Protein AF-0000000066501671 (afdb_homodimer)

Structure (mmCIF, N/CA/C/O backbone):
data_AF-0000000066501671-model_v1
#
loop_
_entity.id
_entity.type
_entity.pdbx_description
1 polymer 'Phytanoyl-CoA dioxygenase'
#
loop_
_atom_site.group_PDB
_atom_site.id
_atom_site.type_symbol
_atom_site.label_atom_id
_atom_site.label_alt_id
_atom_site.label_comp_id
_atom_site.label_asym_id
_atom_site.label_entity_id
_atom_site.label_seq_id
_atom_site.pdbx_PDB_ins_code
_atom_site.Cartn_x
_atom_site.Cartn_y
_atom_site.Cartn_z
_atom_site.occupancy
_atom_site.B_iso_or_equiv
_atom_site.auth_seq_id
_atom_site.auth_comp_id
_atom_site.auth_asym_id
_atom_site.auth_atom_id
_atom_site.pdbx_PDB_model_num
ATOM 1 N N . MET A 1 1 ? -23.656 14.758 -19.672 1 27.64 1 MET A N 1
ATOM 2 C CA . MET A 1 1 ? -22.312 14.727 -19.078 1 27.64 1 MET A CA 1
ATOM 3 C C . MET A 1 1 ? -21.844 16.125 -18.719 1 27.64 1 MET A C 1
ATOM 5 O O . MET A 1 1 ? -21.672 16.969 -19.609 1 27.64 1 MET A O 1
ATOM 9 N N . ASN A 1 2 ? -22.188 16.781 -17.562 1 34.03 2 ASN A N 1
ATOM 10 C CA . ASN A 1 2 ? -22.234 18.219 -17.25 1 34.03 2 ASN A CA 1
ATOM 11 C C . ASN A 1 2 ? -20.906 18.891 -17.531 1 34.03 2 ASN A C 1
ATOM 13 O O . ASN A 1 2 ? -19.844 18.281 -17.375 1 34.03 2 ASN A O 1
ATOM 17 N N . GLU A 1 3 ? -20.781 19.922 -18.172 1 40.56 3 GLU A N 1
ATOM 18 C CA . GLU A 1 3 ? -19.812 20.875 -18.688 1 40.56 3 GLU A CA 1
ATOM 19 C C . GLU A 1 3 ? -18.672 21.109 -17.688 1 40.56 3 GLU A C 1
ATOM 21 O O . GLU A 1 3 ? -17.547 21.422 -18.078 1 40.56 3 GLU A O 1
ATOM 26 N N . ASN A 1 4 ? -18.969 21.312 -16.312 1 42.84 4 ASN A N 1
ATOM 27 C CA . ASN A 1 4 ? -18.219 21.859 -15.18 1 42.84 4 ASN A CA 1
ATOM 28 C C . ASN A 1 4 ? -17.234 20.844 -14.617 1 42.84 4 ASN A C 1
ATOM 30 O O . ASN A 1 4 ? -16.641 21.062 -13.555 1 42.84 4 ASN A O 1
ATOM 34 N N . GLU A 1 5 ? -17.219 19.641 -15.07 1 49.75 5 GLU A N 1
ATOM 35 C CA . GLU A 1 5 ? -16.438 18.484 -14.633 1 49.75 5 GLU A CA 1
ATOM 36 C C . GLU A 1 5 ? -14.953 18.688 -14.922 1 49.75 5 GLU A C 1
ATOM 38 O O . GLU A 1 5 ? -14.102 18.062 -14.289 1 49.75 5 GLU A O 1
ATOM 43 N N . ASN A 1 6 ? -14.602 19.547 -15.891 1 58 6 ASN A N 1
ATOM 44 C CA . ASN A 1 6 ? -13.211 19.688 -16.328 1 58 6 ASN A CA 1
ATOM 45 C C . ASN A 1 6 ? -12.5 20.812 -15.586 1 58 6 ASN A C 1
ATOM 47 O O . ASN A 1 6 ? -11.312 21.062 -15.805 1 58 6 ASN A O 1
ATOM 51 N N . GLU A 1 7 ? -13.273 21.562 -14.766 1 77.5 7 GLU A N 1
ATOM 52 C CA . GLU A 1 7 ? -12.586 22.672 -14.109 1 77.5 7 GLU A CA 1
ATOM 53 C C . GLU A 1 7 ? -11.836 22.203 -12.875 1 77.5 7 GLU A C 1
ATOM 55 O O . GLU A 1 7 ? -12.367 21.438 -12.07 1 77.5 7 GLU A O 1
ATOM 60 N N . LEU A 1 8 ? -10.602 22.703 -12.797 1 88.81 8 LEU A N 1
ATOM 61 C CA . LEU A 1 8 ? -9.773 22.406 -11.633 1 88.81 8 LEU A CA 1
ATOM 62 C C . LEU A 1 8 ? -10.336 23.047 -10.375 1 88.81 8 LEU A C 1
ATOM 64 O O . LEU A 1 8 ? -10.984 24.094 -10.453 1 88.81 8 LEU A O 1
ATOM 68 N N . ILE A 1 9 ? -10.195 22.453 -9.273 1 95.75 9 ILE A N 1
ATOM 69 C CA . ILE A 1 9 ? -10.617 23.047 -8.008 1 95.75 9 ILE A CA 1
ATOM 70 C C . ILE A 1 9 ? -9.875 24.359 -7.773 1 95.75 9 ILE A C 1
ATOM 72 O O . ILE A 1 9 ? -8.719 24.516 -8.188 1 95.75 9 ILE A O 1
ATOM 76 N N . LYS A 1 10 ? -10.555 25.312 -7.152 1 96.5 10 LYS A N 1
ATOM 77 C CA . LYS A 1 10 ? -9.961 26.609 -6.855 1 96.5 10 LYS A CA 1
ATOM 78 C C . LYS A 1 10 ? -9.422 26.656 -5.43 1 96.5 10 LYS A C 1
ATOM 80 O O . LYS A 1 10 ? -10.141 26.359 -4.477 1 96.5 10 LYS A O 1
ATOM 85 N N . ILE A 1 11 ? -8.148 26.953 -5.277 1 97.69 11 ILE A N 1
ATOM 86 C CA . ILE A 1 11 ? -7.48 27.141 -3.992 1 97.69 11 ILE A CA 1
ATOM 87 C C . ILE A 1 11 ? -6.934 28.562 -3.887 1 97.69 11 ILE A C 1
ATOM 89 O O . ILE A 1 11 ? -6.254 29.031 -4.797 1 97.69 11 ILE A O 1
ATOM 93 N N . SER A 1 12 ? -7.277 29.188 -2.869 1 96.44 12 SER A N 1
ATOM 94 C CA . SER A 1 12 ? -6.816 30.547 -2.613 1 96.44 12 SER A CA 1
ATOM 95 C C . SER A 1 12 ? -6.238 30.688 -1.208 1 96.44 12 SER A C 1
ATOM 97 O O . SER A 1 12 ? -6.953 30.516 -0.218 1 96.44 12 SER A O 1
ATOM 99 N N . VAL A 1 13 ? -4.988 31 -1.141 1 96 13 VAL A N 1
ATOM 100 C CA . VAL A 1 13 ? -4.305 31.188 0.135 1 96 13 VAL A CA 1
ATOM 101 C C . VAL A 1 13 ? -3.824 32.625 0.248 1 96 13 VAL A C 1
ATOM 103 O O . VAL A 1 13 ? -3.129 33.125 -0.639 1 96 13 VAL A O 1
ATOM 106 N N . ARG A 1 14 ? -4.246 33.219 1.258 1 94.88 14 ARG A N 1
ATOM 107 C CA . ARG A 1 14 ? -3.775 34.594 1.456 1 94.88 14 ARG A CA 1
ATOM 108 C C . ARG A 1 14 ? -2.283 34.625 1.776 1 94.88 14 ARG A C 1
ATOM 110 O O . ARG A 1 14 ? -1.712 33.594 2.164 1 94.88 14 ARG A O 1
ATOM 117 N N . ASP A 1 15 ? -1.703 35.781 1.695 1 93.31 15 ASP A N 1
ATOM 118 C CA . ASP A 1 15 ? -0.293 35.938 2.033 1 93.31 15 ASP A CA 1
ATOM 119 C C . ASP A 1 15 ? -0.055 35.719 3.525 1 93.31 15 ASP A C 1
ATOM 121 O O . ASP A 1 15 ? -0.876 36.125 4.355 1 93.31 15 ASP A O 1
ATOM 125 N N . ILE A 1 16 ? 1.021 35.188 3.785 1 95.31 16 ILE A N 1
ATOM 126 C CA . ILE A 1 16 ? 1.444 35 5.168 1 95.31 16 ILE A CA 1
ATOM 127 C C . ILE A 1 16 ? 2.123 36.281 5.676 1 95.31 16 ILE A C 1
ATOM 129 O O . ILE A 1 16 ? 3.137 36.719 5.121 1 95.31 16 ILE A O 1
ATOM 133 N N . THR A 1 17 ? 1.577 36.812 6.695 1 96.12 17 THR A N 1
ATOM 134 C CA . THR A 1 17 ? 2.086 38.062 7.23 1 96.12 17 THR A CA 1
ATOM 135 C C . THR A 1 17 ? 3.234 37.812 8.203 1 96.12 17 THR A C 1
ATOM 137 O O . THR A 1 17 ? 3.492 36.656 8.586 1 96.12 17 THR A O 1
ATOM 140 N N . LYS A 1 18 ? 3.881 38.938 8.562 1 96.44 18 LYS A N 1
ATOM 141 C CA . LYS A 1 18 ? 4.91 38.844 9.594 1 96.44 18 LYS A CA 1
ATOM 142 C C . LYS A 1 18 ? 4.332 38.312 10.906 1 96.44 18 LYS A C 1
ATOM 144 O O . LYS A 1 18 ? 4.977 37.531 11.609 1 96.44 18 LYS A O 1
ATOM 149 N N . GLN A 1 19 ? 3.135 38.781 11.203 1 97.25 19 GLN A N 1
ATOM 150 C CA . GLN A 1 19 ? 2.459 38.344 12.414 1 97.25 19 GLN A CA 1
ATOM 151 C C . GLN A 1 19 ? 2.176 36.844 12.367 1 97.25 19 GLN A C 1
ATOM 153 O O . GLN A 1 19 ? 2.287 36.156 13.375 1 97.25 19 GLN A O 1
ATOM 158 N N . ASP A 1 20 ? 1.795 36.375 11.234 1 97.19 20 ASP A N 1
ATOM 159 C CA . ASP A 1 20 ? 1.581 34.938 11.055 1 97.19 20 ASP A CA 1
ATOM 160 C C . ASP A 1 20 ? 2.857 34.156 11.344 1 97.19 20 ASP A C 1
ATOM 162 O O . ASP A 1 20 ? 2.822 33.125 12.055 1 97.19 20 ASP A O 1
ATOM 166 N N . LYS A 1 21 ? 3.922 34.625 10.797 1 96.94 21 LYS A N 1
ATOM 167 C CA . LYS A 1 21 ? 5.203 33.938 10.953 1 96.94 21 LYS A CA 1
ATOM 168 C C . LYS A 1 21 ? 5.633 33.906 12.422 1 96.94 21 LYS A C 1
ATOM 170 O O . LYS A 1 21 ? 6.125 32.906 12.914 1 96.94 21 LYS A O 1
ATOM 175 N N . GLU A 1 22 ? 5.457 35.031 13.07 1 97.19 22 GLU A N 1
ATOM 176 C CA . GLU A 1 22 ? 5.793 35.125 14.484 1 97.19 22 GLU A CA 1
ATOM 177 C C . GLU A 1 22 ? 4.941 34.188 15.32 1 97.19 22 GLU A C 1
ATOM 179 O O . GLU A 1 22 ? 5.449 33.5 16.219 1 97.19 22 GLU A O 1
ATOM 184 N N . SER A 1 23 ? 3.65 34.156 15.008 1 97.5 23 SER A N 1
ATOM 185 C CA . SER A 1 23 ? 2.75 33.25 15.703 1 97.5 23 SER A CA 1
ATOM 186 C C . SER A 1 23 ? 3.146 31.797 15.477 1 97.5 23 SER A C 1
ATOM 188 O O . SER A 1 23 ? 3.15 30.984 16.422 1 97.5 23 SER A O 1
ATOM 190 N N . PHE A 1 24 ? 3.469 31.5 14.273 1 98.31 24 PHE A N 1
ATOM 191 C CA . PHE A 1 24 ? 3.883 30.141 13.938 1 98.31 24 PHE A CA 1
ATOM 192 C C . PHE A 1 24 ? 5.156 29.766 14.68 1 98.31 24 PHE A C 1
ATOM 194 O O . PHE A 1 24 ? 5.277 28.641 15.18 1 98.31 24 PHE A O 1
ATOM 201 N N . GLU A 1 25 ? 6.094 30.656 14.664 1 97.38 25 GLU A N 1
ATOM 202 C CA . GLU A 1 25 ? 7.359 30.406 15.352 1 97.38 25 GLU A CA 1
ATOM 203 C C . GLU A 1 25 ? 7.145 30.219 16.859 1 97.38 25 GLU A C 1
ATOM 205 O O . GLU A 1 25 ? 7.812 29.391 17.484 1 97.38 25 GLU A O 1
ATOM 210 N N . LYS A 1 26 ? 6.234 30.938 17.391 1 97.88 26 LYS A N 1
ATOM 211 C CA . LYS A 1 26 ? 5.984 30.906 18.828 1 97.88 26 LYS A CA 1
ATOM 212 C C . LYS A 1 26 ? 5.145 29.703 19.219 1 97.88 26 LYS A C 1
ATOM 214 O O . LYS A 1 26 ? 5.508 28.953 20.141 1 97.88 26 LYS A O 1
ATOM 219 N N . ASN A 1 27 ? 4.062 29.453 18.5 1 98.25 27 ASN A N 1
ATOM 220 C CA . ASN A 1 27 ? 3.055 28.484 18.922 1 98.25 27 ASN A CA 1
ATOM 221 C C . ASN A 1 27 ? 3.229 27.141 18.219 1 98.25 27 ASN A C 1
ATOM 223 O O . ASN A 1 27 ? 2.73 26.125 18.688 1 98.25 27 ASN A O 1
ATOM 227 N N . GLY A 1 28 ? 3.803 27.156 17.016 1 98.62 28 GLY A N 1
ATOM 228 C CA . GLY A 1 28 ? 4.035 25.938 16.25 1 98.62 28 GLY A CA 1
ATOM 229 C C . GLY A 1 28 ? 2.932 25.641 15.25 1 98.62 28 GLY A C 1
ATOM 230 O O . GLY A 1 28 ? 2.955 24.609 14.586 1 98.62 28 GLY A O 1
ATOM 231 N N . PHE A 1 29 ? 1.936 26.594 15.164 1 98.75 29 PHE A N 1
ATOM 232 C CA . PHE A 1 29 ? 0.837 26.344 14.234 1 98.75 29 PHE A CA 1
ATOM 233 C C . PHE A 1 29 ? 0.183 27.672 13.82 1 98.75 29 PHE A C 1
ATOM 235 O O . PHE A 1 29 ? 0.462 28.719 14.406 1 98.75 29 PHE A O 1
ATOM 242 N N . LEU A 1 30 ? -0.578 27.609 12.773 1 98.19 30 LEU A N 1
ATOM 243 C CA . LEU A 1 30 ? -1.469 28.656 12.273 1 98.19 30 LEU A CA 1
ATOM 244 C C . LEU A 1 30 ? -2.814 28.062 11.859 1 98.19 30 LEU A C 1
ATOM 246 O O . LEU A 1 30 ? -2.91 26.875 11.555 1 98.19 30 LEU A O 1
ATOM 250 N N . VAL A 1 31 ? -3.848 28.859 11.914 1 97.94 31 VAL A N 1
ATOM 251 C CA . VAL A 1 31 ? -5.16 28.5 11.383 1 97.94 31 VAL A CA 1
ATOM 252 C C . VAL A 1 31 ? -5.598 29.531 10.344 1 97.94 31 VAL A C 1
ATOM 254 O O . VAL A 1 31 ? -5.516 30.734 10.578 1 97.94 31 VAL A O 1
ATOM 257 N N . LEU A 1 32 ? -5.902 29.109 9.195 1 97.62 32 LEU A N 1
ATOM 258 C CA . LEU A 1 32 ? -6.371 29.969 8.117 1 97.62 32 LEU A CA 1
ATOM 259 C C . LEU A 1 32 ? -7.773 29.562 7.676 1 97.62 32 LEU A C 1
ATOM 261 O O . LEU A 1 32 ? -8.047 28.375 7.473 1 97.62 32 LEU A O 1
ATOM 265 N N . ASP A 1 33 ? -8.594 30.531 7.43 1 96 33 ASP A N 1
ATOM 266 C CA . ASP A 1 33 ? -9.945 30.266 6.949 1 96 33 ASP A CA 1
ATOM 267 C C . ASP A 1 33 ? -9.992 30.281 5.422 1 96 33 ASP A C 1
ATOM 269 O O . ASP A 1 33 ? -9.172 30.938 4.773 1 96 33 ASP A O 1
ATOM 273 N N . ASN A 1 34 ? -10.812 29.531 4.852 1 94.69 34 ASN A N 1
ATOM 274 C CA . ASN A 1 34 ? -11.336 29.672 3.494 1 94.69 34 ASN A CA 1
ATOM 275 C C . ASN A 1 34 ? -10.227 29.547 2.455 1 94.69 34 ASN A C 1
ATOM 277 O O . ASN A 1 34 ? -10.094 30.391 1.574 1 94.69 34 ASN A O 1
ATOM 281 N N . ILE A 1 35 ? -9.438 28.5 2.504 1 97.12 35 ILE A N 1
ATOM 282 C CA . ILE A 1 35 ? -8.445 28.312 1.452 1 97.12 35 ILE A CA 1
ATOM 283 C C . ILE A 1 35 ? -9.094 27.641 0.244 1 97.12 35 ILE A C 1
ATOM 285 O O . ILE A 1 35 ? -8.523 27.656 -0.853 1 97.12 35 ILE A O 1
ATOM 289 N N . ILE A 1 36 ? -10.195 26.969 0.436 1 98.31 36 ILE A N 1
ATOM 290 C CA . ILE A 1 36 ? -11.062 26.516 -0.637 1 98.31 36 ILE A CA 1
ATOM 291 C C . ILE A 1 36 ? -12.344 27.344 -0.659 1 98.31 36 ILE A C 1
ATOM 293 O O . ILE A 1 36 ? -13.32 27.031 0.026 1 98.31 36 ILE A O 1
ATOM 297 N N . PRO A 1 37 ? -12.406 28.312 -1.521 1 96.31 37 PRO A N 1
ATOM 298 C CA . PRO A 1 37 ? -13.477 29.312 -1.406 1 96.31 37 PRO A CA 1
ATOM 299 C C . PRO A 1 37 ? -14.828 28.781 -1.897 1 96.31 37 PRO A C 1
ATOM 301 O O . PRO A 1 37 ? -15.875 29.25 -1.448 1 96.31 37 PRO A O 1
ATOM 304 N N . ASN A 1 38 ? -14.852 27.859 -2.838 1 96.62 38 ASN A N 1
ATOM 305 C CA . ASN A 1 38 ? -16.109 27.375 -3.414 1 96.62 38 ASN A CA 1
ATOM 306 C C . ASN A 1 38 ? -16.641 26.156 -2.658 1 96.62 38 ASN A C 1
ATOM 308 O O . ASN A 1 38 ? -15.969 25.125 -2.578 1 96.62 38 ASN A O 1
ATOM 312 N N . GLN A 1 39 ? -17.828 26.312 -2.223 1 97.06 39 GLN A N 1
ATOM 313 C CA . GLN A 1 39 ? -18.469 25.203 -1.533 1 97.06 39 GLN A CA 1
ATOM 314 C C . GLN A 1 39 ? -18.578 23.984 -2.438 1 97.06 39 GLN A C 1
ATOM 316 O O . GLN A 1 39 ? -18.469 22.844 -1.969 1 97.06 39 GLN A O 1
ATOM 321 N N . SER A 1 40 ? -18.797 24.203 -3.658 1 97.5 40 SER A N 1
ATOM 322 C CA . SER A 1 40 ? -18.922 23.094 -4.605 1 97.5 40 SER A CA 1
ATOM 323 C C . SER A 1 40 ? -17.625 22.312 -4.699 1 97.5 40 SER A C 1
ATOM 325 O O . SER A 1 40 ? -17.641 21.094 -4.887 1 97.5 40 SER A O 1
ATOM 327 N N . ASP A 1 41 ? -16.453 23 -4.625 1 98.12 41 ASP A N 1
ATOM 328 C CA . ASP A 1 41 ? -15.156 22.328 -4.645 1 98.12 41 ASP A CA 1
ATOM 329 C C . ASP A 1 41 ? -14.953 21.484 -3.387 1 98.12 41 ASP A C 1
ATOM 331 O O . ASP A 1 41 ? -14.438 20.375 -3.459 1 98.12 41 ASP A O 1
ATOM 335 N N . ILE A 1 42 ? -15.422 22 -2.279 1 98.25 42 ILE A N 1
ATOM 336 C CA . ILE A 1 42 ? -15.328 21.25 -1.029 1 98.25 42 ILE A CA 1
ATOM 337 C C . ILE A 1 42 ? -16.125 19.953 -1.146 1 98.25 42 ILE A C 1
ATOM 339 O O . ILE A 1 42 ? -15.617 18.875 -0.808 1 98.25 42 ILE A O 1
ATOM 343 N N . GLU A 1 43 ? -17.312 20.047 -1.636 1 98 43 GLU A N 1
ATOM 344 C CA . GLU A 1 43 ? -18.172 18.875 -1.791 1 98 43 GLU A CA 1
ATOM 345 C C . GLU A 1 43 ? -17.578 17.875 -2.779 1 98 43 GLU A C 1
ATOM 347 O O . GLU A 1 43 ? -17.656 16.656 -2.574 1 98 43 GLU A O 1
ATOM 352 N N . LYS A 1 44 ? -17.016 18.438 -3.797 1 97.69 44 LYS A N 1
ATOM 353 C CA . LYS A 1 44 ? -16.375 17.578 -4.789 1 97.69 44 LYS A CA 1
ATOM 354 C C . LYS A 1 44 ? -15.234 16.781 -4.168 1 97.69 44 LYS A C 1
ATOM 356 O O . LYS A 1 44 ? -15.148 15.562 -4.359 1 97.69 44 LYS A O 1
ATOM 361 N N . ILE A 1 45 ? -14.359 17.391 -3.41 1 98.31 45 ILE A N 1
ATOM 362 C CA . ILE A 1 45 ? -13.242 16.734 -2.742 1 98.31 45 ILE A CA 1
ATOM 363 C C . ILE A 1 45 ? -13.773 15.695 -1.755 1 98.31 45 ILE A C 1
ATOM 365 O O . ILE A 1 45 ? -13.273 14.57 -1.699 1 98.31 45 ILE A O 1
ATOM 369 N N . LYS A 1 46 ? -14.773 16.062 -1.048 1 97.94 46 LYS A N 1
ATOM 370 C CA . LYS A 1 46 ? -15.375 15.164 -0.073 1 97.94 46 LYS A CA 1
ATOM 371 C C . LYS A 1 46 ? -15.938 13.914 -0.753 1 97.94 46 LYS A C 1
ATOM 373 O O . LYS A 1 46 ? -15.688 12.797 -0.306 1 97.94 46 LYS A O 1
ATOM 378 N N . ASN A 1 47 ? -16.656 14.094 -1.813 1 97.56 47 ASN A N 1
ATOM 379 C CA . ASN A 1 47 ? -17.266 12.977 -2.541 1 97.56 47 ASN A CA 1
ATOM 380 C C . ASN A 1 47 ? -16.188 12.039 -3.098 1 97.56 47 ASN A C 1
ATOM 382 O O . ASN A 1 47 ? -16.328 10.82 -3.018 1 97.56 47 ASN A O 1
ATOM 386 N N . HIS A 1 48 ? -15.172 12.617 -3.656 1 97.62 48 HIS A N 1
ATOM 387 C CA . HIS A 1 48 ? -14.086 11.797 -4.18 1 97.62 48 HIS A CA 1
ATOM 388 C C . HIS A 1 48 ? -13.367 11.055 -3.057 1 97.62 48 HIS A C 1
ATOM 390 O O . HIS A 1 48 ? -12.945 9.906 -3.23 1 97.62 48 HIS A O 1
ATOM 396 N N . SER A 1 49 ? -13.211 11.68 -1.9 1 97.56 49 SER A N 1
ATOM 397 C CA . SER A 1 49 ? -12.648 11.008 -0.734 1 97.56 49 SER A CA 1
ATOM 398 C C . SER A 1 49 ? -13.5 9.812 -0.319 1 97.56 49 SER A C 1
ATOM 400 O O . SER A 1 49 ? -12.969 8.719 -0.082 1 97.56 49 SER A O 1
ATOM 402 N N . GLU A 1 50 ? -14.789 10.023 -0.282 1 95.75 50 GLU A N 1
ATOM 403 C CA . GLU A 1 50 ? -15.703 8.945 0.073 1 95.75 50 GLU A CA 1
ATOM 404 C C . GLU A 1 50 ? -15.602 7.785 -0.919 1 95.75 50 GLU A C 1
ATOM 406 O O . GLU A 1 50 ? -15.602 6.621 -0.522 1 95.75 50 GLU A O 1
ATOM 411 N N . ASN A 1 51 ? -15.555 8.148 -2.156 1 95.19 51 ASN A N 1
ATOM 412 C CA . ASN A 1 51 ? -15.375 7.125 -3.184 1 95.19 51 ASN A CA 1
ATOM 413 C C . ASN A 1 51 ? -14.109 6.309 -2.951 1 95.19 51 ASN A C 1
ATOM 415 O O . ASN A 1 51 ? -14.133 5.082 -3.045 1 95.19 51 ASN A O 1
ATOM 419 N N . CYS A 1 52 ? -13.039 6.957 -2.641 1 94.69 52 CYS A N 1
ATOM 420 C CA . CYS A 1 52 ? -11.773 6.266 -2.416 1 94.69 52 CYS A CA 1
ATOM 421 C C . CYS A 1 52 ? -11.875 5.32 -1.224 1 94.69 52 CYS A C 1
ATOM 423 O O . CYS A 1 52 ? -11.375 4.195 -1.273 1 94.69 52 CYS A O 1
ATOM 425 N N . PHE A 1 53 ? -12.562 5.75 -0.154 1 93.19 53 PHE A N 1
ATOM 426 C CA . PHE A 1 53 ? -12.758 4.883 1.003 1 93.19 53 PHE A CA 1
ATOM 427 C C . PHE A 1 53 ? -13.586 3.66 0.63 1 93.19 53 PHE A C 1
ATOM 429 O O . PHE A 1 53 ? -13.461 2.604 1.254 1 93.19 53 PHE A O 1
ATOM 436 N N . ASN A 1 54 ? -14.328 3.812 -0.408 1 90.88 54 ASN A N 1
ATOM 437 C CA . ASN A 1 54 ? -15.164 2.699 -0.855 1 90.88 54 ASN A CA 1
ATOM 438 C C . ASN A 1 54 ? -14.477 1.896 -1.959 1 90.88 54 ASN A C 1
ATOM 440 O O . ASN A 1 54 ? -15.109 1.068 -2.613 1 90.88 54 ASN A O 1
ATOM 444 N N . GLY A 1 55 ? -13.266 2.24 -2.227 1 87.94 55 GLY A N 1
ATOM 445 C CA . GLY A 1 55 ? -12.492 1.476 -3.189 1 87.94 55 GLY A CA 1
ATOM 446 C C . GLY A 1 55 ? -12.711 1.921 -4.625 1 87.94 55 GLY A C 1
ATOM 447 O O . GLY A 1 55 ? -12.398 1.187 -5.562 1 87.94 55 GLY A O 1
ATOM 448 N N . ILE A 1 56 ? -13.312 3.068 -4.82 1 90.94 56 ILE A N 1
ATOM 449 C CA . ILE A 1 56 ? -13.562 3.623 -6.148 1 90.94 56 ILE A CA 1
ATOM 450 C C . ILE A 1 56 ? -12.562 4.734 -6.438 1 90.94 56 ILE A C 1
ATOM 452 O O . ILE A 1 56 ? -12.539 5.762 -5.754 1 90.94 56 ILE A O 1
ATOM 456 N N . PHE A 1 57 ? -11.727 4.539 -7.414 1 90.25 57 PHE A N 1
ATOM 457 C CA . PHE A 1 57 ? -10.703 5.488 -7.816 1 90.25 57 PHE A CA 1
ATOM 458 C C . PHE A 1 57 ? -10.875 5.895 -9.273 1 90.25 57 PHE A C 1
ATOM 460 O O . PHE A 1 57 ? -11.398 5.121 -10.078 1 90.25 57 PHE A O 1
ATOM 467 N N . ASP A 1 58 ? -10.516 7.09 -9.602 1 91.31 58 ASP A N 1
ATOM 468 C CA . ASP A 1 58 ? -10.633 7.469 -11.008 1 91.31 58 ASP A CA 1
ATOM 469 C C . ASP A 1 58 ? -9.312 7.262 -11.742 1 91.31 58 ASP A C 1
ATOM 471 O O . ASP A 1 58 ? -9.203 7.59 -12.93 1 91.31 58 ASP A O 1
ATOM 475 N N . LYS A 1 59 ? -8.359 6.797 -10.977 1 90.94 59 LYS A N 1
ATOM 476 C CA . LYS A 1 59 ? -7.102 6.34 -11.562 1 90.94 59 LYS A CA 1
ATOM 477 C C . LYS A 1 59 ? -6.891 4.848 -11.312 1 90.94 59 LYS A C 1
ATOM 479 O O . LYS A 1 59 ? -7.641 4.227 -10.555 1 90.94 59 LYS A O 1
ATOM 484 N N . SER A 1 60 ? -5.863 4.309 -11.961 1 86.81 60 SER A N 1
ATOM 485 C CA . SER A 1 60 ? -5.672 2.861 -11.914 1 86.81 60 SER A CA 1
ATOM 486 C C . SER A 1 60 ? -4.805 2.455 -10.727 1 86.81 60 SER A C 1
ATOM 488 O O . SER A 1 60 ? -4.762 1.281 -10.352 1 86.81 60 SER A O 1
ATOM 490 N N . ILE A 1 61 ? -4.148 3.441 -10.102 1 89.75 61 ILE A N 1
ATOM 491 C CA . ILE A 1 61 ? -3.264 3.164 -8.977 1 89.75 61 ILE A CA 1
ATOM 492 C C . ILE A 1 61 ? -4.023 3.338 -7.668 1 89.75 61 ILE A C 1
ATOM 494 O O . ILE A 1 61 ? -4.773 4.305 -7.5 1 89.75 61 ILE A O 1
ATOM 498 N N . THR A 1 62 ? -3.85 2.434 -6.777 1 90.44 62 THR A N 1
ATOM 499 C CA . THR A 1 62 ? -4.504 2.52 -5.473 1 90.44 62 THR A CA 1
ATOM 500 C C . THR A 1 62 ? -3.676 3.359 -4.508 1 90.44 62 THR A C 1
ATOM 502 O O . THR A 1 62 ? -2.492 3.605 -4.746 1 90.44 62 THR A O 1
ATOM 505 N N . PRO A 1 63 ? -4.336 3.791 -3.41 1 93.62 63 PRO A N 1
ATOM 506 C CA . PRO A 1 63 ? -3.551 4.453 -2.367 1 93.62 63 PRO A CA 1
ATOM 507 C C . PRO A 1 63 ? -2.479 3.547 -1.77 1 93.62 63 PRO A C 1
ATOM 509 O O . PRO A 1 63 ? -2.537 2.326 -1.931 1 93.62 63 PRO A O 1
ATOM 512 N N . ASP A 1 64 ? -1.523 4.152 -1.16 1 93.5 64 ASP A N 1
ATOM 513 C CA . ASP A 1 64 ? -0.43 3.375 -0.583 1 93.5 64 ASP A CA 1
ATOM 514 C C . ASP A 1 64 ? -0.916 2.531 0.593 1 93.5 64 ASP A C 1
ATOM 516 O O . ASP A 1 64 ? -0.363 1.466 0.871 1 93.5 64 ASP A O 1
ATOM 520 N N . ASP A 1 65 ? -1.918 3.029 1.285 1 90.38 65 ASP A N 1
ATOM 521 C CA . ASP A 1 65 ? -2.518 2.271 2.379 1 90.38 65 ASP A CA 1
ATOM 522 C C . ASP A 1 65 ? -3.973 2.678 2.598 1 90.38 65 ASP A C 1
ATOM 524 O O . ASP A 1 65 ? -4.352 3.82 2.326 1 90.38 65 ASP A O 1
ATOM 528 N N . VAL A 1 66 ? -4.723 1.752 2.992 1 88.19 66 VAL A N 1
ATOM 529 C CA . VAL A 1 66 ? -6.133 1.901 3.346 1 88.19 66 VAL A CA 1
ATOM 530 C C . VAL A 1 66 ? -6.406 1.211 4.68 1 88.19 66 VAL A C 1
ATOM 532 O O . VAL A 1 66 ? -6.367 -0.019 4.77 1 88.19 66 VAL A O 1
ATOM 535 N N . THR A 1 67 ? -6.82 1.967 5.664 1 84.5 67 THR A N 1
ATOM 536 C CA . THR A 1 67 ? -6.914 1.386 6.996 1 84.5 67 THR A CA 1
ATOM 537 C C . THR A 1 67 ? -8.336 0.919 7.289 1 84.5 67 THR A C 1
ATOM 539 O O . THR A 1 67 ? -8.586 0.278 8.312 1 84.5 67 THR A O 1
ATOM 542 N N . TRP A 1 68 ? -9.227 1.271 6.426 1 85.88 68 TRP A N 1
ATOM 543 C CA . TRP A 1 68 ? -10.625 0.901 6.605 1 85.88 68 TRP A CA 1
ATOM 544 C C . TRP A 1 68 ? -11.258 0.484 5.281 1 85.88 68 TRP A C 1
ATOM 546 O O . TRP A 1 68 ? -11.07 1.151 4.262 1 85.88 68 TRP A O 1
ATOM 556 N N . ARG A 1 69 ? -11.922 -0.595 5.316 1 82.88 69 ARG A N 1
ATOM 557 C CA . ARG A 1 69 ? -12.648 -1.099 4.156 1 82.88 69 ARG A CA 1
ATOM 558 C C . ARG A 1 69 ? -14.094 -1.414 4.512 1 82.88 69 ARG A C 1
ATOM 560 O O . ARG A 1 69 ? -14.367 -2 5.559 1 82.88 69 ARG A O 1
ATOM 567 N N . PRO A 1 70 ? -14.953 -1.021 3.553 1 82.31 70 PRO A N 1
ATOM 568 C CA . PRO A 1 70 ? -16.359 -1.309 3.824 1 82.31 70 PRO A CA 1
ATOM 569 C C . PRO A 1 70 ? -16.641 -2.795 4.043 1 82.31 70 PRO A C 1
ATOM 571 O O . PRO A 1 70 ? -16.031 -3.641 3.369 1 82.31 70 PRO A O 1
ATOM 574 N N . ASN A 1 71 ? -17.453 -3.104 5.02 1 73.5 71 ASN A N 1
ATOM 575 C CA . ASN A 1 71 ? -17.938 -4.445 5.32 1 73.5 71 ASN A CA 1
ATOM 576 C C . ASN A 1 71 ? -16.844 -5.301 5.973 1 73.5 71 ASN A C 1
ATOM 578 O O . ASN A 1 71 ? -17.109 -6.426 6.398 1 73.5 71 ASN A O 1
ATOM 582 N N . PHE A 1 72 ? -15.68 -4.719 6.074 1 75.25 72 PHE A N 1
ATOM 583 C CA . PHE A 1 72 ? -14.594 -5.52 6.629 1 75.25 72 PHE A CA 1
ATOM 584 C C . PHE A 1 72 ? -14.055 -4.895 7.906 1 75.25 72 PHE A C 1
ATOM 586 O O . PHE A 1 72 ? -13.406 -5.566 8.711 1 75.25 72 PHE A O 1
ATOM 593 N N . SER A 1 73 ? -14.281 -3.623 8.039 1 80.81 73 SER A N 1
ATOM 594 C CA . SER A 1 73 ? -13.75 -2.889 9.188 1 80.81 73 SER A CA 1
ATOM 595 C C . SER A 1 73 ? -14.875 -2.395 10.094 1 80.81 73 SER A C 1
ATOM 597 O O . SER A 1 73 ? -15.992 -2.164 9.633 1 80.81 73 SER A O 1
ATOM 599 N N . PRO A 1 74 ? -14.516 -2.256 11.391 1 82.75 74 PRO A N 1
ATOM 600 C CA . PRO A 1 74 ? -15.508 -1.661 12.281 1 82.75 74 PRO A CA 1
ATOM 601 C C . PRO A 1 74 ? -15.914 -0.249 11.859 1 82.75 74 PRO A C 1
ATOM 603 O O . PRO A 1 74 ? -15.078 0.517 11.375 1 82.75 74 PRO A O 1
ATOM 606 N N . ASN A 1 75 ? -17.094 0.065 12.18 1 84.12 75 ASN A N 1
ATOM 607 C CA . ASN A 1 75 ? -17.641 1.345 11.742 1 84.12 75 ASN A CA 1
ATOM 608 C C . ASN A 1 75 ? -17.094 2.502 12.578 1 84.12 75 ASN A C 1
ATOM 610 O O . ASN A 1 75 ? -17.141 3.656 12.148 1 84.12 75 ASN A O 1
ATOM 614 N N . ASP A 1 76 ? -16.625 2.301 13.789 1 86.06 76 ASP A N 1
ATOM 615 C CA . ASP A 1 76 ? -16.188 3.375 14.68 1 86.06 76 ASP A CA 1
ATOM 616 C C . ASP A 1 76 ? -14.68 3.598 14.578 1 86.06 76 ASP A C 1
ATOM 618 O O . ASP A 1 76 ? -14.102 4.332 15.375 1 86.06 76 ASP A O 1
ATOM 622 N N . LEU A 1 77 ? -14.07 3.043 13.656 1 87.44 77 LEU A N 1
ATOM 623 C CA . LEU A 1 77 ? -12.648 3.289 13.422 1 87.44 77 LEU A CA 1
ATOM 624 C C . LEU A 1 77 ? -12.445 4.578 12.633 1 87.44 77 LEU A C 1
ATOM 626 O O . LEU A 1 77 ? -13.188 4.855 11.688 1 87.44 77 LEU A O 1
ATOM 630 N N . THR A 1 78 ? -11.5 5.34 13.117 1 90.88 78 THR A N 1
ATOM 631 C CA . THR A 1 78 ? -11.062 6.453 12.281 1 90.88 78 THR A CA 1
ATOM 632 C C . THR A 1 78 ? -10.391 5.945 11.016 1 90.88 78 THR A C 1
ATOM 634 O O . THR A 1 78 ? -9.406 5.199 11.086 1 90.88 78 THR A O 1
ATOM 637 N N . ARG A 1 79 ? -10.898 6.324 9.898 1 92.25 79 ARG A N 1
ATOM 638 C CA . ARG A 1 79 ? -10.445 5.844 8.594 1 92.25 79 ARG A CA 1
ATOM 639 C C . ARG A 1 79 ? -9.281 6.688 8.078 1 92.25 79 ARG A C 1
ATOM 641 O O . ARG A 1 79 ? -9.234 7.898 8.305 1 92.25 79 ARG A O 1
ATOM 648 N N . GLU A 1 80 ? -8.383 6.02 7.387 1 93.75 80 GLU A N 1
ATOM 649 C CA . GLU A 1 80 ? -7.242 6.723 6.812 1 93.75 80 GLU A CA 1
ATOM 650 C C . GLU A 1 80 ? -6.91 6.199 5.418 1 93.75 80 GLU A C 1
ATOM 652 O O . GLU A 1 80 ? -6.906 4.988 5.191 1 93.75 80 GLU A O 1
ATOM 657 N N . LEU A 1 81 ? -6.734 7.051 4.52 1 95.44 81 LEU A N 1
ATOM 658 C CA . LEU A 1 81 ? -6.105 6.789 3.229 1 95.44 81 LEU A CA 1
ATOM 659 C C . LEU A 1 81 ? -4.734 7.449 3.148 1 95.44 81 LEU A C 1
ATOM 661 O O . LEU A 1 81 ? -4.574 8.609 3.529 1 95.44 81 LEU A O 1
ATOM 665 N N . VAL A 1 82 ? -3.75 6.746 2.631 1 95.69 82 VAL A N 1
ATOM 666 C CA . VAL A 1 82 ? -2.396 7.281 2.521 1 95.69 82 VAL A CA 1
ATOM 667 C C . VAL A 1 82 ? -2.037 7.484 1.052 1 95.69 82 VAL A C 1
ATOM 669 O O . VAL A 1 82 ? -2.111 6.543 0.255 1 95.69 82 VAL A O 1
ATOM 672 N N . ASN A 1 83 ? -1.722 8.727 0.694 1 96.94 83 ASN A N 1
ATOM 673 C CA . ASN A 1 83 ? -1.275 9.125 -0.637 1 96.94 83 ASN A CA 1
ATOM 674 C C . ASN A 1 83 ? -2.354 8.875 -1.688 1 96.94 83 ASN A C 1
ATOM 676 O O . ASN A 1 83 ? -2.088 8.258 -2.723 1 96.94 83 ASN A O 1
ATOM 680 N N . SER A 1 84 ? -3.508 9.391 -1.425 1 95.88 84 SER A N 1
ATOM 681 C CA . SER A 1 84 ? -4.641 9.227 -2.328 1 95.88 84 SER A CA 1
ATOM 682 C C . SER A 1 84 ? -4.5 10.109 -3.561 1 95.88 84 SER A C 1
ATOM 684 O O . SER A 1 84 ? -5.223 9.938 -4.543 1 95.88 84 SER A O 1
ATOM 686 N N . TRP A 1 85 ? -3.574 11.102 -3.5 1 97.38 85 TRP A N 1
ATOM 687 C CA . TRP A 1 85 ? -3.312 11.93 -4.676 1 97.38 85 TRP A CA 1
ATOM 688 C C . TRP A 1 85 ? -2.861 11.062 -5.852 1 97.38 85 TRP A C 1
ATOM 690 O O . TRP A 1 85 ? -3.006 11.461 -7.012 1 97.38 85 TRP A O 1
ATOM 700 N N . LYS A 1 86 ? -2.369 9.891 -5.57 1 95.62 86 LYS A N 1
ATOM 701 C CA . LYS A 1 86 ? -1.918 8.969 -6.609 1 95.62 86 LYS A CA 1
ATOM 702 C C . LYS A 1 86 ? -3.102 8.273 -7.277 1 95.62 86 LYS A C 1
ATOM 704 O O . LYS A 1 86 ? -2.965 7.715 -8.367 1 95.62 86 LYS A O 1
ATOM 709 N N . SER A 1 87 ? -4.266 8.297 -6.652 1 95.5 87 SER A N 1
ATOM 710 C CA . SER A 1 87 ? -5.352 7.402 -7.039 1 95.5 87 SER A CA 1
ATOM 711 C C . SER A 1 87 ? -6.555 8.188 -7.547 1 95.5 87 SER A C 1
ATOM 713 O O . SER A 1 87 ? -7.52 7.598 -8.047 1 95.5 87 SER A O 1
ATOM 715 N N . ASP A 1 88 ? -6.566 9.477 -7.379 1 96.88 88 ASP A N 1
ATOM 716 C CA . ASP A 1 88 ? -7.738 10.289 -7.688 1 96.88 88 ASP A CA 1
ATOM 717 C C . ASP A 1 88 ? -7.328 11.68 -8.18 1 96.88 88 ASP A C 1
ATOM 719 O O . ASP A 1 88 ? -6.559 12.375 -7.516 1 96.88 88 ASP A O 1
ATOM 723 N N . SER A 1 89 ? -7.863 12.094 -9.289 1 97.38 89 SER A N 1
ATOM 724 C CA . SER A 1 89 ? -7.434 13.328 -9.938 1 97.38 89 SER A CA 1
ATOM 725 C C . SER A 1 89 ? -7.852 14.555 -9.125 1 97.38 89 SER A C 1
ATOM 727 O O . SER A 1 89 ? -7.141 15.555 -9.094 1 97.38 89 SER A O 1
ATOM 729 N N . ILE A 1 90 ? -8.977 14.484 -8.445 1 98.19 90 ILE A N 1
ATOM 730 C CA . ILE A 1 90 ? -9.461 15.609 -7.652 1 98.19 90 ILE A CA 1
ATOM 731 C C . ILE A 1 90 ? -8.609 15.758 -6.391 1 98.19 90 ILE A C 1
ATOM 733 O O . ILE A 1 90 ? -8.227 16.875 -6.02 1 98.19 90 ILE A O 1
ATOM 737 N N . LEU A 1 91 ? -8.289 14.672 -5.785 1 98.38 91 LEU A N 1
ATOM 738 C CA . LEU A 1 91 ? -7.414 14.703 -4.621 1 98.38 91 LEU A CA 1
ATOM 739 C C . LEU A 1 91 ? -6.008 15.148 -5.016 1 98.38 91 LEU A C 1
ATOM 741 O O . LEU A 1 91 ? -5.34 15.852 -4.25 1 98.38 91 LEU A O 1
ATOM 745 N N . ALA A 1 92 ? -5.617 14.789 -6.219 1 98.5 92 ALA A N 1
ATOM 746 C CA . ALA A 1 92 ? -4.336 15.273 -6.734 1 98.5 92 ALA A CA 1
ATOM 747 C C . ALA A 1 92 ? -4.355 16.781 -6.906 1 98.5 92 ALA A C 1
ATOM 749 O O . ALA A 1 92 ? -3.383 17.469 -6.57 1 98.5 92 ALA A O 1
ATOM 750 N N . GLN A 1 93 ? -5.43 17.297 -7.434 1 98.38 93 GLN A N 1
ATOM 751 C CA . GLN A 1 93 ? -5.547 18.734 -7.621 1 98.38 93 GLN A CA 1
ATOM 752 C C . GLN A 1 93 ? -5.391 19.469 -6.297 1 98.38 93 GLN A C 1
ATOM 754 O O . GLN A 1 93 ? -4.773 20.547 -6.246 1 98.38 93 GLN A O 1
ATOM 759 N N . LEU A 1 94 ? -5.887 18.891 -5.254 1 98.62 94 LEU A N 1
ATOM 760 C CA . LEU A 1 94 ? -5.785 19.516 -3.938 1 98.62 94 LEU A CA 1
ATOM 761 C C . LEU A 1 94 ? -4.375 19.375 -3.377 1 98.62 94 LEU A C 1
ATOM 763 O O . LEU A 1 94 ? -3.734 20.375 -3.053 1 98.62 94 LEU A O 1
ATOM 767 N N . VAL A 1 95 ? -3.852 18.203 -3.316 1 98.75 95 VAL A N 1
ATOM 768 C CA . VAL A 1 95 ? -2.615 17.875 -2.613 1 98.75 95 VAL A CA 1
ATOM 769 C C . VAL A 1 95 ? -1.427 18.5 -3.34 1 98.75 95 VAL A C 1
ATOM 771 O O . VAL A 1 95 ? -0.477 18.969 -2.705 1 98.75 95 VAL A O 1
ATOM 774 N N . LEU A 1 96 ? -1.523 18.547 -4.645 1 98.69 96 LEU A N 1
ATOM 775 C CA . LEU A 1 96 ? -0.384 18.984 -5.441 1 98.69 96 LEU A CA 1
ATOM 776 C C . LEU A 1 96 ? -0.521 20.453 -5.824 1 98.69 96 LEU A C 1
ATOM 778 O O . LEU A 1 96 ? 0.239 20.953 -6.652 1 98.69 96 LEU A O 1
ATOM 782 N N . ASN A 1 97 ? -1.419 21.156 -5.238 1 98.38 97 ASN A N 1
ATOM 783 C CA . ASN A 1 97 ? -1.697 22.547 -5.582 1 98.38 97 ASN A CA 1
ATOM 784 C C . ASN A 1 97 ? -0.514 23.453 -5.254 1 98.38 97 ASN A C 1
ATOM 786 O O . ASN A 1 97 ? 0.029 23.391 -4.152 1 98.38 97 ASN A O 1
ATOM 790 N N . GLU A 1 98 ? -0.202 24.312 -6.133 1 97.88 98 GLU A N 1
ATOM 791 C CA . GLU A 1 98 ? 0.977 25.156 -6.008 1 97.88 98 GLU A CA 1
ATOM 792 C C . GLU A 1 98 ? 0.792 26.188 -4.902 1 97.88 98 GLU A C 1
ATOM 794 O O . GLU A 1 98 ? 1.753 26.562 -4.223 1 97.88 98 GLU A O 1
ATOM 799 N N . ASN A 1 99 ? -0.401 26.703 -4.68 1 98 99 ASN A N 1
ATOM 800 C CA . ASN A 1 99 ? -0.645 27.719 -3.656 1 98 99 ASN A CA 1
ATOM 801 C C . ASN A 1 99 ? -0.456 27.141 -2.252 1 98 99 ASN A C 1
ATOM 803 O O . ASN A 1 99 ? 0.051 27.828 -1.363 1 98 99 ASN A O 1
ATOM 807 N N . ILE A 1 100 ? -0.875 25.922 -2.07 1 98.56 100 ILE A N 1
ATOM 808 C CA . ILE A 1 100 ? -0.637 25.266 -0.791 1 98.56 100 ILE A CA 1
ATOM 809 C C . ILE A 1 100 ? 0.859 25.016 -0.608 1 98.56 100 ILE A C 1
ATOM 811 O O . ILE A 1 100 ? 1.399 25.219 0.482 1 98.56 100 ILE A O 1
ATOM 815 N N . GLY A 1 101 ? 1.53 24.578 -1.697 1 98.62 101 GLY A N 1
ATOM 816 C CA . GLY A 1 101 ? 2.977 24.438 -1.665 1 98.62 101 GLY A CA 1
ATOM 817 C C . GLY A 1 101 ? 3.701 25.719 -1.296 1 98.62 101 GLY A C 1
ATOM 818 O O . GLY A 1 101 ? 4.648 25.688 -0.505 1 98.62 101 GLY A O 1
ATOM 819 N N . LYS A 1 102 ? 3.246 26.766 -1.86 1 98.25 102 LYS A N 1
ATOM 820 C CA . LYS A 1 102 ? 3.848 28.078 -1.568 1 98.25 102 LYS A CA 1
ATOM 821 C C . LYS A 1 102 ? 3.721 28.422 -0.087 1 98.25 102 LYS A C 1
ATOM 823 O O . LYS A 1 102 ? 4.68 28.875 0.534 1 98.25 102 LYS A O 1
ATOM 828 N N . LEU A 1 103 ? 2.537 28.203 0.433 1 97.75 103 LEU A N 1
ATOM 829 C CA . LEU A 1 103 ? 2.299 28.406 1.857 1 97.75 103 LEU A CA 1
ATOM 830 C C . LEU A 1 103 ? 3.283 27.609 2.697 1 97.75 103 LEU A C 1
ATOM 832 O O . LEU A 1 103 ? 3.934 28.156 3.592 1 97.75 103 LEU A O 1
ATOM 836 N N . ALA A 1 104 ? 3.4 26.328 2.396 1 98.19 104 ALA A N 1
ATOM 837 C CA . ALA A 1 104 ? 4.297 25.438 3.123 1 98.19 104 ALA A CA 1
ATOM 838 C C . ALA A 1 104 ? 5.75 25.891 2.984 1 98.19 104 ALA A C 1
ATOM 840 O O . ALA A 1 104 ? 6.5 25.891 3.965 1 98.19 104 ALA A O 1
ATOM 841 N N . CYS A 1 105 ? 6.141 26.266 1.795 1 97.69 105 CYS A N 1
ATOM 842 C CA . CYS A 1 105 ? 7.5 26.703 1.498 1 97.69 105 CYS A CA 1
ATOM 843 C C . CYS A 1 105 ? 7.875 27.922 2.328 1 97.69 105 CYS A C 1
ATOM 845 O O . CYS A 1 105 ? 8.961 27.969 2.908 1 97.69 105 CYS A O 1
ATOM 847 N N . GLU A 1 106 ? 6.973 28.812 2.414 1 96.62 106 GLU A N 1
ATOM 848 C CA . GLU A 1 106 ? 7.199 30.047 3.164 1 96.62 106 GLU A CA 1
ATOM 849 C C . GLU A 1 106 ? 7.398 29.766 4.648 1 96.62 106 GLU A C 1
ATOM 851 O O . GLU A 1 106 ? 8.32 30.297 5.273 1 96.62 106 GLU A O 1
ATOM 856 N N . LEU A 1 107 ? 6.598 28.922 5.152 1 97.25 107 LEU A N 1
ATOM 857 C CA . LEU A 1 107 ? 6.66 28.656 6.582 1 97.25 107 LEU A CA 1
ATOM 858 C C . LEU A 1 107 ? 7.84 27.75 6.914 1 97.25 107 LEU A C 1
ATOM 860 O O . LEU A 1 107 ? 8.406 27.828 8.008 1 97.25 107 LEU A O 1
ATOM 864 N N . LEU A 1 108 ? 8.203 26.938 5.988 1 95.88 108 LEU A N 1
ATOM 865 C CA . LEU A 1 108 ? 9.375 26.078 6.168 1 95.88 108 LEU A CA 1
ATOM 866 C C . LEU A 1 108 ? 10.664 26.875 6.051 1 95.88 108 LEU A C 1
ATOM 868 O O . LEU A 1 108 ? 11.711 26.453 6.555 1 95.88 108 LEU A O 1
ATOM 872 N N . GLY A 1 109 ? 10.617 27.938 5.352 1 95.12 109 GLY A N 1
ATOM 873 C CA . GLY A 1 109 ? 11.82 28.703 5.059 1 95.12 109 GLY A CA 1
ATOM 874 C C . GLY A 1 109 ? 12.727 28.031 4.047 1 95.12 109 GLY A C 1
ATOM 875 O O . GLY A 1 109 ? 13.953 28.047 4.191 1 95.12 109 GLY A O 1
ATOM 876 N N . SER A 1 110 ? 12.164 27.328 3.09 1 97.25 110 SER A N 1
ATOM 877 C CA . SER A 1 110 ? 12.922 26.625 2.055 1 97.25 110 SER A CA 1
ATOM 878 C C . SER A 1 110 ? 12.734 27.297 0.693 1 97.25 110 SER A C 1
ATOM 880 O O . SER A 1 110 ? 11.93 28.219 0.552 1 97.25 110 SER A O 1
ATOM 882 N N . ASP A 1 111 ? 13.5 26.828 -0.26 1 98.31 111 ASP A N 1
ATOM 883 C CA . ASP A 1 111 ? 13.414 27.375 -1.611 1 98.31 111 ASP A CA 1
ATOM 884 C C . ASP A 1 111 ? 12.391 26.609 -2.445 1 98.31 111 ASP A C 1
ATOM 886 O O . ASP A 1 111 ? 11.898 27.109 -3.457 1 98.31 111 ASP A O 1
ATOM 890 N N . SER A 1 112 ? 12.133 25.438 -2.027 1 98.75 112 SER A N 1
ATOM 891 C CA . SER A 1 112 ? 11.141 24.578 -2.666 1 98.75 112 SER A CA 1
ATOM 892 C C . SER A 1 112 ? 10.562 23.578 -1.678 1 98.75 112 SER A C 1
ATOM 894 O O . SER A 1 112 ? 11.086 23.406 -0.577 1 98.75 112 SER A O 1
ATOM 896 N N . VAL A 1 113 ? 9.422 23 -2.086 1 98.81 113 VAL A N 1
ATOM 897 C CA . VAL A 1 113 ? 8.812 21.984 -1.231 1 98.81 113 VAL A CA 1
ATOM 898 C C . VAL A 1 113 ? 8.297 20.828 -2.086 1 98.81 113 VAL A C 1
ATOM 900 O O . VAL A 1 113 ? 7.988 21.016 -3.268 1 98.81 113 VAL A O 1
ATOM 903 N N . ARG A 1 114 ? 8.242 19.719 -1.534 1 98.81 114 ARG A N 1
ATOM 904 C CA . ARG A 1 114 ? 7.695 18.516 -2.158 1 98.81 114 ARG A CA 1
ATOM 905 C C . ARG A 1 114 ? 6.766 17.781 -1.203 1 98.81 114 ARG A C 1
ATOM 907 O O . ARG A 1 114 ? 6.785 18.016 0.005 1 98.81 114 ARG A O 1
ATOM 914 N N . ILE A 1 115 ? 5.938 16.938 -1.763 1 98.81 115 ILE A N 1
ATOM 915 C CA . ILE A 1 115 ? 5.031 16.109 -0.988 1 98.81 115 ILE A CA 1
ATOM 916 C C . ILE A 1 115 ? 5.809 14.938 -0.37 1 98.81 115 ILE A C 1
ATOM 918 O O . ILE A 1 115 ? 6.523 14.219 -1.071 1 98.81 115 ILE A O 1
ATOM 922 N N . ALA A 1 116 ? 5.715 14.828 0.925 1 98 116 ALA A N 1
ATOM 923 C CA . ALA A 1 116 ? 6.176 13.602 1.58 1 98 116 ALA A CA 1
ATOM 924 C C . ALA A 1 116 ? 5.074 12.547 1.616 1 98 116 ALA A C 1
ATOM 926 O O . ALA A 1 116 ? 5.297 11.398 1.231 1 98 116 ALA A O 1
ATOM 927 N N . GLN A 1 117 ? 3.891 12.969 1.998 1 97.56 117 GLN A N 1
ATOM 928 C CA . GLN A 1 117 ? 2.746 12.086 2.174 1 97.56 117 GLN A CA 1
ATOM 929 C C . GLN A 1 117 ? 1.459 12.875 2.379 1 97.56 117 GLN A C 1
ATOM 931 O O . GLN A 1 117 ? 1.477 13.953 2.988 1 97.56 117 GLN A O 1
ATOM 936 N N . ASP A 1 118 ? 0.399 12.398 1.867 1 98.19 118 ASP A N 1
ATOM 937 C CA . ASP A 1 118 ? -0.898 12.906 2.307 1 98.19 118 ASP A CA 1
ATOM 938 C C . ASP A 1 118 ? -1.698 11.812 3.02 1 98.19 118 ASP A C 1
ATOM 940 O O . ASP A 1 118 ? -1.474 10.625 2.795 1 98.19 118 ASP A O 1
ATOM 944 N N . ASP A 1 119 ? -2.604 12.227 3.857 1 97.56 119 ASP A N 1
ATOM 945 C CA . ASP A 1 119 ? -3.539 11.367 4.574 1 97.56 119 ASP A CA 1
ATOM 946 C C . ASP A 1 119 ? -4.945 11.961 4.566 1 97.56 119 ASP A C 1
ATOM 948 O O . ASP A 1 119 ? -5.141 13.125 4.934 1 97.56 119 ASP A O 1
ATOM 952 N N . ILE A 1 120 ? -5.852 11.219 4.148 1 98.06 120 ILE A N 1
ATOM 953 C CA . ILE A 1 120 ? -7.246 11.586 4.375 1 98.06 120 ILE A CA 1
ATOM 954 C C . ILE A 1 120 ? -7.777 10.859 5.605 1 98.06 120 ILE A C 1
ATOM 956 O O . ILE A 1 120 ? -7.699 9.633 5.695 1 98.06 120 ILE A O 1
ATOM 960 N N . PHE A 1 121 ? -8.258 11.617 6.535 1 96.62 121 PHE A N 1
ATOM 961 C CA . PHE A 1 121 ? -8.852 11.062 7.746 1 96.62 121 PHE A CA 1
ATOM 962 C C . PHE A 1 121 ? -10.359 11.297 7.77 1 96.62 121 PHE A C 1
ATOM 964 O O . PHE A 1 121 ? -10.82 12.414 7.551 1 96.62 121 PHE A O 1
ATOM 971 N N . TRP A 1 122 ? -11.062 10.273 7.969 1 95.38 122 TRP A N 1
ATOM 972 C CA . TRP A 1 122 ? -12.508 10.328 8.195 1 95.38 122 TRP A CA 1
ATOM 973 C C . TRP A 1 122 ? -12.859 9.75 9.562 1 95.38 122 TRP A C 1
ATOM 975 O O . TRP A 1 122 ? -12.75 8.539 9.781 1 95.38 122 TRP A O 1
ATOM 985 N N . LYS A 1 123 ? -13.141 10.648 10.57 1 95.12 123 LYS A N 1
ATOM 986 C CA . LYS A 1 123 ? -13.562 10.242 11.914 1 95.12 123 LYS A CA 1
ATOM 987 C C . LYS A 1 123 ? -15.078 10.242 12.039 1 95.12 123 LYS A C 1
ATOM 989 O O . LYS A 1 123 ? -15.703 11.297 12.125 1 95.12 123 LYS A O 1
ATOM 994 N N . PRO A 1 124 ? -15.617 8.969 12.016 1 92.88 124 PRO A N 1
ATOM 995 C CA . PRO A 1 124 ? -17.078 8.891 12.156 1 92.88 124 PRO A CA 1
ATOM 996 C C . PRO A 1 124 ? -17.547 9.258 13.562 1 92.88 124 PRO A C 1
ATOM 998 O O . PRO A 1 124 ? -16.734 9.594 14.422 1 92.88 124 PRO A O 1
ATOM 1001 N N . VAL A 1 125 ? -18.859 9.305 13.688 1 91.12 125 VAL A N 1
ATOM 1002 C CA . VAL A 1 125 ? -19.438 9.43 15.023 1 91.12 125 VAL A CA 1
ATOM 1003 C C . VAL A 1 125 ? -18.859 8.352 15.93 1 91.12 125 VAL A C 1
ATOM 1005 O O . VAL A 1 125 ? -18.766 7.184 15.539 1 91.12 125 VAL A O 1
ATOM 1008 N N . ASN A 1 126 ? -18.344 8.828 17.078 1 88.88 126 ASN A N 1
ATOM 1009 C CA . ASN A 1 126 ? -17.719 7.965 18.062 1 88.88 126 ASN A CA 1
ATOM 1010 C C . ASN A 1 126 ? -16.391 7.398 17.562 1 88.88 126 ASN A C 1
ATOM 1012 O O . ASN A 1 126 ? -15.914 6.383 18.062 1 88.88 126 ASN A O 1
ATOM 1016 N N . GLY A 1 127 ? -15.914 8.008 16.5 1 90.12 127 GLY A N 1
ATOM 1017 C CA . GLY A 1 127 ? -14.641 7.551 15.961 1 90.12 127 GLY A CA 1
ATOM 1018 C C . GLY A 1 127 ? -13.531 7.52 16.984 1 90.12 127 GLY A C 1
ATOM 1019 O O . GLY A 1 127 ? -13.438 8.414 17.828 1 90.12 127 GLY A O 1
ATOM 1020 N N . LYS A 1 128 ? -12.664 6.609 16.953 1 88.38 128 LYS A N 1
ATOM 1021 C CA . LYS A 1 128 ? -11.586 6.375 17.922 1 88.38 128 LYS A CA 1
ATOM 1022 C C . LYS A 1 128 ? -10.508 7.449 17.812 1 88.38 128 LYS A C 1
ATOM 1024 O O . LYS A 1 128 ? -10.383 8.109 16.781 1 88.38 128 LYS A O 1
ATOM 1029 N N . PRO A 1 129 ? -9.727 7.605 18.875 1 90.88 129 PRO A N 1
ATOM 1030 C CA . PRO A 1 129 ? -8.711 8.664 18.906 1 90.88 129 PRO A CA 1
ATOM 1031 C C . PRO A 1 129 ? -7.527 8.383 17.984 1 90.88 129 PRO A C 1
ATOM 1033 O O . PRO A 1 129 ? -7.301 7.23 17.609 1 90.88 129 PRO A O 1
ATOM 1036 N N . ILE A 1 130 ? -6.895 9.414 17.578 1 91.06 130 ILE A N 1
ATOM 1037 C CA . ILE A 1 130 ? -5.535 9.383 17.047 1 91.06 130 ILE A CA 1
ATOM 1038 C C . ILE A 1 130 ? -4.555 9.844 18.125 1 91.06 130 ILE A C 1
ATOM 1040 O O . ILE A 1 130 ? -4.711 10.922 18.688 1 91.06 130 ILE A O 1
ATOM 1044 N N . GLY A 1 131 ? -3.617 9.086 18.422 1 90.38 131 GLY A N 1
ATOM 1045 C CA . GLY A 1 131 ? -2.678 9.344 19.5 1 90.38 131 GLY A CA 1
ATOM 1046 C C . GLY A 1 131 ? -1.855 10.602 19.297 1 90.38 131 GLY A C 1
ATOM 1047 O O . GLY A 1 131 ? -1.55 10.969 18.156 1 90.38 131 GLY A O 1
ATOM 1048 N N . MET A 1 132 ? -1.487 11.156 20.453 1 92.94 132 MET A N 1
ATOM 1049 C CA . MET A 1 132 ? -0.58 12.297 20.422 1 92.94 132 MET A CA 1
ATOM 1050 C C . MET A 1 132 ? 0.777 11.906 19.844 1 92.94 132 MET A C 1
ATOM 1052 O O . MET A 1 132 ? 1.412 10.969 20.328 1 92.94 132 MET A O 1
ATOM 1056 N N . HIS A 1 133 ? 1.2 12.664 18.812 1 92.69 133 HIS A N 1
ATOM 1057 C CA . HIS A 1 133 ? 2.428 12.32 18.109 1 92.69 133 HIS A CA 1
ATOM 1058 C C . HIS A 1 133 ? 3.039 13.555 17.438 1 92.69 133 HIS A C 1
ATOM 1060 O O . HIS A 1 133 ? 2.439 14.633 17.453 1 92.69 133 HIS A O 1
ATOM 1066 N N . GLN A 1 134 ? 4.246 13.43 17 1 94.5 134 GLN A N 1
ATOM 1067 C CA . GLN A 1 134 ? 4.914 14.367 16.109 1 94.5 134 GLN A CA 1
ATOM 1068 C C . GLN A 1 134 ? 5.047 13.773 14.703 1 94.5 134 GLN A C 1
ATOM 1070 O O . GLN A 1 134 ? 5.172 12.555 14.539 1 94.5 134 GLN A O 1
ATOM 1075 N N . ASP A 1 135 ? 5.02 14.617 13.727 1 94.81 135 ASP A N 1
ATOM 1076 C CA . ASP A 1 135 ? 5.066 14.133 12.352 1 94.81 135 ASP A CA 1
ATOM 1077 C C . ASP A 1 135 ? 6.508 13.891 11.906 1 94.81 135 ASP A C 1
ATOM 1079 O O . ASP A 1 135 ? 6.773 12.977 11.117 1 94.81 135 ASP A O 1
ATOM 1083 N N . LEU A 1 136 ? 7.453 14.625 12.375 1 94.81 136 LEU A N 1
ATOM 1084 C CA . LEU A 1 136 ? 8.828 14.625 11.883 1 94.81 136 LEU A CA 1
ATOM 1085 C C . LEU A 1 136 ? 9.422 13.227 11.938 1 94.81 136 LEU A C 1
ATOM 1087 O O . LEU A 1 136 ? 10.07 12.781 10.984 1 94.81 136 LEU A O 1
ATOM 1091 N N . PRO A 1 137 ? 9.211 12.461 12.977 1 90.31 137 PRO A N 1
ATOM 1092 C CA . PRO A 1 137 ? 9.852 11.148 13.078 1 90.31 137 PRO A CA 1
ATOM 1093 C C . PRO A 1 137 ? 9.508 10.234 11.906 1 90.31 137 PRO A C 1
ATOM 1095 O O . PRO A 1 137 ? 10.312 9.375 11.539 1 90.31 137 PRO A O 1
ATOM 1098 N N . TYR A 1 138 ? 8.453 10.422 11.297 1 90.12 138 TYR A N 1
ATOM 1099 C CA . TYR A 1 138 ? 8.039 9.555 10.195 1 90.12 138 TYR A CA 1
ATOM 1100 C C . TYR A 1 138 ? 8.82 9.867 8.922 1 90.12 138 TYR A C 1
ATOM 1102 O O . TYR A 1 138 ? 8.82 9.078 7.977 1 90.12 138 TYR A O 1
ATOM 1110 N N . PHE A 1 139 ? 9.5 11.047 8.891 1 94.5 139 PHE A N 1
ATOM 1111 C CA . PHE A 1 139 ? 10.172 11.484 7.672 1 94.5 139 PHE A CA 1
ATOM 1112 C C . PHE A 1 139 ? 11.641 11.781 7.949 1 94.5 139 PHE A C 1
ATOM 1114 O O . PHE A 1 139 ? 12.359 12.273 7.074 1 94.5 139 PHE A O 1
ATOM 1121 N N . GLU A 1 140 ? 12.109 11.492 9.117 1 91.38 140 GLU A N 1
ATOM 1122 C CA . GLU A 1 140 ? 13.438 11.883 9.578 1 91.38 140 GLU A CA 1
ATOM 1123 C C . GLU A 1 140 ? 14.531 11.219 8.742 1 91.38 140 GLU A C 1
ATOM 1125 O O . GLU A 1 140 ? 15.664 11.695 8.695 1 91.38 140 GLU A O 1
ATOM 1130 N N . CYS A 1 141 ? 14.211 10.211 8.078 1 92.56 141 CYS A N 1
ATOM 1131 C CA . CYS A 1 141 ? 15.18 9.531 7.227 1 92.56 141 CYS A CA 1
ATOM 1132 C C . CYS A 1 141 ? 15.539 10.383 6.016 1 92.56 141 CYS A C 1
ATOM 1134 O O . CYS A 1 141 ? 16.5 10.078 5.301 1 92.56 141 CYS A O 1
ATOM 1136 N N . ALA A 1 142 ? 14.875 11.539 5.832 1 94.94 142 ALA A N 1
ATOM 1137 C CA . ALA A 1 142 ? 15.164 12.336 4.645 1 94.94 142 ALA A CA 1
ATOM 1138 C C . ALA A 1 142 ? 15.242 13.82 4.98 1 94.94 142 ALA A C 1
ATOM 1140 O O . ALA A 1 142 ? 15.672 14.633 4.152 1 94.94 142 ALA A O 1
ATOM 1141 N N . THR A 1 143 ? 14.797 14.203 6.168 1 94.69 143 THR A N 1
ATOM 1142 C CA . THR A 1 143 ? 14.672 15.633 6.438 1 94.69 143 THR A CA 1
ATOM 1143 C C . THR A 1 143 ? 14.641 15.898 7.941 1 94.69 143 THR A C 1
ATOM 1145 O O . THR A 1 143 ? 14.43 14.977 8.734 1 94.69 143 THR A O 1
ATOM 1148 N N . LYS A 1 144 ? 14.844 17.141 8.273 1 94.31 144 LYS A N 1
ATOM 1149 C CA . LYS A 1 144 ? 14.656 17.609 9.641 1 94.31 144 LYS A CA 1
ATOM 1150 C C . LYS A 1 144 ? 13.508 18.609 9.734 1 94.31 144 LYS A C 1
ATOM 1152 O O . LYS A 1 144 ? 13.211 19.125 10.812 1 94.31 144 LYS A O 1
ATOM 1157 N N . LYS A 1 145 ? 12.891 18.844 8.617 1 96.94 145 LYS A N 1
ATOM 1158 C CA . LYS A 1 145 ? 11.82 19.828 8.555 1 96.94 145 LYS A CA 1
ATOM 1159 C C . LYS A 1 145 ? 10.57 19.25 7.906 1 96.94 145 LYS A C 1
ATOM 1161 O O . LYS A 1 145 ? 10.633 18.719 6.801 1 96.94 145 LYS A O 1
ATOM 1166 N N . VAL A 1 146 ? 9.508 19.328 8.594 1 97.81 146 VAL A N 1
ATOM 1167 C CA . VAL A 1 146 ? 8.203 18.906 8.086 1 97.81 146 VAL A CA 1
ATOM 1168 C C . VAL A 1 146 ? 7.152 19.953 8.438 1 97.81 146 VAL A C 1
ATOM 1170 O O . VAL A 1 146 ? 7.188 20.531 9.531 1 97.81 146 VAL A O 1
ATOM 1173 N N . ILE A 1 147 ? 6.336 20.25 7.551 1 98.31 147 ILE A N 1
ATOM 1174 C CA . ILE A 1 147 ? 5.137 21.031 7.816 1 98.31 147 ILE A CA 1
ATOM 1175 C C . ILE A 1 147 ? 3.906 20.281 7.312 1 98.31 147 ILE A C 1
ATOM 1177 O O . ILE A 1 147 ? 3.951 19.641 6.266 1 98.31 147 ILE A O 1
ATOM 1181 N N . THR A 1 148 ? 2.857 20.344 8.07 1 98.81 148 THR A N 1
ATOM 1182 C CA . THR A 1 148 ? 1.616 19.672 7.691 1 98.81 148 THR A CA 1
ATOM 1183 C C . THR A 1 148 ? 0.498 20.688 7.492 1 98.81 148 THR A C 1
ATOM 1185 O O . THR A 1 148 ? 0.262 21.547 8.352 1 98.81 148 THR A O 1
ATOM 1188 N N . VAL A 1 149 ? -0.087 20.719 6.348 1 98.88 149 VAL A N 1
ATOM 1189 C CA . VAL A 1 149 ? -1.302 21.484 6.078 1 98.88 149 VAL A CA 1
ATOM 1190 C C . VAL A 1 149 ? -2.523 20.578 6.234 1 98.88 149 VAL A C 1
ATOM 1192 O O . VAL A 1 149 ? -2.701 19.625 5.473 1 98.88 149 VAL A O 1
ATOM 1195 N N . TRP A 1 150 ? -3.305 20.828 7.238 1 98.69 150 TRP A N 1
ATOM 1196 C CA . TRP A 1 150 ? -4.477 20.062 7.648 1 98.69 150 TRP A CA 1
ATOM 1197 C C . TRP A 1 150 ? -5.762 20.75 7.203 1 98.69 150 TRP A C 1
ATOM 1199 O O . TRP A 1 150 ? -6.195 21.719 7.82 1 98.69 150 TRP A O 1
ATOM 1209 N N . ILE A 1 151 ? -6.375 20.266 6.152 1 98.75 151 ILE A N 1
ATOM 1210 C CA . ILE A 1 151 ? -7.484 20.938 5.496 1 98.75 151 ILE A CA 1
ATOM 1211 C C . ILE A 1 151 ? -8.805 20.281 5.887 1 98.75 151 ILE A C 1
ATOM 1213 O O . ILE A 1 151 ? -9 19.094 5.641 1 98.75 151 ILE A O 1
ATOM 1217 N N . ALA A 1 152 ? -9.742 21.094 6.391 1 98.44 152 ALA A N 1
ATOM 1218 C CA . ALA A 1 152 ? -11.039 20.594 6.82 1 98.44 152 ALA A CA 1
ATOM 1219 C C . ALA A 1 152 ? -12.008 20.484 5.641 1 98.44 152 ALA A C 1
ATOM 1221 O O . ALA A 1 152 ? -12.211 21.453 4.914 1 98.44 152 ALA A O 1
ATOM 1222 N N . LEU A 1 153 ? -12.602 19.312 5.48 1 98.12 153 LEU A N 1
ATOM 1223 C CA . LEU A 1 153 ? -13.633 19.125 4.469 1 98.12 153 LEU A CA 1
ATOM 1224 C C . LEU A 1 153 ? -15.023 19.203 5.098 1 98.12 153 LEU A C 1
ATOM 1226 O O . LEU A 1 153 ? -16.031 19.188 4.387 1 98.12 153 LEU A O 1
ATOM 1230 N N . THR A 1 154 ? -15.07 19.203 6.359 1 97.25 154 THR A N 1
ATOM 1231 C CA . THR A 1 154 ? -16.219 19.484 7.207 1 97.25 154 THR A CA 1
ATOM 1232 C C . THR A 1 154 ? -15.875 20.531 8.266 1 97.25 154 THR A C 1
ATOM 1234 O O . THR A 1 154 ? -14.695 20.781 8.539 1 97.25 154 THR A O 1
ATOM 1237 N N . ASP A 1 155 ? -16.969 21.109 8.828 1 96.62 155 ASP A N 1
ATOM 1238 C CA . ASP A 1 155 ? -16.672 21.953 9.984 1 96.62 155 ASP A CA 1
ATOM 1239 C C . ASP A 1 155 ? -16.016 21.141 11.094 1 96.62 155 ASP A C 1
ATOM 1241 O O . ASP A 1 155 ? -16.406 20 11.367 1 96.62 155 ASP A O 1
ATOM 1245 N N . VAL A 1 156 ? -14.953 21.75 11.68 1 96.06 156 VAL A N 1
ATOM 1246 C CA . VAL A 1 156 ? -14.289 21.016 12.75 1 96.06 156 VAL A CA 1
ATOM 1247 C C . VAL A 1 156 ? -14.203 21.891 14 1 96.06 156 VAL A C 1
ATOM 1249 O O . VAL A 1 156 ? -14.016 23.109 13.906 1 96.06 156 VAL A O 1
ATOM 1252 N N . SER A 1 157 ? -14.359 21.297 15.07 1 94.88 157 SER A N 1
ATOM 1253 C CA . SER A 1 157 ? -14.273 21.922 16.391 1 94.88 157 SER A CA 1
ATOM 1254 C C . SER A 1 157 ? -14.086 20.875 17.484 1 94.88 157 SER A C 1
ATOM 1256 O O . SER A 1 157 ? -14.031 19.672 17.203 1 94.88 157 SER A O 1
ATOM 1258 N N . LYS A 1 158 ? -13.977 21.359 18.672 1 92.44 158 LYS A N 1
ATOM 1259 C CA . LYS A 1 158 ? -13.859 20.453 19.812 1 92.44 158 LYS A CA 1
ATOM 1260 C C . LYS A 1 158 ? -15.055 19.516 19.891 1 92.44 158 LYS A C 1
ATOM 1262 O O . LYS A 1 158 ? -14.93 18.375 20.344 1 92.44 158 LYS A O 1
ATOM 1267 N N . GLU A 1 159 ? -16.141 19.891 19.328 1 91.38 159 GLU A N 1
ATOM 1268 C CA . GLU A 1 159 ? -17.406 19.172 19.453 1 91.38 159 GLU A CA 1
ATOM 1269 C C . GLU A 1 159 ? -17.438 17.953 18.562 1 91.38 159 GLU A C 1
ATOM 1271 O O . GLU A 1 159 ? -18.297 17.078 18.719 1 91.38 159 GLU A O 1
ATOM 1276 N N . ASN A 1 160 ? -16.547 17.844 17.594 1 91.12 160 ASN A N 1
ATOM 1277 C CA . ASN A 1 160 ? -16.578 16.672 16.719 1 91.12 160 ASN A CA 1
ATOM 1278 C C . ASN A 1 160 ? -15.188 16.062 16.547 1 91.12 160 ASN A C 1
ATOM 1280 O O . ASN A 1 160 ? -14.852 15.578 15.461 1 91.12 160 ASN A O 1
ATOM 1284 N N . GLY A 1 161 ? -14.336 16.203 17.578 1 90.12 161 GLY A N 1
ATOM 1285 C CA . GLY A 1 161 ? -13.086 15.461 17.609 1 90.12 161 GLY A CA 1
ATOM 1286 C C . GLY A 1 161 ? -12.008 16.078 16.734 1 90.12 161 GLY A C 1
ATOM 1287 O O . GLY A 1 161 ? -11.297 15.367 16.016 1 90.12 161 GLY A O 1
ATOM 1288 N N . THR A 1 162 ? -11.828 17.359 16.828 1 94.88 162 THR A N 1
ATOM 1289 C CA . THR A 1 162 ? -10.844 18.109 16.062 1 94.88 162 THR A CA 1
ATOM 1290 C C . THR A 1 162 ? -9.43 17.75 16.484 1 94.88 162 THR A C 1
ATOM 1292 O O . THR A 1 162 ? -9.234 17.062 17.5 1 94.88 162 THR A O 1
ATOM 1295 N N . VAL A 1 163 ? -8.5 18.125 15.656 1 97.19 163 VAL A N 1
ATOM 1296 C CA . VAL A 1 163 ? -7.098 17.984 16.047 1 97.19 163 VAL A CA 1
ATOM 1297 C C . VAL A 1 163 ? -6.77 18.969 17.172 1 97.19 163 VAL A C 1
ATOM 1299 O O . VAL A 1 163 ? -7.262 20.094 17.172 1 97.19 163 VAL A O 1
ATOM 1302 N N . GLU A 1 164 ? -6 18.469 18.125 1 96.88 164 GLU A N 1
ATOM 1303 C CA . GLU A 1 164 ? -5.555 19.266 19.266 1 96.88 164 GLU A CA 1
ATOM 1304 C C . GLU A 1 164 ? -4.043 19.453 19.25 1 96.88 164 GLU A C 1
ATOM 1306 O O . GLU A 1 164 ? -3.295 18.516 18.984 1 96.88 164 GLU A O 1
ATOM 1311 N N . PHE A 1 165 ? -3.639 20.688 19.484 1 98 165 PHE A N 1
ATOM 1312 C CA . PHE A 1 165 ? -2.223 21.047 19.484 1 98 165 PHE A CA 1
ATOM 1313 C C . PHE A 1 165 ? -1.738 21.375 20.875 1 98 165 PHE A C 1
ATOM 1315 O O . PHE A 1 165 ? -2.426 22.078 21.625 1 98 165 PHE A O 1
ATOM 1322 N N . VAL A 1 166 ? -0.623 20.891 21.219 1 97.56 166 VAL A N 1
ATOM 1323 C CA . VAL A 1 166 ? 0.065 21.391 22.406 1 97.56 166 VAL A CA 1
ATOM 1324 C C . VAL A 1 166 ? 0.917 22.609 22.047 1 97.56 166 VAL A C 1
ATOM 1326 O O . VAL A 1 166 ? 2.021 22.453 21.516 1 97.56 166 VAL A O 1
ATOM 1329 N N . GLU A 1 167 ? 0.439 23.781 22.453 1 97.44 167 GLU A N 1
ATOM 1330 C CA . GLU A 1 167 ? 1.028 25.031 22 1 97.44 167 GLU A CA 1
ATOM 1331 C C . GLU A 1 167 ? 2.496 25.125 22.406 1 97.44 167 GLU A C 1
ATOM 1333 O O . GLU A 1 167 ? 2.84 24.906 23.562 1 97.44 167 GLU A O 1
ATOM 1338 N N . GLY A 1 168 ? 3.354 25.391 21.359 1 97.56 168 GLY A N 1
ATOM 1339 C CA . GLY A 1 168 ? 4.762 25.656 21.609 1 97.56 168 GLY A CA 1
ATOM 1340 C C . GLY A 1 168 ? 5.586 24.406 21.766 1 97.56 168 GLY A C 1
ATOM 1341 O O . GLY A 1 168 ? 6.812 24.469 21.906 1 97.56 168 GLY A O 1
ATOM 1342 N N . SER A 1 169 ? 4.984 23.266 21.719 1 97.12 169 SER A N 1
ATOM 1343 C CA . SER A 1 169 ? 5.676 22.031 22.062 1 97.12 169 SER A CA 1
ATOM 1344 C C . SER A 1 169 ? 6.688 21.656 20.984 1 97.12 169 SER A C 1
ATOM 1346 O O . SER A 1 169 ? 7.523 20.766 21.188 1 97.12 169 SER A O 1
ATOM 1348 N N . HIS A 1 170 ? 6.668 22.297 19.828 1 97.31 170 HIS A N 1
ATOM 1349 C CA . HIS A 1 170 ? 7.668 22.047 18.797 1 97.31 170 HIS A CA 1
ATOM 1350 C C . HIS A 1 170 ? 9.055 22.469 19.266 1 97.31 170 HIS A C 1
ATOM 1352 O O . HIS A 1 170 ? 10.062 22.094 18.641 1 97.31 170 HIS A O 1
ATOM 1358 N N . LYS A 1 171 ? 9.125 23.219 20.344 1 96.69 171 LYS A N 1
ATOM 1359 C CA . LYS A 1 171 ? 10.398 23.719 20.875 1 96.69 171 LYS A CA 1
ATOM 1360 C C . LYS A 1 171 ? 10.938 22.781 21.953 1 96.69 171 LYS A C 1
ATOM 1362 O O . LYS A 1 171 ? 12.039 23 22.469 1 96.69 171 LYS A O 1
ATOM 1367 N N . TRP A 1 172 ? 10.109 21.703 22.328 1 95.25 172 TRP A N 1
ATOM 1368 C CA . TRP A 1 172 ? 10.57 20.75 23.328 1 95.25 172 TRP A CA 1
ATOM 1369 C C . TRP A 1 172 ? 11.805 20 22.844 1 95.25 172 TRP A C 1
ATOM 1371 O O . TRP A 1 172 ? 12.078 19.969 21.641 1 95.25 172 TRP A O 1
ATOM 1381 N N . LYS A 1 173 ? 12.484 19.359 23.797 1 92.69 173 LYS A N 1
ATOM 1382 C CA . LYS A 1 173 ? 13.586 18.453 23.453 1 92.69 173 LYS A CA 1
ATOM 1383 C C . LYS A 1 173 ? 13.078 17.203 22.75 1 92.69 173 LYS A C 1
ATOM 1385 O O . LYS A 1 173 ? 12.031 16.656 23.094 1 92.69 173 LYS A O 1
ATOM 1390 N N . ASP A 1 174 ? 13.844 16.812 21.734 1 87.44 174 ASP A N 1
ATOM 1391 C CA . ASP A 1 174 ? 13.469 15.633 20.969 1 87.44 174 ASP A CA 1
ATOM 1392 C C . ASP A 1 174 ? 13.531 14.375 21.844 1 87.44 174 ASP A C 1
ATOM 1394 O O . ASP A 1 174 ? 14.477 14.195 22.609 1 87.44 174 ASP A O 1
ATOM 1398 N N . LEU A 1 175 ? 12.469 13.578 21.625 1 81.88 175 LEU A N 1
ATOM 1399 C CA . LEU A 1 175 ? 12.477 12.297 22.344 1 81.88 175 LEU A CA 1
ATOM 1400 C C . LEU A 1 175 ? 13.453 11.328 21.672 1 81.88 175 LEU A C 1
ATOM 1402 O O . LEU A 1 175 ? 13.531 11.258 20.453 1 81.88 175 LEU A O 1
ATOM 1406 N N . PRO A 1 176 ? 14.172 10.586 22.5 1 75.19 176 PRO A N 1
ATOM 1407 C CA . PRO A 1 176 ? 14.984 9.516 21.922 1 75.19 176 PRO A CA 1
ATOM 1408 C C . PRO A 1 176 ? 14.141 8.43 21.266 1 75.19 176 PRO A C 1
ATOM 1410 O O . PRO A 1 176 ? 12.992 8.211 21.656 1 75.19 176 PRO A O 1
ATOM 1413 N N . ALA A 1 177 ? 14.602 7.832 20.266 1 65.12 177 ALA A N 1
ATOM 1414 C CA . ALA A 1 177 ? 13.906 6.852 19.422 1 65.12 177 ALA A CA 1
ATOM 1415 C C . ALA A 1 177 ? 13.359 5.703 20.266 1 65.12 177 ALA A C 1
ATOM 1417 O O . ALA A 1 177 ? 12.289 5.168 19.969 1 65.12 177 ALA A O 1
ATOM 1418 N N . ASP A 1 178 ? 14.016 5.352 21.172 1 61 178 ASP A N 1
ATOM 1419 C CA . ASP A 1 178 ? 13.641 4.199 21.984 1 61 178 ASP A CA 1
ATOM 1420 C C . ASP A 1 178 ? 12.398 4.5 22.828 1 61 178 ASP A C 1
ATOM 1422 O O . ASP A 1 178 ? 11.711 3.58 23.281 1 61 178 ASP A O 1
ATOM 1426 N N . ILE A 1 179 ? 12.109 5.648 23.062 1 57.41 179 ILE A N 1
ATOM 1427 C CA . ILE A 1 179 ? 10.969 6.051 23.891 1 57.41 179 ILE A CA 1
ATOM 1428 C C . ILE A 1 179 ? 9.773 6.363 23 1 57.41 179 ILE A C 1
ATOM 1430 O O . ILE A 1 179 ? 8.625 6.219 23.406 1 57.41 179 ILE A O 1
ATOM 1434 N N . ASN A 1 180 ? 10.07 6.75 21.875 1 56.88 180 ASN A N 1
ATOM 1435 C CA . ASN A 1 180 ? 9.016 7.145 20.938 1 56.88 180 ASN A CA 1
ATOM 1436 C C . ASN A 1 180 ? 8.266 5.934 20.391 1 56.88 180 ASN A C 1
ATOM 1438 O O . ASN A 1 180 ? 8.797 5.199 19.562 1 56.88 180 ASN A O 1
ATOM 1442 N N . ASP A 1 181 ? 7.613 5.164 21.25 1 52.59 181 ASP A N 1
ATOM 1443 C CA . ASP A 1 181 ? 6.844 3.955 20.984 1 52.59 181 ASP A CA 1
ATOM 1444 C C . ASP A 1 181 ? 5.855 4.172 19.844 1 52.59 181 ASP A C 1
ATOM 1446 O O . ASP A 1 181 ? 4.93 3.377 19.656 1 52.59 181 ASP A O 1
ATOM 1450 N N . SER A 1 182 ? 5.82 5.293 19.266 1 51.41 182 SER A N 1
ATOM 1451 C CA . SER A 1 182 ? 4.73 5.633 18.359 1 51.41 182 SER A CA 1
ATOM 1452 C C . SER A 1 182 ? 4.688 4.684 17.172 1 51.41 182 SER A C 1
ATOM 1454 O O . SER A 1 182 ? 3.932 4.902 16.219 1 51.41 182 SER A O 1
ATOM 1456 N N . ASN A 1 183 ? 5.434 3.494 17.375 1 51.5 183 ASN A N 1
ATOM 1457 C CA . ASN A 1 183 ? 5.805 2.91 16.094 1 51.5 183 ASN A CA 1
ATOM 1458 C C . ASN A 1 183 ? 4.797 1.852 15.641 1 51.5 183 ASN A C 1
ATOM 1460 O O . ASN A 1 183 ? 4.938 1.274 14.562 1 51.5 183 ASN A O 1
ATOM 1464 N N . SER A 1 184 ? 3.781 1.612 16.516 1 56.09 184 SER A N 1
ATOM 1465 C CA . SER A 1 184 ? 2.967 0.604 15.844 1 56.09 184 SER A CA 1
ATOM 1466 C C . SER A 1 184 ? 1.698 1.216 15.258 1 56.09 184 SER A C 1
ATOM 1468 O O . SER A 1 184 ? 1.094 2.102 15.867 1 56.09 184 SER A O 1
ATOM 1470 N N . ASN A 1 185 ? 1.42 0.933 14.055 1 60.25 185 ASN A N 1
ATOM 1471 C CA . ASN A 1 185 ? 0.191 1.335 13.383 1 60.25 185 ASN A CA 1
ATOM 1472 C C . ASN A 1 185 ? -1.031 1.127 14.266 1 60.25 185 ASN A C 1
ATOM 1474 O O . ASN A 1 185 ? -1.96 1.937 14.258 1 60.25 185 ASN A O 1
ATOM 1478 N N . GLU A 1 186 ? -0.97 0.133 15.07 1 59.38 186 GLU A N 1
ATOM 1479 C CA . GLU A 1 186 ? -2.111 -0.174 15.93 1 59.38 186 GLU A CA 1
ATOM 1480 C C . GLU A 1 186 ? -2.273 0.873 17.031 1 59.38 186 GLU A C 1
ATOM 1482 O O . GLU A 1 186 ? -3.389 1.31 17.312 1 59.38 186 GLU A O 1
ATOM 1487 N N . GLU A 1 187 ? -1.199 1.271 17.469 1 62.03 187 GLU A N 1
ATOM 1488 C CA . GLU A 1 187 ? -1.27 2.223 18.578 1 62.03 187 GLU A CA 1
ATOM 1489 C C . GLU A 1 187 ? -1.574 3.631 18.078 1 62.03 187 GLU A C 1
ATOM 1491 O O . GLU A 1 187 ? -2.119 4.457 18.812 1 62.03 187 GLU A O 1
ATOM 1496 N N . PHE A 1 188 ? -1.339 3.725 16.844 1 68.12 188 PHE A N 1
ATOM 1497 C CA . PHE A 1 188 ? -1.638 5.02 16.234 1 68.12 188 PHE A CA 1
ATOM 1498 C C . PHE A 1 188 ? -3.141 5.203 16.062 1 68.12 188 PHE A C 1
ATOM 1500 O O . PHE A 1 188 ? -3.691 6.246 16.422 1 68.12 188 PHE A O 1
ATOM 1507 N N . HIS A 1 189 ? -3.877 4.176 15.609 1 72.06 189 HIS A N 1
ATOM 1508 C CA . HIS A 1 189 ? -5.281 4.312 15.227 1 72.06 189 HIS A CA 1
ATOM 1509 C C . HIS A 1 189 ? -6.203 3.898 16.375 1 72.06 189 HIS A C 1
ATOM 1511 O O . HIS A 1 189 ? -7.402 4.184 16.344 1 72.06 189 HIS A O 1
ATOM 1517 N N . ASN A 1 190 ? -5.738 3.289 17.406 1 68.12 190 ASN A N 1
ATOM 1518 C CA . ASN A 1 190 ? -6.559 2.846 18.531 1 68.12 190 ASN A CA 1
ATOM 1519 C C . ASN A 1 190 ? -5.719 2.629 19.781 1 68.12 190 ASN A C 1
ATOM 1521 O O . ASN A 1 190 ? -5.699 1.528 20.328 1 68.12 190 ASN A O 1
ATOM 1525 N N . PRO A 1 191 ? -5.305 3.758 20.203 1 72.69 191 PRO A N 1
ATOM 1526 C CA . PRO A 1 191 ? -4.488 3.584 21.406 1 72.69 191 PRO A CA 1
ATOM 1527 C C . PRO A 1 191 ? -5.332 3.393 22.656 1 72.69 191 PRO A C 1
ATOM 1529 O O . PRO A 1 191 ? -6.414 3.975 22.781 1 72.69 191 PRO A O 1
ATOM 1532 N N . LYS A 1 192 ? -4.98 2.557 23.516 1 75.12 192 LYS A N 1
ATOM 1533 C CA . LYS A 1 192 ? -5.613 2.453 24.828 1 75.12 192 LYS A CA 1
ATOM 1534 C C . LYS A 1 192 ? -5.492 3.764 25.594 1 75.12 192 LYS A C 1
ATOM 1536 O O . LYS A 1 192 ? -6.434 4.18 26.266 1 75.12 192 LYS A O 1
ATOM 1541 N N . ASN A 1 193 ? -4.391 4.473 25.422 1 81.88 193 ASN A N 1
ATOM 1542 C CA . ASN A 1 193 ? -4.09 5.801 25.953 1 81.88 193 ASN A CA 1
ATOM 1543 C C . ASN A 1 193 ? -3.529 6.715 24.859 1 81.88 193 ASN A C 1
ATOM 1545 O O . ASN A 1 193 ? -2.338 6.656 24.547 1 81.88 193 ASN A O 1
ATOM 1549 N N . TYR A 1 194 ? -4.398 7.613 24.422 1 81.06 194 TYR A N 1
ATOM 1550 C CA . TYR A 1 194 ? -3.996 8.43 23.281 1 81.06 194 TYR A CA 1
ATOM 1551 C C . TYR A 1 194 ? -3.031 9.523 23.703 1 81.06 194 TYR A C 1
ATOM 1553 O O . TYR A 1 194 ? -2.387 10.156 22.859 1 81.06 194 TYR A O 1
ATOM 1561 N N . LEU A 1 195 ? -2.801 9.641 25.016 1 84.69 195 LEU A N 1
ATOM 1562 C CA . LEU A 1 195 ? -1.908 10.672 25.547 1 84.69 195 LEU A CA 1
ATOM 1563 C C . LEU A 1 195 ? -0.529 10.102 25.844 1 84.69 195 LEU A C 1
ATOM 1565 O O . LEU A 1 195 ? 0.394 10.836 26.188 1 84.69 195 LEU A O 1
ATOM 1569 N N . ARG A 1 196 ? -0.362 8.844 25.625 1 82.19 196 ARG A N 1
ATOM 1570 C CA . ARG A 1 196 ? 0.845 8.156 26.078 1 82.19 196 ARG A CA 1
ATOM 1571 C C . ARG A 1 196 ? 2.096 8.828 25.516 1 82.19 196 ARG A C 1
ATOM 1573 O O . ARG A 1 196 ? 3.033 9.117 26.266 1 82.19 196 ARG A O 1
ATOM 1580 N N . GLY A 1 197 ? 2.107 9.086 24.234 1 84.38 197 GLY A N 1
ATOM 1581 C CA . GLY A 1 197 ? 3.258 9.742 23.625 1 84.38 197 GLY A CA 1
ATOM 1582 C C . GLY A 1 197 ? 3.541 11.109 24.219 1 84.38 197 GLY A C 1
ATOM 1583 O O . GLY A 1 197 ? 4.691 11.43 24.516 1 84.38 197 GLY A O 1
ATOM 1584 N N . LEU A 1 198 ? 2.551 11.812 24.422 1 87.75 198 LEU A N 1
ATOM 1585 C CA . LEU A 1 198 ? 2.664 13.156 25 1 87.75 198 LEU A CA 1
ATOM 1586 C C . LEU A 1 198 ? 3.164 13.086 26.438 1 87.75 198 LEU A C 1
ATOM 1588 O O . LEU A 1 198 ? 4.02 13.883 26.844 1 87.75 198 LEU A O 1
ATOM 1592 N N . GLN A 1 199 ? 2.639 12.219 27.172 1 87.88 199 GLN A N 1
ATOM 1593 C CA . GLN A 1 199 ? 3.033 12.062 28.562 1 87.88 199 GLN A CA 1
ATOM 1594 C C . GLN A 1 199 ? 4.512 11.711 28.688 1 87.88 199 GLN A C 1
ATOM 1596 O O . GLN A 1 199 ? 5.219 12.25 29.531 1 87.88 199 GLN A O 1
ATOM 1601 N N . ASN A 1 200 ? 4.949 10.805 27.828 1 86.94 200 ASN A N 1
ATOM 1602 C CA . ASN A 1 200 ? 6.367 10.453 27.797 1 86.94 200 ASN A CA 1
ATOM 1603 C C . ASN A 1 200 ? 7.238 11.656 27.453 1 86.94 200 ASN A C 1
ATOM 1605 O O . ASN A 1 200 ? 8.281 11.875 28.062 1 86.94 200 ASN A O 1
ATOM 1609 N N . ALA A 1 201 ? 6.82 12.414 26.547 1 89.38 201 ALA A N 1
ATOM 1610 C CA . ALA A 1 201 ? 7.559 13.602 26.125 1 89.38 201 ALA A CA 1
ATOM 1611 C C . ALA A 1 201 ? 7.582 14.656 27.219 1 89.38 201 ALA A C 1
ATOM 1613 O O . ALA A 1 201 ? 8.617 15.281 27.469 1 89.38 201 ALA A O 1
ATOM 1614 N N . ALA A 1 202 ? 6.48 14.82 27.828 1 90.38 202 ALA A N 1
ATOM 1615 C CA . ALA A 1 202 ? 6.402 15.781 28.922 1 90.38 202 ALA A CA 1
ATOM 1616 C C . ALA A 1 202 ? 7.352 15.398 30.062 1 90.38 202 ALA A C 1
ATOM 1618 O O . ALA A 1 202 ? 8.086 16.25 30.562 1 90.38 202 ALA A O 1
ATOM 1619 N N . LYS A 1 203 ? 7.34 14.195 30.375 1 88.69 203 LYS A N 1
ATOM 1620 C CA . LYS A 1 203 ? 8.234 13.711 31.422 1 88.69 203 LYS A CA 1
ATOM 1621 C C . LYS A 1 203 ? 9.695 13.945 31.047 1 88.69 203 LYS A C 1
ATOM 1623 O O . LYS A 1 203 ? 10.492 14.398 31.875 1 88.69 203 LYS A O 1
ATOM 1628 N N . PHE A 1 204 ? 9.984 13.664 29.875 1 90.12 204 PHE A N 1
ATOM 1629 C CA . PHE A 1 204 ? 11.352 13.836 29.391 1 90.12 204 PHE A CA 1
ATOM 1630 C C . PHE A 1 204 ? 11.758 15.305 29.422 1 90.12 204 PHE A C 1
ATOM 1632 O O . PHE A 1 204 ? 12.938 15.625 29.547 1 90.12 204 PHE A O 1
ATOM 1639 N N . ASN A 1 205 ? 10.844 16.188 29.266 1 92.81 205 ASN A N 1
ATOM 1640 C CA . ASN A 1 205 ? 11.102 17.625 29.219 1 92.81 205 ASN A CA 1
ATOM 1641 C C . ASN A 1 205 ? 10.844 18.266 30.578 1 92.81 205 ASN A C 1
ATOM 1643 O O . ASN A 1 205 ? 10.656 19.484 30.656 1 92.81 205 ASN A O 1
ATOM 1647 N N . ASP A 1 206 ? 10.703 17.469 31.609 1 91 206 ASP A N 1
ATOM 1648 C CA . ASP A 1 206 ? 10.586 17.906 33 1 91 206 ASP A CA 1
ATOM 1649 C C . ASP A 1 206 ? 9.273 18.656 33.219 1 91 206 ASP A C 1
ATOM 1651 O O . ASP A 1 206 ? 9.234 19.641 33.969 1 91 206 ASP A O 1
ATOM 1655 N N . ILE A 1 207 ? 8.352 18.234 32.469 1 89.5 207 ILE A N 1
ATOM 1656 C CA . ILE A 1 207 ? 7.008 18.75 32.688 1 89.5 207 ILE A CA 1
ATOM 1657 C C . ILE A 1 207 ? 6.215 17.797 33.562 1 89.5 207 ILE A C 1
ATOM 1659 O O . ILE A 1 207 ? 6.02 16.641 33.219 1 89.5 207 ILE A O 1
ATOM 1663 N N . GLU A 1 208 ? 5.844 18.188 34.719 1 80 208 GLU A N 1
ATOM 1664 C CA . GLU A 1 208 ? 5.316 17.344 35.781 1 80 208 GLU A CA 1
ATOM 1665 C C . GLU A 1 208 ? 3.963 16.75 35.406 1 80 208 GLU A C 1
ATOM 1667 O O . GLU A 1 208 ? 3.688 15.586 35.656 1 80 208 GLU A O 1
ATOM 1672 N N . SER A 1 209 ? 3.09 17.609 34.875 1 82.56 209 SER A N 1
ATOM 1673 C CA . SER A 1 209 ? 1.753 17.125 34.531 1 82.56 209 SER A CA 1
ATOM 1674 C C . SER A 1 209 ? 1.319 17.609 33.156 1 82.56 209 SER A C 1
ATOM 1676 O O . SER A 1 209 ? 1.601 18.734 32.781 1 82.56 209 SER A O 1
ATOM 1678 N N . THR A 1 210 ? 0.65 16.672 32.438 1 83.62 210 THR A N 1
ATOM 1679 C CA . THR A 1 210 ? 0.107 17.031 31.125 1 83.62 210 THR A CA 1
ATOM 1680 C C . THR A 1 210 ? -1.249 17.719 31.281 1 83.62 210 THR A C 1
ATOM 1682 O O . THR A 1 210 ? -1.779 18.281 30.312 1 83.62 210 THR A O 1
ATOM 1685 N N . ASP A 1 211 ? -1.763 17.766 32.469 1 83.31 211 ASP A N 1
ATOM 1686 C CA . ASP A 1 211 ? -3.104 18.297 32.688 1 83.31 211 ASP A CA 1
ATOM 1687 C C . ASP A 1 211 ? -3.156 19.797 32.438 1 83.31 211 ASP A C 1
ATOM 1689 O O . ASP A 1 211 ? -4.207 20.344 32.094 1 83.31 211 ASP A O 1
ATOM 1693 N N . ASN A 1 212 ? -2.055 20.484 32.594 1 85.75 212 ASN A N 1
ATOM 1694 C CA . ASN A 1 212 ? -2.068 21.938 32.5 1 85.75 212 ASN A CA 1
ATOM 1695 C C . ASN A 1 212 ? -1.364 22.422 31.234 1 85.75 212 ASN A C 1
ATOM 1697 O O . ASN A 1 212 ? -0.999 23.594 31.141 1 85.75 212 ASN A O 1
ATOM 1701 N N . LEU A 1 213 ? -1.227 21.5 30.344 1 91.38 213 LEU A N 1
ATOM 1702 C CA . LEU A 1 213 ? -0.59 21.922 29.109 1 91.38 213 LEU A CA 1
ATOM 1703 C C . LEU A 1 213 ? -1.539 22.766 28.266 1 91.38 213 LEU A C 1
ATOM 1705 O O . LEU A 1 213 ? -2.748 22.531 28.266 1 91.38 213 LEU A O 1
ATOM 1709 N N . PRO A 1 214 ? -1.008 23.797 27.719 1 94.06 214 PRO A N 1
ATOM 1710 C CA . PRO A 1 214 ? -1.836 24.625 26.828 1 94.06 214 PRO A CA 1
ATOM 1711 C C . PRO A 1 214 ? -2.236 23.891 25.547 1 94.06 214 PRO A C 1
ATOM 1713 O O . PRO A 1 214 ? -1.424 23.75 24.625 1 94.06 214 PRO A O 1
ATOM 1716 N N . ILE A 1 215 ? -3.479 23.453 25.5 1 94.56 215 ILE A N 1
ATOM 1717 C CA . ILE A 1 215 ? -3.998 22.719 24.359 1 94.56 215 ILE A CA 1
ATOM 1718 C C . ILE A 1 215 ? -4.859 23.641 23.5 1 94.56 215 ILE A C 1
ATOM 1720 O O . ILE A 1 215 ? -5.723 24.359 24.016 1 94.56 215 ILE A O 1
ATOM 1724 N N . HIS A 1 216 ? -4.562 23.719 22.281 1 96.75 216 HIS A N 1
ATOM 1725 C CA . HIS A 1 216 ? -5.387 24.438 21.312 1 96.75 216 HIS A CA 1
ATOM 1726 C C . HIS A 1 216 ? -6.238 23.469 20.484 1 96.75 216 HIS A C 1
ATOM 1728 O O . HIS A 1 216 ? -5.707 22.578 19.828 1 96.75 216 HIS A O 1
ATOM 1734 N N . TYR A 1 217 ? -7.535 23.641 20.562 1 97.06 217 TYR A N 1
ATOM 1735 C CA . TYR A 1 217 ? -8.453 22.891 19.719 1 97.06 217 TYR A CA 1
ATOM 1736 C C . TYR A 1 217 ? -8.742 23.641 18.422 1 97.06 217 TYR A C 1
ATOM 1738 O O . TYR A 1 217 ? -9.352 24.703 18.438 1 97.06 217 TYR A O 1
ATOM 1746 N N . VAL A 1 218 ? -8.344 23.141 17.359 1 97.88 218 VAL A N 1
ATOM 1747 C CA . VAL A 1 218 ? -8.539 23.812 16.062 1 97.88 218 VAL A CA 1
ATOM 1748 C C . VAL A 1 218 ? -10.031 23.938 15.773 1 97.88 218 VAL A C 1
ATOM 1750 O O . VAL A 1 218 ? -10.773 22.953 15.867 1 97.88 218 VAL A O 1
ATOM 1753 N N . THR A 1 219 ? -10.477 25.078 15.5 1 97.5 219 THR A N 1
ATOM 1754 C CA . THR A 1 219 ? -11.836 25.375 15.07 1 97.5 219 THR A CA 1
ATOM 1755 C C . THR A 1 219 ? -11.836 26.125 13.742 1 97.5 219 THR A C 1
ATOM 1757 O O . THR A 1 219 ? -11.328 27.234 13.656 1 97.5 219 THR A O 1
ATOM 1760 N N . VAL A 1 220 ? -12.375 25.5 12.758 1 97.12 220 VAL A N 1
ATOM 1761 C CA . VAL A 1 220 ? -12.406 26.109 11.438 1 97.12 220 VAL A CA 1
ATOM 1762 C C . VAL A 1 220 ? -13.57 25.531 10.625 1 97.12 220 VAL A C 1
ATOM 1764 O O . VAL A 1 220 ? -13.969 24.391 10.828 1 97.12 220 VAL A O 1
ATOM 1767 N N . LYS A 1 221 ? -14.133 26.344 9.766 1 97.5 221 LYS A N 1
ATOM 1768 C CA . LYS A 1 221 ? -15.172 25.891 8.852 1 97.5 221 LYS A CA 1
ATOM 1769 C C . LYS A 1 221 ? -14.57 25.047 7.723 1 97.5 221 LYS A C 1
ATOM 1771 O O . LYS A 1 221 ? -13.383 25.156 7.43 1 97.5 221 LYS A O 1
ATOM 1776 N N . ALA A 1 222 ? -15.5 24.25 7.078 1 97.94 222 ALA A N 1
ATOM 1777 C CA . ALA A 1 222 ? -15.07 23.5 5.902 1 97.94 222 ALA A CA 1
ATOM 1778 C C . ALA A 1 222 ? -14.414 24.406 4.875 1 97.94 222 ALA A C 1
ATOM 1780 O O . ALA A 1 222 ? -14.883 25.531 4.629 1 97.94 222 ALA A O 1
ATOM 1781 N N . GLY A 1 223 ? -13.273 23.953 4.371 1 98.25 223 GLY A N 1
ATOM 1782 C CA . GLY A 1 223 ? -12.531 24.75 3.412 1 98.25 223 GLY A CA 1
ATOM 1783 C C . GLY A 1 223 ? -11.391 25.531 4.047 1 98.25 223 GLY A C 1
ATOM 1784 O O . GLY A 1 223 ? -10.531 26.062 3.342 1 98.25 223 GLY A O 1
ATOM 1785 N N . GLY A 1 224 ? -11.383 25.625 5.379 1 98.31 224 GLY A N 1
ATOM 1786 C CA . GLY A 1 224 ? -10.25 26.172 6.109 1 98.31 224 GLY A CA 1
ATOM 1787 C C . GLY A 1 224 ? -9.203 25.125 6.457 1 98.31 224 GLY A C 1
ATOM 1788 O O . GLY A 1 224 ? -9.352 23.953 6.117 1 98.31 224 GLY A O 1
ATOM 1789 N N . CYS A 1 225 ? -8.07 25.609 7.105 1 98.5 225 CYS A N 1
ATOM 1790 C CA . CYS A 1 225 ? -7.02 24.641 7.422 1 98.5 225 CYS A CA 1
ATOM 1791 C C . CYS A 1 225 ? -6.223 25.094 8.641 1 98.5 225 CYS A C 1
ATOM 1793 O O . CYS A 1 225 ? -6.324 26.25 9.07 1 98.5 225 CYS A O 1
ATOM 1795 N N . SER A 1 226 ? -5.613 24.219 9.258 1 98.56 226 SER A N 1
ATOM 1796 C CA . SER A 1 226 ? -4.504 24.5 10.164 1 98.56 226 SER A CA 1
ATOM 1797 C C . SER A 1 226 ? -3.17 24.078 9.555 1 98.56 226 SER A C 1
ATOM 1799 O O . SER A 1 226 ? -3.125 23.219 8.68 1 98.56 226 SER A O 1
ATOM 1801 N N . ILE A 1 227 ? -2.113 24.766 9.906 1 98.75 227 ILE A N 1
ATOM 1802 C CA . ILE A 1 227 ? -0.742 24.438 9.523 1 98.75 227 ILE A CA 1
ATOM 1803 C C . ILE A 1 227 ? 0.107 24.234 10.773 1 98.75 227 ILE A C 1
ATOM 1805 O O . ILE A 1 227 ? 0.094 25.062 11.688 1 98.75 227 ILE A O 1
ATOM 1809 N N . HIS A 1 228 ? 0.811 23.109 10.836 1 98.81 228 HIS A N 1
ATOM 1810 C CA . HIS A 1 228 ? 1.569 22.922 12.062 1 98.81 228 HIS A CA 1
ATOM 1811 C C . HIS A 1 228 ? 2.965 22.375 11.773 1 98.81 228 HIS A C 1
ATOM 1813 O O . HIS A 1 228 ? 3.182 21.719 10.75 1 98.81 228 HIS A O 1
ATOM 1819 N N . HIS A 1 229 ? 3.877 22.688 12.641 1 98.56 229 HIS A N 1
ATOM 1820 C CA . HIS A 1 229 ? 5.273 22.281 12.633 1 98.56 229 HIS A CA 1
ATOM 1821 C C . HIS A 1 229 ? 5.402 20.781 12.867 1 98.56 229 HIS A C 1
ATOM 1823 O O . HIS A 1 229 ? 4.68 20.203 13.688 1 98.56 229 HIS A O 1
ATOM 1829 N N . GLY A 1 230 ? 6.332 20.172 12.242 1 97.75 230 GLY A N 1
ATOM 1830 C CA . GLY A 1 230 ? 6.512 18.734 12.297 1 97.75 230 GLY A CA 1
ATOM 1831 C C . GLY A 1 230 ? 6.82 18.234 13.695 1 97.75 230 GLY A C 1
ATOM 1832 O O . GLY A 1 230 ? 6.605 17.047 13.992 1 97.75 230 GLY A O 1
ATOM 1833 N N . LYS A 1 231 ? 7.262 19.109 14.57 1 97.06 231 LYS A N 1
ATOM 1834 C CA . LYS A 1 231 ? 7.621 18.734 15.938 1 97.06 231 LYS A CA 1
ATOM 1835 C C . LYS A 1 231 ? 6.504 19.078 16.922 1 97.06 231 LYS A C 1
ATOM 1837 O O . LYS A 1 231 ? 6.629 18.844 18.125 1 97.06 231 LYS A O 1
ATOM 1842 N N . LEU A 1 232 ? 5.473 19.641 16.422 1 98 232 LEU A N 1
ATOM 1843 C CA . LEU A 1 232 ? 4.379 20 17.328 1 98 232 LEU A CA 1
ATOM 1844 C C . LEU A 1 232 ? 3.613 18.766 17.766 1 98 232 LEU A C 1
ATOM 1846 O O . LEU A 1 232 ? 3.156 17.984 16.938 1 98 232 LEU A O 1
ATOM 1850 N N . TRP A 1 233 ? 3.48 18.531 19.047 1 96.12 233 TRP A N 1
ATOM 1851 C CA . TRP A 1 233 ? 2.662 17.438 19.547 1 96.12 233 TRP A CA 1
ATOM 1852 C C . TRP A 1 233 ? 1.184 17.688 19.266 1 96.12 233 TRP A C 1
ATOM 1854 O O . TRP A 1 233 ? 0.658 18.75 19.578 1 96.12 233 TRP A O 1
ATOM 1864 N N . HIS A 1 234 ? 0.584 16.719 18.703 1 97 234 HIS A N 1
ATOM 1865 C CA . HIS A 1 234 ? -0.818 16.844 18.328 1 97 234 HIS A CA 1
ATOM 1866 C C . HIS A 1 234 ? -1.5 15.477 18.266 1 97 234 HIS A C 1
ATOM 1868 O O . HIS A 1 234 ? -0.828 14.445 18.219 1 97 234 HIS A O 1
ATOM 1874 N N . GLY A 1 235 ? -2.742 15.422 18.312 1 94.56 235 GLY A N 1
ATOM 1875 C CA . GLY A 1 235 ? -3.625 14.266 18.25 1 94.56 235 GLY A CA 1
ATOM 1876 C C . GLY A 1 235 ? -5.094 14.641 18.219 1 94.56 235 GLY A C 1
ATOM 1877 O O . GLY A 1 235 ? -5.445 15.789 17.938 1 94.56 235 GLY A O 1
ATOM 1878 N N . SER A 1 236 ? -5.922 13.727 18.281 1 93.69 236 SER A N 1
ATOM 1879 C CA . SER A 1 236 ? -7.359 13.969 18.359 1 93.69 236 SER A CA 1
ATOM 1880 C C . SER A 1 236 ? -8.062 12.914 19.203 1 93.69 236 SER A C 1
ATOM 1882 O O . SER A 1 236 ? -7.77 11.719 19.078 1 93.69 236 SER A O 1
ATOM 1884 N N . ASN A 1 237 ? -8.906 13.312 20.031 1 90.25 237 ASN A N 1
ATOM 1885 C CA . ASN A 1 237 ? -9.68 12.414 20.875 1 90.25 237 ASN A CA 1
ATOM 1886 C C . ASN A 1 237 ? -10.891 11.852 20.141 1 90.25 237 ASN A C 1
ATOM 1888 O O . ASN A 1 237 ? -11.094 12.148 18.953 1 90.25 237 ASN A O 1
ATOM 1892 N N . THR A 1 238 ? -11.602 11.023 20.828 1 89.25 238 THR A N 1
ATOM 1893 C CA . THR A 1 238 ? -12.836 10.453 20.297 1 89.25 238 THR A CA 1
ATOM 1894 C C . THR A 1 238 ? -13.797 11.555 19.844 1 89.25 238 THR A C 1
ATOM 1896 O O . THR A 1 238 ? -13.898 12.602 20.5 1 89.25 238 THR A O 1
ATOM 1899 N N . ASN A 1 239 ? -14.375 11.336 18.766 1 85.25 239 ASN A N 1
ATOM 1900 C CA . ASN A 1 239 ? -15.438 12.242 18.344 1 85.25 239 ASN A CA 1
ATOM 1901 C C . ASN A 1 239 ? -16.656 12.117 19.25 1 85.25 239 ASN A C 1
ATOM 1903 O O . ASN A 1 239 ? -17.375 11.109 19.203 1 85.25 239 ASN A O 1
ATOM 1907 N N . PRO A 1 240 ? -16.938 13.125 19.922 1 83.38 240 PRO A N 1
ATOM 1908 C CA . PRO A 1 240 ? -18.047 13.016 20.875 1 83.38 240 PRO A CA 1
ATOM 1909 C C . PRO A 1 240 ? -19.406 13.312 20.25 1 83.38 240 PRO A C 1
ATOM 1911 O O . PRO A 1 240 ? -20.438 13.102 20.875 1 83.38 240 PRO A O 1
ATOM 1914 N N . SER A 1 241 ? -19.359 13.727 19.016 1 83.38 241 SER A N 1
ATOM 1915 C CA . SER A 1 241 ? -20.609 14.109 18.391 1 83.38 241 SER A CA 1
ATOM 1916 C C . SER A 1 241 ? -21.5 12.898 18.141 1 83.38 241 SER A C 1
ATOM 1918 O O . SER A 1 241 ? -21.016 11.805 17.859 1 83.38 241 SER A O 1
ATOM 1920 N N . SER A 1 242 ? -22.734 13.219 18.172 1 81.94 242 SER A N 1
ATOM 1921 C CA . SER A 1 242 ? -23.703 12.148 17.922 1 81.94 242 SER A CA 1
ATOM 1922 C C . SER A 1 242 ? -24.125 12.133 16.453 1 81.94 242 SER A C 1
ATOM 1924 O O . SER A 1 242 ? -24.781 11.188 16.016 1 81.94 242 SER A O 1
ATOM 1926 N N . PHE A 1 243 ? -23.688 13.125 15.758 1 77.31 243 PHE A N 1
ATOM 1927 C CA . PHE A 1 243 ? -24.328 13.133 14.445 1 77.31 243 PHE A CA 1
ATOM 1928 C C . PHE A 1 243 ? -23.344 13.602 13.367 1 77.31 243 PHE A C 1
ATOM 1930 O O . PHE A 1 243 ? -23.641 13.5 12.172 1 77.31 243 PHE A O 1
ATOM 1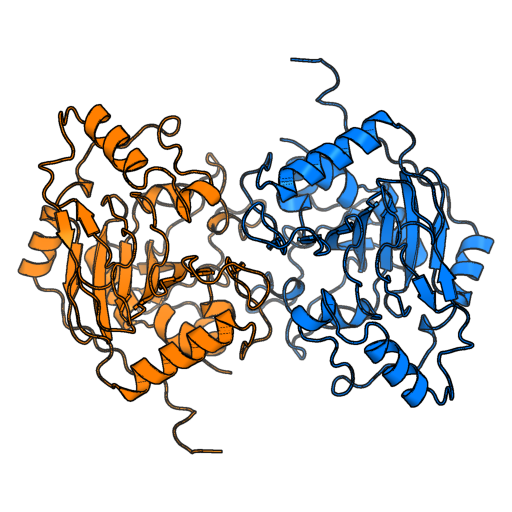937 N N . LYS A 1 244 ? -22.266 14.008 13.75 1 83.75 244 LYS A N 1
ATOM 1938 C CA . LYS A 1 244 ? -21.375 14.602 12.75 1 83.75 244 LYS A CA 1
ATOM 1939 C C . LYS A 1 244 ? -20.016 13.914 12.734 1 83.75 244 LYS A C 1
ATOM 1941 O O . LYS A 1 244 ? -19.328 13.875 13.758 1 83.75 244 LYS A O 1
ATOM 1946 N N . GLY A 1 245 ? -19.719 13.422 11.609 1 90.56 245 GLY A N 1
ATOM 1947 C CA . GLY A 1 245 ? -18.328 13.008 11.414 1 90.56 245 GLY A CA 1
ATOM 1948 C C . GLY A 1 245 ? -17.438 14.117 10.891 1 90.56 245 GLY A C 1
ATOM 1949 O O . GLY A 1 245 ? -17.922 15.219 10.594 1 90.56 245 GLY A O 1
ATOM 1950 N N . ARG A 1 246 ? -16.234 13.898 10.93 1 93.88 246 ARG A N 1
ATOM 1951 C CA . ARG A 1 246 ? -15.336 14.891 10.336 1 93.88 246 ARG A CA 1
ATOM 1952 C C . ARG A 1 246 ? -14.391 14.242 9.328 1 93.88 246 ARG A C 1
ATOM 1954 O O . ARG A 1 246 ? -13.984 13.094 9.508 1 93.88 246 ARG A O 1
ATOM 1961 N N . MET A 1 247 ? -14.109 14.953 8.289 1 96.69 247 MET A N 1
ATOM 1962 C CA . MET A 1 247 ? -13.188 14.531 7.234 1 96.69 247 MET A CA 1
ATOM 1963 C C . MET A 1 247 ? -12.164 15.617 6.941 1 96.69 247 MET A C 1
ATOM 1965 O O . MET A 1 247 ? -12.516 16.797 6.828 1 96.69 247 MET A O 1
ATOM 1969 N N . VAL A 1 248 ? -10.883 15.211 6.895 1 98.12 248 VAL A N 1
ATOM 1970 C CA . VAL A 1 248 ? -9.805 16.172 6.66 1 98.12 248 VAL A CA 1
ATOM 1971 C C . VAL A 1 248 ? -8.766 15.555 5.727 1 98.12 248 VAL A C 1
ATOM 1973 O O . VAL A 1 248 ? -8.703 14.336 5.574 1 98.12 248 VAL A O 1
ATOM 1976 N N . VAL A 1 249 ? -8.016 16.375 5.07 1 98.62 249 VAL A N 1
ATOM 1977 C CA . VAL A 1 249 ? -6.832 15.984 4.312 1 98.62 249 VAL A CA 1
ATOM 1978 C C . VAL A 1 249 ? -5.594 16.625 4.938 1 98.62 249 VAL A C 1
ATOM 1980 O O . VAL A 1 249 ? -5.492 17.844 5.02 1 98.62 249 VAL A O 1
ATOM 1983 N N . ALA A 1 250 ? -4.719 15.828 5.402 1 98.75 250 ALA A N 1
ATOM 1984 C CA . ALA A 1 250 ? -3.432 16.297 5.914 1 98.75 250 ALA A CA 1
ATOM 1985 C C . ALA A 1 250 ? -2.332 16.109 4.871 1 98.75 250 ALA A C 1
ATOM 1987 O O . ALA A 1 250 ? -2.098 14.992 4.398 1 98.75 250 ALA A O 1
ATOM 1988 N N . ILE A 1 251 ? -1.699 17.156 4.504 1 98.88 251 ILE A N 1
ATOM 1989 C CA . ILE A 1 251 ? -0.621 17.109 3.525 1 98.88 251 ILE A CA 1
ATOM 1990 C C . ILE A 1 251 ? 0.71 17.422 4.207 1 98.88 251 ILE A C 1
ATOM 1992 O O . ILE A 1 251 ? 0.9 18.5 4.75 1 98.88 251 ILE A O 1
ATOM 1996 N N . HIS A 1 252 ? 1.631 16.516 4.184 1 98.75 252 HIS A N 1
ATOM 1997 C CA . HIS A 1 252 ? 2.959 16.703 4.762 1 98.75 252 HIS A CA 1
ATOM 1998 C C . HIS A 1 252 ? 3.959 17.156 3.703 1 98.75 252 HIS A C 1
ATOM 2000 O O . HIS A 1 252 ? 4.207 16.438 2.729 1 98.75 252 HIS A O 1
ATOM 2006 N N . PHE A 1 253 ? 4.531 18.297 3.943 1 98.88 253 PHE A N 1
ATOM 2007 C CA . PHE A 1 253 ? 5.535 18.859 3.053 1 98.88 253 PHE A CA 1
ATOM 2008 C C . PHE A 1 253 ? 6.922 18.781 3.684 1 98.88 253 PHE A C 1
ATOM 2010 O O . PHE A 1 253 ? 7.062 18.922 4.898 1 98.88 253 PHE A O 1
ATOM 2017 N N . ILE A 1 254 ? 7.875 18.594 2.855 1 98.81 254 ILE A N 1
ATOM 2018 C CA . ILE A 1 254 ? 9.281 18.672 3.234 1 98.81 254 ILE A CA 1
ATOM 2019 C C . ILE A 1 254 ? 10.039 19.531 2.213 1 98.81 254 ILE A C 1
ATOM 2021 O O . ILE A 1 254 ? 9.531 19.797 1.124 1 98.81 254 ILE A O 1
ATOM 2025 N N . PRO A 1 255 ? 11.211 19.953 2.547 1 98.81 255 PRO A N 1
ATOM 2026 C CA . PRO A 1 255 ? 11.977 20.75 1.582 1 98.81 255 PRO A CA 1
ATOM 2027 C C . PRO A 1 255 ? 12.227 20 0.274 1 98.81 255 PRO A C 1
ATOM 2029 O O . PRO A 1 255 ? 12.461 18.781 0.286 1 98.81 255 PRO A O 1
ATOM 2032 N N . GLY A 1 256 ? 12.18 20.719 -0.792 1 98.69 256 GLY A N 1
ATOM 2033 C CA . GLY A 1 256 ? 12.32 20.125 -2.115 1 98.69 256 GLY A CA 1
ATOM 2034 C C . GLY A 1 256 ? 13.664 19.469 -2.336 1 98.69 256 GLY A C 1
ATOM 2035 O O . GLY A 1 256 ? 13.797 18.578 -3.166 1 98.69 256 GLY A O 1
ATOM 2036 N N . ASP A 1 257 ? 14.656 19.906 -1.609 1 98 257 ASP A N 1
ATOM 2037 C CA . ASP A 1 257 ? 16 19.391 -1.808 1 98 257 ASP A CA 1
ATOM 2038 C C . ASP A 1 257 ? 16.328 18.266 -0.816 1 98 257 ASP A C 1
ATOM 2040 O O . ASP A 1 257 ? 17.484 17.875 -0.668 1 98 257 ASP A O 1
ATOM 2044 N N . SER A 1 258 ? 15.297 17.75 -0.127 1 98.12 258 SER A N 1
ATOM 2045 C CA . SER A 1 258 ? 15.492 16.641 0.792 1 98.12 258 SER A CA 1
ATOM 2046 C C . SER A 1 258 ? 15.977 15.398 0.054 1 98.12 258 SER A C 1
ATOM 2048 O O . SER A 1 258 ? 15.633 15.18 -1.108 1 98.12 258 SER A O 1
ATOM 2050 N N . GLU A 1 259 ? 16.797 14.586 0.734 1 97.81 259 GLU A N 1
ATOM 2051 C CA . GLU A 1 259 ? 17.312 13.305 0.25 1 97.81 259 GLU A CA 1
ATOM 2052 C C . GLU A 1 259 ? 17.312 12.258 1.358 1 97.81 259 GLU A C 1
ATOM 2054 O O . GLU A 1 259 ? 17.422 12.594 2.539 1 97.81 259 GLU A O 1
ATOM 2059 N N . PHE A 1 260 ? 17.203 11.047 0.935 1 96.88 260 PHE A N 1
ATOM 2060 C CA . PHE A 1 260 ? 17.344 9.984 1.926 1 96.88 260 PHE A CA 1
ATOM 2061 C C . PHE A 1 260 ? 18.719 10.031 2.576 1 96.88 260 PHE A C 1
ATOM 2063 O O . PHE A 1 260 ? 19.719 10.25 1.899 1 96.88 260 PHE A O 1
ATOM 2070 N N . ASN A 1 261 ? 18.719 9.883 3.854 1 95 261 ASN A N 1
ATOM 2071 C CA . ASN A 1 261 ? 19.969 9.695 4.598 1 95 261 ASN A CA 1
ATOM 2072 C C . ASN A 1 261 ? 20.438 8.25 4.551 1 95 261 ASN A C 1
ATOM 2074 O O . ASN A 1 261 ? 19.781 7.359 5.105 1 95 261 ASN A O 1
ATOM 2078 N N . PRO A 1 262 ? 21.516 7.922 3.916 1 91.44 262 PRO A N 1
ATOM 2079 C CA . PRO A 1 262 ? 21.953 6.531 3.746 1 91.44 262 PRO A CA 1
ATOM 2080 C C . PRO A 1 262 ? 22.266 5.844 5.074 1 91.44 262 PRO A C 1
ATOM 2082 O O . PRO A 1 262 ? 22.359 4.617 5.129 1 91.44 262 PRO A O 1
ATOM 2085 N N . ASN A 1 263 ? 22.328 6.617 6.156 1 91.38 263 ASN A N 1
ATOM 2086 C CA . ASN A 1 263 ? 22.672 6.059 7.457 1 91.38 263 ASN A CA 1
ATOM 2087 C C . ASN A 1 263 ? 21.422 5.754 8.281 1 91.38 263 ASN A C 1
ATOM 2089 O O . ASN A 1 263 ? 21.516 5.246 9.398 1 91.38 263 ASN A O 1
ATOM 2093 N N . LEU A 1 264 ? 20.312 6.082 7.73 1 89.31 264 LEU A N 1
ATOM 2094 C CA . LEU A 1 264 ? 19.062 5.836 8.43 1 89.31 264 LEU A CA 1
ATOM 2095 C C . LEU A 1 264 ? 18.172 4.902 7.625 1 89.31 264 LEU A C 1
ATOM 2097 O O . LEU A 1 264 ? 18.125 4.988 6.395 1 89.31 264 LEU A O 1
ATOM 2101 N N . LYS A 1 265 ? 17.438 4.051 8.305 1 85.94 265 LYS A N 1
ATOM 2102 C CA . LYS A 1 265 ? 16.469 3.188 7.637 1 85.94 265 LYS A CA 1
ATOM 2103 C C . LYS A 1 265 ? 15.25 3.982 7.184 1 85.94 265 LYS A C 1
ATOM 2105 O O . LYS A 1 265 ? 14.766 4.852 7.91 1 85.94 265 LYS A O 1
ATOM 2110 N N . PRO A 1 266 ? 14.922 3.689 5.957 1 83.31 266 PRO A N 1
ATOM 2111 C CA . PRO A 1 266 ? 13.688 4.359 5.535 1 83.31 266 PRO A CA 1
ATOM 2112 C C . PRO A 1 266 ? 12.477 3.945 6.363 1 83.31 266 PRO A C 1
ATOM 2114 O O . PRO A 1 266 ? 12.406 2.809 6.84 1 83.31 266 PRO A O 1
ATOM 2117 N N . HIS A 1 267 ? 11.531 4.789 6.504 1 78.69 267 HIS A N 1
ATOM 2118 C CA . HIS A 1 267 ? 10.414 4.551 7.418 1 78.69 267 HIS A CA 1
ATOM 2119 C C . HIS A 1 267 ? 9.133 4.234 6.66 1 78.69 267 HIS A C 1
ATOM 2121 O O . HIS A 1 267 ? 8.711 5.008 5.797 1 78.69 267 HIS A O 1
ATOM 2127 N N . PHE A 1 268 ? 8.508 3.145 6.996 1 78.94 268 PHE A N 1
ATOM 2128 C CA . PHE A 1 268 ? 7.137 2.764 6.695 1 78.94 268 PHE A CA 1
ATOM 2129 C C . PHE A 1 268 ? 6.797 3.062 5.238 1 78.94 268 PHE A C 1
ATOM 2131 O O . PHE A 1 268 ? 7.453 2.557 4.328 1 78.94 268 PHE A O 1
ATOM 2138 N N . HIS A 1 269 ? 5.746 3.945 5.02 1 83.38 269 HIS A N 1
ATOM 2139 C CA . HIS A 1 269 ? 5.203 4.281 3.705 1 83.38 269 HIS A CA 1
ATOM 2140 C C . HIS A 1 269 ? 6.145 5.211 2.947 1 83.38 269 HIS A C 1
ATOM 2142 O O . HIS A 1 269 ? 6.328 5.066 1.735 1 83.38 269 HIS A O 1
ATOM 2148 N N . PHE A 1 270 ? 6.895 6.043 3.721 1 90.81 270 PHE A N 1
ATOM 2149 C CA . PHE A 1 270 ? 7.73 7.07 3.115 1 90.81 270 PHE A CA 1
ATOM 2150 C C . PHE A 1 270 ? 8.914 6.449 2.389 1 90.81 270 PHE A C 1
ATOM 2152 O O . PHE A 1 270 ? 9.281 6.891 1.297 1 90.81 270 PHE A O 1
ATOM 2159 N N . GLY A 1 271 ? 9.43 5.383 2.916 1 91.75 271 GLY A N 1
ATOM 2160 C CA . GLY A 1 271 ? 10.641 4.785 2.381 1 91.75 271 GLY A CA 1
ATOM 2161 C C . GLY A 1 271 ? 10.375 3.775 1.28 1 91.75 271 GLY A C 1
ATOM 2162 O O . GLY A 1 271 ? 11.305 3.248 0.674 1 91.75 271 GLY A O 1
ATOM 2163 N N . ARG A 1 272 ? 9.172 3.502 1.008 1 92.69 272 ARG A N 1
ATOM 2164 C CA . ARG A 1 272 ? 8.773 2.424 0.108 1 92.69 272 ARG A CA 1
ATOM 2165 C C . ARG A 1 272 ? 9.305 2.662 -1.301 1 92.69 272 ARG A C 1
ATOM 2167 O O . ARG A 1 272 ? 9.5 1.715 -2.066 1 92.69 272 ARG A O 1
ATOM 2174 N N . TYR A 1 273 ? 9.57 3.938 -1.628 1 95.94 273 TYR A N 1
ATOM 2175 C CA . TYR A 1 273 ? 9.898 4.277 -3.008 1 95.94 273 TYR A CA 1
ATOM 2176 C C . TYR A 1 273 ? 11.383 4.605 -3.152 1 95.94 273 TYR A C 1
ATOM 2178 O O . TYR A 1 273 ? 11.797 5.211 -4.145 1 95.94 273 TYR A O 1
ATOM 2186 N N . LYS A 1 274 ? 12.156 4.27 -2.127 1 95.56 274 LYS A N 1
ATOM 2187 C CA . LYS A 1 274 ? 13.594 4.461 -2.242 1 95.56 274 LYS A CA 1
ATOM 2188 C C . LYS A 1 274 ? 14.188 3.541 -3.305 1 95.56 274 LYS A C 1
ATOM 2190 O O . LYS A 1 274 ? 13.922 2.338 -3.312 1 95.56 274 LYS A O 1
ATOM 2195 N N . ILE A 1 275 ? 14.906 4.113 -4.199 1 96.19 275 ILE A N 1
ATOM 2196 C CA . ILE A 1 275 ? 15.594 3.361 -5.246 1 96.19 275 ILE A CA 1
ATOM 2197 C C . ILE A 1 275 ? 16.969 2.938 -4.762 1 96.19 275 ILE A C 1
ATOM 2199 O O . ILE A 1 275 ? 17.719 3.746 -4.195 1 96.19 275 ILE A O 1
ATOM 2203 N N . TYR A 1 276 ? 17.266 1.707 -4.949 1 94.56 276 TYR A N 1
ATOM 2204 C CA . TYR A 1 276 ? 18.547 1.145 -4.523 1 94.56 276 TYR A CA 1
ATOM 2205 C C . TYR A 1 276 ? 19.703 1.893 -5.164 1 94.56 276 TYR A C 1
ATOM 2207 O O . TYR A 1 276 ? 19.688 2.166 -6.367 1 94.56 276 TYR A O 1
ATOM 2215 N N . GLY A 1 277 ? 20.672 2.26 -4.32 1 94.69 277 GLY A N 1
ATOM 2216 C CA . GLY A 1 277 ? 21.859 2.934 -4.805 1 94.69 277 GLY A CA 1
ATOM 2217 C C . GLY A 1 277 ? 21.672 4.426 -4.996 1 94.69 277 GLY A C 1
ATOM 2218 O O . GLY A 1 277 ? 22.547 5.109 -5.516 1 94.69 277 GLY A O 1
ATOM 2219 N N . SER A 1 278 ? 20.516 4.941 -4.664 1 96.38 278 SER A N 1
ATOM 2220 C CA . SER A 1 278 ? 20.219 6.363 -4.812 1 96.38 278 SER A CA 1
ATOM 2221 C C . SER A 1 278 ? 19.672 6.953 -3.518 1 96.38 278 SER A C 1
ATOM 2223 O O . SER A 1 278 ? 18.953 6.281 -2.781 1 96.38 278 SER A O 1
ATOM 2225 N N . ASN A 1 279 ? 19.969 8.172 -3.236 1 96.94 279 ASN A N 1
ATOM 2226 C CA . ASN A 1 279 ? 19.406 8.898 -2.109 1 96.94 279 ASN A CA 1
ATOM 2227 C C . ASN A 1 279 ? 18.328 9.883 -2.564 1 96.94 279 ASN A C 1
ATOM 2229 O O . ASN A 1 279 ? 17.703 10.555 -1.741 1 96.94 279 ASN A O 1
ATOM 2233 N N . LYS A 1 280 ? 18.125 9.914 -3.812 1 97.25 280 LYS A N 1
ATOM 2234 C CA . LYS A 1 280 ? 17.188 10.883 -4.379 1 97.25 280 LYS A CA 1
ATOM 2235 C C . LYS A 1 280 ? 15.742 10.508 -4.055 1 97.25 280 LYS A C 1
ATOM 2237 O O . LYS A 1 280 ? 15.375 9.328 -4.105 1 97.25 280 LYS A O 1
ATOM 2242 N N . LEU A 1 281 ? 15 11.492 -3.705 1 98.12 281 LEU A N 1
ATOM 2243 C CA . LEU A 1 281 ? 13.555 11.328 -3.691 1 98.12 281 LEU A CA 1
ATOM 2244 C C . LEU A 1 281 ? 12.977 11.484 -5.094 1 98.12 281 LEU A C 1
ATOM 2246 O O . LEU A 1 281 ? 12.805 12.609 -5.578 1 98.12 281 LEU A O 1
ATOM 2250 N N . GLU A 1 282 ? 12.719 10.352 -5.723 1 98.06 282 GLU A N 1
ATOM 2251 C CA . GLU A 1 282 ? 12.227 10.352 -7.098 1 98.06 282 GLU A CA 1
ATOM 2252 C C . GLU A 1 282 ? 10.922 11.133 -7.223 1 98.06 282 GLU A C 1
ATOM 2254 O O . GLU A 1 282 ? 9.938 10.828 -6.547 1 98.06 282 GLU A O 1
ATOM 2259 N N . GLU A 1 283 ? 10.844 12.109 -8.102 1 98.12 283 GLU A N 1
ATOM 2260 C CA . GLU A 1 283 ? 9.773 13.102 -8.172 1 98.12 283 GLU A CA 1
ATOM 2261 C C . GLU A 1 283 ? 8.445 12.445 -8.539 1 98.12 283 GLU A C 1
ATOM 2263 O O . GLU A 1 283 ? 7.375 13 -8.273 1 98.12 283 GLU A O 1
ATOM 2268 N N . SER A 1 284 ? 8.461 11.266 -9.172 1 97.06 284 SER A N 1
ATOM 2269 C CA . SER A 1 284 ? 7.223 10.555 -9.477 1 97.06 284 SER A CA 1
ATOM 2270 C C . SER A 1 284 ? 6.477 10.172 -8.203 1 97.06 284 SER A C 1
ATOM 2272 O O . SER A 1 284 ? 5.25 10.031 -8.211 1 97.06 284 SER A O 1
ATOM 2274 N N . PHE A 1 285 ? 7.293 10.055 -7.129 1 97.38 285 PHE A N 1
ATOM 2275 C CA . PHE A 1 285 ? 6.723 9.555 -5.883 1 97.38 285 PHE A CA 1
ATOM 2276 C C . PHE A 1 285 ? 6.691 10.656 -4.824 1 97.38 285 PHE A C 1
ATOM 2278 O O . PHE A 1 285 ? 5.938 10.562 -3.852 1 97.38 285 PHE A O 1
ATOM 2285 N N . TYR A 1 286 ? 7.602 11.648 -5.02 1 98.31 286 TYR A N 1
ATOM 2286 C CA . TYR A 1 286 ? 7.711 12.797 -4.129 1 98.31 286 TYR A CA 1
ATOM 2287 C C . TYR A 1 286 ? 7.734 14.102 -4.926 1 98.31 286 TYR A C 1
ATOM 2289 O O . TYR A 1 286 ? 8.75 14.797 -4.957 1 98.31 286 TYR A O 1
ATOM 2297 N N . PRO A 1 287 ? 6.652 14.484 -5.488 1 98.75 287 PRO A N 1
ATOM 2298 C CA . PRO A 1 287 ? 6.664 15.617 -6.418 1 98.75 287 PRO A CA 1
ATOM 2299 C C . PRO A 1 287 ? 6.945 16.953 -5.727 1 98.75 287 PRO A C 1
ATOM 2301 O O . PRO A 1 287 ? 6.473 17.188 -4.613 1 98.75 287 PRO A O 1
ATOM 2304 N N . ILE A 1 288 ? 7.707 17.734 -6.363 1 98.94 288 ILE A N 1
ATOM 2305 C CA . ILE A 1 288 ? 7.895 19.141 -5.988 1 98.94 288 ILE A CA 1
ATOM 2306 C C . ILE A 1 288 ? 6.723 19.969 -6.5 1 98.94 288 ILE A C 1
ATOM 2308 O O . ILE A 1 288 ? 6.484 20.031 -7.707 1 98.94 288 ILE A O 1
ATOM 2312 N N . THR A 1 289 ? 6.062 20.594 -5.59 1 98.81 289 THR A N 1
ATOM 2313 C CA . THR A 1 289 ? 4.824 21.266 -5.973 1 98.81 289 THR A CA 1
ATOM 2314 C C . THR A 1 289 ? 5.043 22.766 -6.109 1 98.81 289 THR A C 1
ATOM 2316 O O . THR A 1 289 ? 4.219 23.469 -6.703 1 98.81 289 THR A O 1
ATOM 2319 N N . PHE A 1 290 ? 6.113 23.297 -5.492 1 98.81 290 PHE A N 1
ATOM 2320 C CA . PHE A 1 290 ? 6.43 24.719 -5.562 1 98.81 290 PHE A CA 1
ATOM 2321 C C . PHE A 1 290 ? 7.93 24.953 -5.414 1 98.81 290 PHE A C 1
ATOM 2323 O O . PHE A 1 290 ? 8.586 24.297 -4.598 1 98.81 290 PHE A O 1
ATOM 2330 N N . SER A 1 291 ? 8.422 25.828 -6.16 1 98.81 291 SER A N 1
ATOM 2331 C CA . SER A 1 291 ? 9.773 26.375 -6.043 1 98.81 291 SER A CA 1
ATOM 2332 C C . SER A 1 291 ? 9.797 27.875 -6.305 1 98.81 291 SER A C 1
ATOM 2334 O O . SER A 1 291 ? 9.094 28.359 -7.188 1 98.81 291 SER A O 1
ATOM 2336 N N . LYS A 1 292 ? 10.602 28.547 -5.609 1 98.19 292 LYS A N 1
ATOM 2337 C CA . LYS A 1 292 ? 10.75 29.984 -5.805 1 98.19 292 LYS A CA 1
ATOM 2338 C C . LYS A 1 292 ? 11.203 30.297 -7.227 1 98.19 292 LYS A C 1
ATOM 2340 O O . LYS A 1 292 ? 10.859 31.344 -7.773 1 98.19 292 LYS A O 1
ATOM 2345 N N . ASN A 1 293 ? 11.883 29.359 -7.848 1 98.25 293 ASN A N 1
ATOM 2346 C CA . ASN A 1 293 ? 12.367 29.594 -9.203 1 98.25 293 ASN A CA 1
ATOM 2347 C C . ASN A 1 293 ? 11.344 29.156 -10.25 1 98.25 293 ASN A C 1
ATOM 2349 O O . ASN A 1 293 ? 11.641 29.156 -11.445 1 98.25 293 ASN A O 1
ATOM 2353 N N . GLY A 1 294 ? 10.234 28.578 -9.836 1 98 294 GLY A N 1
ATOM 2354 C CA . GLY A 1 294 ? 9.141 28.266 -10.742 1 98 294 GLY A CA 1
ATOM 2355 C C . GLY A 1 294 ? 9.07 26.797 -11.102 1 98 294 GLY A C 1
ATOM 2356 O O . GLY A 1 294 ? 8.125 26.344 -11.75 1 98 294 GLY A O 1
ATOM 2357 N N . TYR A 1 295 ? 10.023 26.031 -10.656 1 98.31 295 TYR A N 1
ATOM 2358 C CA . TYR A 1 295 ? 10.07 24.609 -11.008 1 98.31 295 TYR A CA 1
ATOM 2359 C C . TYR A 1 295 ? 8.977 23.844 -10.273 1 98.31 295 TYR A C 1
ATOM 2361 O O . TYR A 1 295 ? 8.734 24.062 -9.086 1 98.31 295 TYR A O 1
ATOM 2369 N N . LYS A 1 296 ? 8.359 22.953 -11.008 1 98.25 296 LYS A N 1
ATOM 2370 C CA . LYS A 1 296 ? 7.453 21.922 -10.508 1 98.25 296 LYS A CA 1
ATOM 2371 C C . LYS A 1 296 ? 7.691 20.594 -11.211 1 98.25 296 LYS A C 1
ATOM 2373 O O . LYS A 1 296 ? 8.055 20.562 -12.391 1 98.25 296 LYS A O 1
ATOM 2378 N N . SER A 1 297 ? 7.488 19.594 -10.5 1 98.62 297 SER A N 1
ATOM 2379 C CA . SER A 1 297 ? 7.695 18.281 -11.117 1 98.62 297 SER A CA 1
ATOM 2380 C C . SER A 1 297 ? 6.824 18.109 -12.352 1 98.62 297 SER A C 1
ATOM 2382 O O . SER A 1 297 ? 5.625 18.375 -12.32 1 98.62 297 SER A O 1
ATOM 2384 N N . PRO A 1 298 ? 7.324 17.562 -13.406 1 97.75 298 PRO A N 1
ATOM 2385 C CA . PRO A 1 298 ? 6.613 17.469 -14.688 1 97.75 298 PRO A CA 1
ATOM 2386 C C . PRO A 1 298 ? 5.438 16.5 -14.633 1 97.75 298 PRO A C 1
ATOM 2388 O O . PRO A 1 298 ? 4.551 16.547 -15.484 1 97.75 298 PRO A O 1
ATOM 2391 N N . ILE A 1 299 ? 5.383 15.609 -13.727 1 96.69 299 ILE A N 1
ATOM 2392 C CA . ILE A 1 299 ? 4.344 14.594 -13.656 1 96.69 299 ILE A CA 1
ATOM 2393 C C . ILE A 1 299 ? 3.031 15.227 -13.195 1 96.69 299 ILE A C 1
ATOM 2395 O O . ILE A 1 299 ? 1.955 14.664 -13.414 1 96.69 299 ILE A O 1
ATOM 2399 N N . ILE A 1 300 ? 3.035 16.359 -12.547 1 97.69 300 ILE A N 1
ATOM 2400 C CA . ILE A 1 300 ? 1.926 16.906 -11.773 1 97.69 300 ILE A CA 1
ATOM 2401 C C . ILE A 1 300 ? 0.719 17.125 -12.688 1 97.69 300 ILE A C 1
ATOM 2403 O O . ILE A 1 300 ? -0.391 16.688 -12.367 1 97.69 300 ILE A O 1
ATOM 2407 N N . PRO A 1 301 ? 0.871 17.656 -13.93 1 95.69 301 PRO A N 1
ATOM 2408 C CA . PRO A 1 301 ? -0.311 17.859 -14.766 1 95.69 301 PRO A CA 1
ATOM 2409 C C . PRO A 1 301 ? -1.014 16.547 -15.109 1 95.69 301 PRO A C 1
ATOM 2411 O O . PRO A 1 301 ? -2.244 16.5 -15.172 1 95.69 301 PRO A O 1
ATOM 2414 N N . SER A 1 302 ? -0.3 15.469 -15.258 1 92.12 302 SER A N 1
ATOM 2415 C CA . SER A 1 302 ? -0.894 14.188 -15.633 1 92.12 302 SER A CA 1
ATOM 2416 C C . SER A 1 302 ? -1.664 13.578 -14.469 1 92.12 302 SER A C 1
ATOM 2418 O O . SER A 1 302 ? -2.615 12.82 -14.672 1 92.12 302 SER A O 1
ATOM 2420 N N . LEU A 1 303 ? -1.31 13.922 -13.234 1 94.19 303 LEU A N 1
ATOM 2421 C CA . LEU A 1 303 ? -1.96 13.391 -12.047 1 94.19 303 LEU A CA 1
ATOM 2422 C C . LEU A 1 303 ? -3.277 14.109 -11.773 1 94.19 303 LEU A C 1
ATOM 2424 O O . LEU A 1 303 ? -4.184 13.547 -11.156 1 94.19 303 LEU A O 1
ATOM 2428 N N . MET A 1 304 ? -3.385 15.336 -12.273 1 94.62 304 MET A N 1
ATOM 2429 C CA . MET A 1 304 ? -4.523 16.188 -11.945 1 94.62 304 MET A CA 1
ATOM 2430 C C . MET A 1 304 ? -5.656 15.992 -12.945 1 94.62 304 MET A C 1
ATOM 2432 O O . MET A 1 304 ? -6.711 16.609 -12.828 1 94.62 304 MET A O 1
ATOM 2436 N N . LYS A 1 305 ? -5.461 15.102 -13.906 1 90.31 305 LYS A N 1
ATOM 2437 C CA . LYS A 1 305 ? -6.48 14.789 -14.906 1 90.31 305 LYS A CA 1
ATOM 2438 C C . LYS A 1 305 ? -6.895 13.32 -14.828 1 90.31 305 LYS A C 1
ATOM 2440 O O . LYS A 1 305 ? -6.098 12.461 -14.438 1 90.31 305 LYS A O 1
ATOM 2445 N N . LYS A 1 306 ? -8.125 13.047 -15.18 1 84.75 306 LYS A N 1
ATOM 2446 C CA . LYS A 1 306 ? -8.641 11.68 -15.156 1 84.75 306 LYS A CA 1
ATOM 2447 C C . LYS A 1 306 ? -8.016 10.836 -16.25 1 84.75 306 LYS A C 1
ATOM 2449 O O . LYS A 1 306 ? -7.75 11.328 -17.359 1 84.75 306 LYS A O 1
ATOM 2454 N N . MET B 1 1 ? 21.266 -15.695 21.906 1 28.09 1 MET B N 1
ATOM 2455 C CA . MET B 1 1 ? 20.891 -15.352 20.531 1 28.09 1 MET B CA 1
ATOM 2456 C C . MET B 1 1 ? 21.312 -16.453 19.562 1 28.09 1 MET B C 1
ATOM 2458 O O . MET B 1 1 ? 22.516 -16.719 19.406 1 28.09 1 MET B O 1
ATOM 2462 N N . ASN B 1 2 ? 20.562 -17.578 19.312 1 34.09 2 ASN B N 1
ATOM 2463 C CA . ASN B 1 2 ? 20.969 -18.859 18.766 1 34.09 2 ASN B CA 1
ATOM 2464 C C . ASN B 1 2 ? 21.703 -18.719 17.438 1 34.09 2 ASN B C 1
ATOM 2466 O O . ASN B 1 2 ? 21.406 -17.797 16.656 1 34.09 2 ASN B O 1
ATOM 2470 N N . GLU B 1 3 ? 22.766 -19.266 17.172 1 40.22 3 GLU B N 1
ATOM 2471 C CA . GLU B 1 3 ? 23.781 -19.391 16.141 1 40.22 3 GLU B CA 1
ATOM 2472 C C . GLU B 1 3 ? 23.156 -19.453 14.75 1 40.22 3 GLU B C 1
ATOM 2474 O O .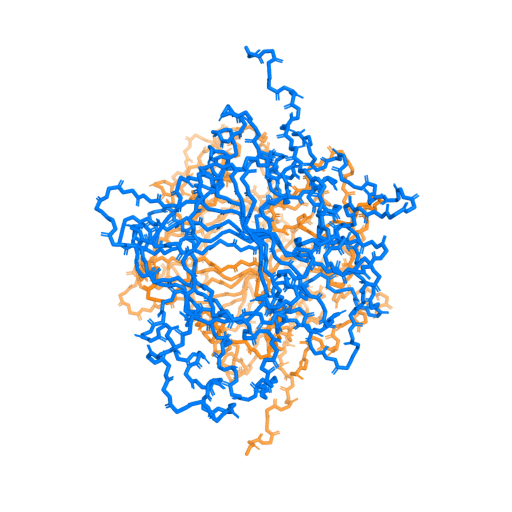 GLU B 1 3 ? 23.781 -19.062 13.766 1 40.22 3 GLU B O 1
ATOM 2479 N N . ASN B 1 4 ? 22.031 -20.281 14.516 1 42.72 4 ASN B N 1
ATOM 2480 C CA . ASN B 1 4 ? 21.406 -20.812 13.312 1 42.72 4 ASN B CA 1
ATOM 2481 C C . ASN B 1 4 ? 20.547 -19.75 12.617 1 42.72 4 ASN B C 1
ATOM 2483 O O . ASN B 1 4 ? 19.812 -20.047 11.68 1 42.72 4 ASN B O 1
ATOM 2487 N N . GLU B 1 5 ? 20.375 -18.594 13.188 1 49.53 5 GLU B N 1
ATOM 2488 C CA . GLU B 1 5 ? 19.547 -17.469 12.773 1 49.53 5 GLU B CA 1
ATOM 2489 C C . GLU B 1 5 ? 20.078 -16.844 11.484 1 49.53 5 GLU B C 1
ATOM 2491 O O . GLU B 1 5 ? 19.328 -16.172 10.766 1 49.53 5 GLU B O 1
ATOM 2496 N N . ASN B 1 6 ? 21.375 -17.016 11.156 1 57.38 6 ASN B N 1
ATOM 2497 C CA . ASN B 1 6 ? 22 -16.344 10.023 1 57.38 6 ASN B CA 1
ATOM 2498 C C . ASN B 1 6 ? 21.953 -17.203 8.766 1 57.38 6 ASN B C 1
ATOM 2500 O O . ASN B 1 6 ? 22.406 -16.781 7.703 1 57.38 6 ASN B O 1
ATOM 2504 N N . GLU B 1 7 ? 21.469 -18.469 8.914 1 76.88 7 GLU B N 1
ATOM 2505 C CA . GLU B 1 7 ? 21.484 -19.297 7.711 1 76.88 7 GLU B CA 1
ATOM 2506 C C . GLU B 1 7 ? 20.281 -19 6.82 1 76.88 7 GLU B C 1
ATOM 2508 O O . GLU B 1 7 ? 19.141 -18.906 7.309 1 76.88 7 GLU B O 1
ATOM 2513 N N . LEU B 1 8 ? 20.609 -18.875 5.535 1 88.5 8 LEU B N 1
ATOM 2514 C CA . LEU B 1 8 ? 19.547 -18.656 4.551 1 88.5 8 LEU B CA 1
ATOM 2515 C C . LEU B 1 8 ? 18.672 -19.906 4.41 1 88.5 8 LEU B C 1
ATOM 2517 O O . LEU B 1 8 ? 19.141 -21.016 4.629 1 88.5 8 LEU B O 1
ATOM 2521 N N . ILE B 1 9 ? 17.438 -19.75 4.148 1 95.69 9 ILE B N 1
ATOM 2522 C CA . ILE B 1 9 ? 16.547 -20.875 3.898 1 95.69 9 ILE B CA 1
ATOM 2523 C C . ILE B 1 9 ? 17.047 -21.672 2.701 1 95.69 9 ILE B C 1
ATOM 2525 O O . ILE B 1 9 ? 17.641 -21.125 1.77 1 95.69 9 ILE B O 1
ATOM 2529 N N . LYS B 1 10 ? 16.844 -22.984 2.756 1 96.38 10 LYS B N 1
ATOM 2530 C CA . LYS B 1 10 ? 17.266 -23.875 1.674 1 96.38 10 LYS B CA 1
ATOM 2531 C C . LYS B 1 10 ? 16.109 -24.172 0.723 1 96.38 10 LYS B C 1
ATOM 2533 O O . LYS B 1 10 ? 15.047 -24.609 1.153 1 96.38 10 LYS B O 1
ATOM 2538 N N . ILE B 1 11 ? 16.297 -23.875 -0.549 1 97.69 11 ILE B N 1
ATOM 2539 C CA . ILE B 1 11 ? 15.336 -24.172 -1.608 1 97.69 11 ILE B CA 1
ATOM 2540 C C . ILE B 1 11 ? 15.977 -25.109 -2.631 1 97.69 11 ILE B C 1
ATOM 2542 O O . ILE B 1 11 ? 17.078 -24.859 -3.105 1 97.69 11 ILE B O 1
ATOM 2546 N N . SER B 1 12 ? 15.336 -26.141 -2.887 1 96.31 12 SER B N 1
ATOM 2547 C CA . SER B 1 12 ? 15.805 -27.125 -3.859 1 96.31 12 SER B CA 1
ATOM 2548 C C . SER B 1 12 ? 14.711 -27.469 -4.867 1 96.31 12 SER B C 1
ATOM 2550 O O . SER B 1 12 ? 13.672 -28.016 -4.5 1 96.31 12 SER B O 1
ATOM 2552 N N . VAL B 1 13 ? 14.961 -27.172 -6.098 1 95.94 13 VAL B N 1
ATOM 2553 C CA . VAL B 1 13 ? 14.023 -27.469 -7.176 1 95.94 13 VAL B CA 1
ATOM 2554 C C . VAL B 1 13 ? 14.656 -28.453 -8.148 1 95.94 13 VAL B C 1
ATOM 2556 O O . VAL B 1 13 ? 15.758 -28.219 -8.656 1 95.94 13 VAL B O 1
ATOM 2559 N N . ARG B 1 14 ? 13.992 -29.5 -8.328 1 94.81 14 ARG B N 1
ATOM 2560 C CA . ARG B 1 14 ? 14.516 -30.453 -9.297 1 94.81 14 ARG B CA 1
ATOM 2561 C C . ARG B 1 14 ? 14.445 -29.891 -10.711 1 94.81 14 ARG B C 1
ATOM 2563 O O . ARG B 1 14 ? 13.711 -28.938 -10.977 1 94.81 14 ARG B O 1
ATOM 2570 N N . ASP B 1 15 ? 15.133 -30.531 -11.602 1 93.31 15 ASP B N 1
ATOM 2571 C CA . ASP B 1 15 ? 15.109 -30.141 -13.008 1 93.31 15 ASP B CA 1
ATOM 2572 C C . ASP B 1 15 ? 13.734 -30.391 -13.617 1 93.31 15 ASP B C 1
ATOM 2574 O O . ASP B 1 15 ? 13.086 -31.391 -13.312 1 93.31 15 ASP B O 1
ATOM 2578 N N . ILE B 1 16 ? 13.391 -29.547 -14.445 1 95.31 16 ILE B N 1
ATOM 2579 C CA . ILE B 1 16 ? 12.148 -29.703 -15.195 1 95.31 16 ILE B CA 1
ATOM 2580 C C . ILE B 1 16 ? 12.383 -30.594 -16.406 1 95.31 16 ILE B C 1
ATOM 2582 O O . ILE B 1 16 ? 13.203 -30.281 -17.266 1 95.31 16 ILE B O 1
ATOM 2586 N N . THR B 1 17 ? 11.664 -31.641 -16.453 1 96.06 17 THR B N 1
ATOM 2587 C CA . THR B 1 17 ? 11.844 -32.625 -17.516 1 96.06 17 THR B CA 1
ATOM 2588 C C . THR B 1 17 ? 11.031 -32.219 -18.75 1 96.06 17 THR B C 1
ATOM 2590 O O . THR B 1 17 ? 10.203 -31.328 -18.688 1 96.06 17 THR B O 1
ATOM 2593 N N . LYS B 1 18 ? 11.312 -32.969 -19.828 1 96.44 18 LYS B N 1
ATOM 2594 C CA . LYS B 1 18 ? 10.508 -32.781 -21.031 1 96.44 18 LYS B CA 1
ATOM 2595 C C . LYS B 1 18 ? 9.039 -33.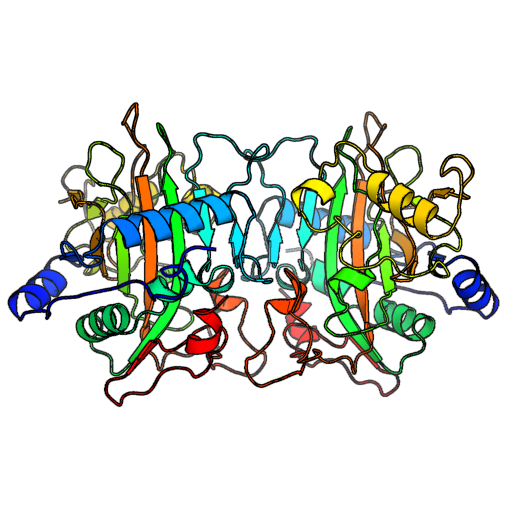094 -20.766 1 96.44 18 LYS B C 1
ATOM 2597 O O . LYS B 1 18 ? 8.148 -32.438 -21.281 1 96.44 18 LYS B O 1
ATOM 2602 N N . GLN B 1 19 ? 8.852 -34.156 -19.984 1 97.25 19 GLN B N 1
ATOM 2603 C CA . GLN B 1 19 ? 7.488 -34.531 -19.625 1 97.25 19 GLN B CA 1
ATOM 2604 C C . GLN B 1 19 ? 6.801 -33.438 -18.828 1 97.25 19 GLN B C 1
ATOM 2606 O O . GLN B 1 19 ? 5.605 -33.188 -19 1 97.25 19 GLN B O 1
ATOM 2611 N N . ASP B 1 20 ? 7.512 -32.812 -17.938 1 97.19 20 ASP B N 1
ATOM 2612 C CA . ASP B 1 20 ? 6.98 -31.688 -17.188 1 97.19 20 ASP B CA 1
ATOM 2613 C C . ASP B 1 20 ? 6.531 -30.547 -18.109 1 97.19 20 ASP B C 1
ATOM 2615 O O . ASP B 1 20 ? 5.438 -30 -17.953 1 97.19 20 ASP B O 1
ATOM 2619 N N . LYS B 1 21 ? 7.379 -30.25 -19.047 1 96.88 21 LYS B N 1
ATOM 2620 C CA . LYS B 1 21 ? 7.09 -29.156 -19.984 1 96.88 21 LYS B CA 1
ATOM 2621 C C . LYS B 1 21 ? 5.855 -29.469 -20.828 1 96.88 21 LYS B C 1
ATOM 2623 O O . LYS B 1 21 ? 5.02 -28.594 -21.047 1 96.88 21 LYS B O 1
ATOM 2628 N N . GLU B 1 22 ? 5.773 -30.703 -21.266 1 97.19 22 GLU B N 1
ATOM 2629 C CA . GLU B 1 22 ? 4.621 -31.125 -22.047 1 97.19 22 GLU B CA 1
ATOM 2630 C C . GLU B 1 22 ? 3.334 -31.047 -21.234 1 97.19 22 GLU B C 1
ATOM 2632 O O . GLU B 1 22 ? 2.301 -30.594 -21.734 1 97.19 22 GLU B O 1
ATOM 2637 N N . SER B 1 23 ? 3.436 -31.516 -19.984 1 97.5 23 SER B N 1
ATOM 2638 C CA . SER B 1 23 ? 2.283 -31.438 -19.094 1 97.5 23 SER B CA 1
ATOM 2639 C C . SER B 1 23 ? 1.862 -30 -18.859 1 97.5 23 SER B C 1
ATOM 2641 O O . SER B 1 23 ? 0.671 -29.672 -18.875 1 97.5 23 SER B O 1
ATOM 2643 N N . PHE B 1 24 ? 2.82 -29.172 -18.656 1 98.31 24 PHE B N 1
ATOM 2644 C CA . PHE B 1 24 ? 2.543 -27.766 -18.422 1 98.31 24 PHE B CA 1
ATOM 2645 C C . PHE B 1 24 ? 1.884 -27.141 -19.641 1 98.31 24 PHE B C 1
ATOM 2647 O O . PHE B 1 24 ? 0.94 -26.359 -19.516 1 98.31 24 PHE B O 1
ATOM 2654 N N . GLU B 1 25 ? 2.422 -27.422 -20.766 1 97.31 25 GLU B N 1
ATOM 2655 C CA . GLU B 1 25 ? 1.873 -26.875 -22.016 1 97.31 25 GLU B CA 1
ATOM 2656 C C . GLU B 1 25 ? 0.444 -27.359 -22.234 1 97.31 25 GLU B C 1
ATOM 2658 O O . GLU B 1 25 ? -0.401 -26.609 -22.734 1 97.31 25 GLU B O 1
ATOM 2663 N N . LYS B 1 26 ? 0.19 -28.578 -21.891 1 97.88 26 LYS B N 1
ATOM 2664 C CA . LYS B 1 26 ? -1.117 -29.188 -22.125 1 97.88 26 LYS B CA 1
ATOM 2665 C C . LYS B 1 26 ? -2.131 -28.734 -21.078 1 97.88 26 LYS B C 1
ATOM 2667 O O . LYS B 1 26 ? -3.225 -28.281 -21.422 1 97.88 26 LYS B O 1
ATOM 2672 N N . ASN B 1 27 ? -1.756 -28.766 -19.812 1 98.25 27 ASN B N 1
ATOM 2673 C CA . ASN B 1 27 ? -2.705 -28.594 -18.719 1 98.25 27 ASN B CA 1
ATOM 2674 C C . ASN B 1 27 ? -2.678 -27.188 -18.156 1 98.25 27 ASN B C 1
ATOM 2676 O O . ASN B 1 27 ? -3.629 -26.75 -17.5 1 98.25 27 ASN B O 1
ATOM 2680 N N . GLY B 1 28 ? -1.543 -26.484 -18.266 1 98.62 28 GLY B N 1
ATOM 2681 C CA . GLY B 1 28 ? -1.407 -25.125 -17.781 1 98.62 28 GLY B CA 1
ATOM 2682 C C . GLY B 1 28 ? -0.82 -25.031 -16.391 1 98.62 28 GLY B C 1
ATOM 2683 O O . GLY B 1 28 ? -0.716 -23.953 -15.82 1 98.62 28 GLY B O 1
ATOM 2684 N N . PHE B 1 29 ? -0.441 -26.234 -15.836 1 98.75 29 PHE B N 1
ATOM 2685 C CA . PHE B 1 29 ? 0.115 -26.219 -14.484 1 98.75 29 PHE B CA 1
ATOM 2686 C C . PHE B 1 29 ? 1 -27.438 -14.25 1 98.75 29 PHE B C 1
ATOM 2688 O O . PHE B 1 29 ? 1.012 -28.375 -15.062 1 98.75 29 PHE B O 1
ATOM 2695 N N . LEU B 1 30 ? 1.803 -27.375 -13.227 1 98.25 30 LEU B N 1
ATOM 2696 C CA . LEU B 1 30 ? 2.607 -28.453 -12.656 1 98.25 30 LEU B CA 1
ATOM 2697 C C . LEU B 1 30 ? 2.52 -28.453 -11.133 1 98.25 30 LEU B C 1
ATOM 2699 O O . LEU B 1 30 ? 2.217 -27.422 -10.531 1 98.25 30 LEU B O 1
ATOM 2703 N N . VAL B 1 31 ? 2.699 -29.594 -10.539 1 97.94 31 VAL B N 1
ATOM 2704 C CA . VAL B 1 31 ? 2.822 -29.719 -9.086 1 97.94 31 VAL B CA 1
ATOM 2705 C C . VAL B 1 31 ? 4.156 -30.375 -8.734 1 97.94 31 VAL B C 1
ATOM 2707 O O . VAL B 1 31 ? 4.52 -31.406 -9.32 1 97.94 31 VAL B O 1
ATOM 2710 N N . LEU B 1 32 ? 4.918 -29.766 -7.945 1 97.62 32 LEU B N 1
ATOM 2711 C CA . LEU B 1 32 ? 6.203 -30.297 -7.496 1 97.62 32 LEU B CA 1
ATOM 2712 C C . LEU B 1 32 ? 6.219 -30.453 -5.98 1 97.62 32 LEU B C 1
ATOM 2714 O O . LEU B 1 32 ? 5.809 -29.547 -5.246 1 97.62 32 LEU B O 1
ATOM 2718 N N . ASP B 1 33 ? 6.773 -31.531 -5.535 1 96.06 33 ASP B N 1
ATOM 2719 C CA . ASP B 1 33 ? 6.895 -31.766 -4.102 1 96.06 33 ASP B CA 1
ATOM 2720 C C . ASP B 1 33 ? 8.234 -31.25 -3.566 1 96.06 33 ASP B C 1
ATOM 2722 O O . ASP B 1 33 ? 9.211 -31.172 -4.312 1 96.06 33 ASP B O 1
ATOM 2726 N N . ASN B 1 34 ? 8.273 -30.828 -2.395 1 94.81 34 ASN B N 1
ATOM 2727 C CA . ASN B 1 34 ? 9.453 -30.688 -1.549 1 94.81 34 ASN B CA 1
ATOM 2728 C C . ASN B 1 34 ? 10.453 -29.703 -2.141 1 94.81 34 ASN B C 1
ATOM 2730 O O . ASN B 1 34 ? 11.641 -30.016 -2.268 1 94.81 34 ASN B O 1
ATOM 2734 N N . ILE B 1 35 ? 10.023 -28.516 -2.473 1 97.12 35 ILE B N 1
ATOM 2735 C CA . ILE B 1 35 ? 10.992 -27.531 -2.938 1 97.12 35 ILE B CA 1
ATOM 2736 C C . ILE B 1 35 ? 11.656 -26.844 -1.739 1 97.12 35 ILE B C 1
ATOM 2738 O O . ILE B 1 35 ? 12.688 -26.203 -1.881 1 97.12 35 ILE B O 1
ATOM 2742 N N . ILE B 1 36 ? 11.023 -26.891 -0.596 1 98.31 36 ILE B N 1
ATOM 2743 C CA . ILE B 1 36 ? 11.633 -26.531 0.681 1 98.31 36 ILE B CA 1
ATOM 2744 C C . ILE B 1 36 ? 11.867 -27.797 1.51 1 98.31 36 ILE B C 1
ATOM 2746 O O . ILE B 1 36 ? 10.992 -28.219 2.26 1 98.31 36 ILE B O 1
ATOM 2750 N N . PRO B 1 37 ? 13.062 -28.297 1.494 1 96.31 37 PRO B N 1
ATOM 2751 C CA . PRO B 1 37 ? 13.281 -29.641 2.041 1 96.31 37 PRO B CA 1
ATOM 2752 C C . PRO B 1 37 ? 13.289 -29.672 3.568 1 96.31 37 PRO B C 1
ATOM 2754 O O . PRO B 1 37 ? 12.961 -30.688 4.18 1 96.31 37 PRO B O 1
ATOM 2757 N N . ASN B 1 38 ? 13.688 -28.578 4.227 1 96.62 38 ASN B N 1
ATOM 2758 C CA . ASN B 1 38 ? 13.805 -28.562 5.68 1 96.62 38 ASN B CA 1
ATOM 2759 C C . ASN B 1 38 ? 12.508 -28.094 6.34 1 96.62 38 ASN B C 1
ATOM 2761 O O . ASN B 1 38 ? 12.047 -26.984 6.086 1 96.62 38 ASN B O 1
ATOM 2765 N N . GLN B 1 39 ? 12.047 -28.922 7.176 1 97.12 39 GLN B N 1
ATOM 2766 C CA . GLN B 1 39 ? 10.836 -28.578 7.922 1 97.12 39 GLN B CA 1
ATOM 2767 C C . GLN B 1 39 ? 11.047 -27.312 8.742 1 97.12 39 GLN B C 1
ATOM 2769 O O . GLN B 1 39 ? 10.125 -26.516 8.906 1 97.12 39 GLN B O 1
ATOM 2774 N N . SER B 1 40 ? 12.195 -27.141 9.25 1 97.5 40 SER B N 1
ATOM 2775 C CA . SER B 1 40 ? 12.492 -25.969 10.055 1 97.5 40 SER B CA 1
ATOM 2776 C C . SER B 1 40 ? 12.383 -24.688 9.234 1 97.5 40 SER B C 1
ATOM 2778 O O . SER B 1 40 ? 11.977 -23.641 9.742 1 97.5 40 SER B O 1
ATOM 2780 N N . ASP B 1 41 ? 12.797 -24.75 7.922 1 98.12 41 ASP B N 1
ATOM 2781 C CA . ASP B 1 41 ? 12.672 -23.594 7.035 1 98.12 41 ASP B CA 1
ATOM 2782 C C . ASP B 1 41 ? 11.203 -23.266 6.762 1 98.12 41 ASP B C 1
ATOM 2784 O O . ASP B 1 41 ? 10.82 -22.094 6.723 1 98.12 41 ASP B O 1
ATOM 2788 N N . ILE B 1 42 ? 10.406 -24.297 6.633 1 98.31 42 ILE B N 1
ATOM 2789 C CA . ILE B 1 42 ? 8.977 -24.094 6.418 1 98.31 42 ILE B CA 1
ATOM 2790 C C . ILE B 1 42 ? 8.375 -23.359 7.617 1 98.31 42 ILE B C 1
ATOM 2792 O O . ILE B 1 42 ? 7.641 -22.391 7.449 1 98.31 42 ILE B O 1
ATOM 2796 N N . GLU B 1 43 ? 8.688 -23.812 8.781 1 98 43 GLU B N 1
ATOM 2797 C CA . GLU B 1 43 ? 8.164 -23.219 10 1 98 43 GLU B CA 1
ATOM 2798 C C . GLU B 1 43 ? 8.648 -21.781 10.148 1 98 43 GLU B C 1
ATOM 2800 O O . GLU B 1 43 ? 7.895 -20.906 10.602 1 98 43 GLU B O 1
ATOM 2805 N N . LYS B 1 44 ? 9.875 -21.609 9.797 1 97.69 44 LYS B N 1
ATOM 2806 C CA . LYS B 1 44 ? 10.438 -20.25 9.859 1 97.69 44 LYS B CA 1
ATOM 2807 C C . LYS B 1 44 ? 9.672 -19.297 8.945 1 97.69 44 LYS B C 1
ATOM 2809 O O . LYS B 1 44 ? 9.289 -18.203 9.367 1 97.69 44 LYS B O 1
ATOM 2814 N N . ILE B 1 45 ? 9.406 -19.672 7.715 1 98.31 45 ILE B N 1
ATOM 2815 C CA . ILE B 1 45 ? 8.664 -18.859 6.758 1 98.31 45 ILE B CA 1
ATOM 2816 C C . ILE B 1 45 ? 7.25 -18.625 7.273 1 98.31 45 ILE B C 1
ATOM 2818 O O . ILE B 1 45 ? 6.746 -17.5 7.219 1 98.31 45 ILE B O 1
ATOM 2822 N N . LYS B 1 46 ? 6.664 -19.641 7.789 1 97.94 46 LYS B N 1
ATOM 2823 C CA . LYS B 1 46 ? 5.312 -19.531 8.328 1 97.94 46 LYS B CA 1
ATOM 2824 C C . LYS B 1 46 ? 5.254 -18.531 9.484 1 97.94 46 LYS B C 1
ATOM 2826 O O . LYS B 1 46 ? 4.375 -17.672 9.523 1 97.94 46 LYS B O 1
ATOM 2831 N N . ASN B 1 47 ? 6.172 -18.641 10.398 1 97.56 47 ASN B N 1
ATOM 2832 C CA . ASN B 1 47 ? 6.211 -17.75 11.555 1 97.56 47 ASN B CA 1
ATOM 2833 C C . ASN B 1 47 ? 6.41 -16.297 11.133 1 97.56 47 ASN B C 1
ATOM 2835 O O . ASN B 1 47 ? 5.754 -15.398 11.672 1 97.56 47 ASN B O 1
ATOM 2839 N N . HIS B 1 48 ? 7.305 -16.094 10.211 1 97.69 48 HIS B N 1
ATOM 2840 C CA . HIS B 1 48 ? 7.523 -14.742 9.727 1 97.69 48 HIS B CA 1
ATOM 2841 C C . HIS B 1 48 ? 6.297 -14.211 8.992 1 97.69 48 HIS B C 1
ATOM 2843 O O . HIS B 1 48 ? 5.973 -13.023 9.094 1 97.69 48 HIS B O 1
ATOM 2849 N N . SER B 1 49 ? 5.586 -15.055 8.273 1 97.62 49 SER B N 1
ATOM 2850 C CA . SER B 1 49 ? 4.328 -14.672 7.641 1 97.62 49 SER B CA 1
ATOM 2851 C C . SER B 1 49 ? 3.295 -14.242 8.68 1 97.62 49 SER B C 1
ATOM 2853 O O . SER B 1 49 ? 2.656 -13.203 8.531 1 97.62 49 SER B O 1
ATOM 2855 N N . GLU B 1 50 ? 3.195 -15.023 9.719 1 95.81 50 GLU B N 1
ATOM 2856 C CA . GLU B 1 50 ? 2.262 -14.695 10.797 1 95.81 50 GLU B CA 1
ATOM 2857 C C . GLU B 1 50 ? 2.609 -13.359 11.445 1 95.81 50 GLU B C 1
ATOM 2859 O O . GLU B 1 50 ? 1.722 -12.555 11.727 1 95.81 50 GLU B O 1
ATOM 2864 N N . ASN B 1 51 ? 3.867 -13.188 11.672 1 95.31 51 ASN B N 1
ATOM 2865 C CA . ASN B 1 51 ? 4.316 -11.906 12.219 1 95.31 51 ASN B CA 1
ATOM 2866 C C . ASN B 1 51 ? 3.91 -10.742 11.32 1 95.31 51 ASN B C 1
ATOM 2868 O O . ASN B 1 51 ? 3.42 -9.719 11.805 1 95.31 51 ASN B O 1
ATOM 2872 N N . CYS B 1 52 ? 4.078 -10.891 10.047 1 94.81 52 CYS B N 1
ATOM 2873 C CA . CYS B 1 52 ? 3.732 -9.82 9.117 1 94.81 52 CYS B CA 1
ATOM 2874 C C . CYS B 1 52 ? 2.238 -9.523 9.156 1 94.81 52 CYS B C 1
ATOM 2876 O O . CYS B 1 52 ? 1.83 -8.359 9.133 1 94.81 52 CYS B O 1
ATOM 2878 N N . PHE B 1 53 ? 1.409 -10.562 9.266 1 93.25 53 PHE B N 1
ATOM 2879 C CA . PHE B 1 53 ? -0.031 -10.367 9.367 1 93.25 53 PHE B CA 1
ATOM 2880 C C . PHE B 1 53 ? -0.382 -9.625 10.656 1 93.25 53 PHE B C 1
ATOM 2882 O O . PHE B 1 53 ? -1.398 -8.93 10.719 1 93.25 53 PHE B O 1
ATOM 2889 N N . ASN B 1 54 ? 0.495 -9.734 11.586 1 91 54 ASN B N 1
ATOM 2890 C CA . ASN B 1 54 ? 0.261 -9.055 12.859 1 91 54 ASN B CA 1
ATOM 2891 C C . ASN B 1 54 ? 0.946 -7.695 12.906 1 91 54 ASN B C 1
ATOM 2893 O O . ASN B 1 54 ? 1.05 -7.086 13.969 1 91 54 ASN B O 1
ATOM 2897 N N . GLY B 1 55 ? 1.509 -7.32 11.797 1 88.06 55 GLY B N 1
ATOM 2898 C CA . GLY B 1 55 ? 2.104 -5.996 11.703 1 88.06 55 GLY B CA 1
ATOM 2899 C C . GLY B 1 55 ? 3.535 -5.949 12.203 1 88.06 55 GLY B C 1
ATOM 2900 O O . GLY B 1 55 ? 4.062 -4.875 12.492 1 88.06 55 GLY B O 1
ATOM 2901 N N . ILE B 1 56 ? 4.16 -7.086 12.391 1 91.12 56 ILE B N 1
ATOM 2902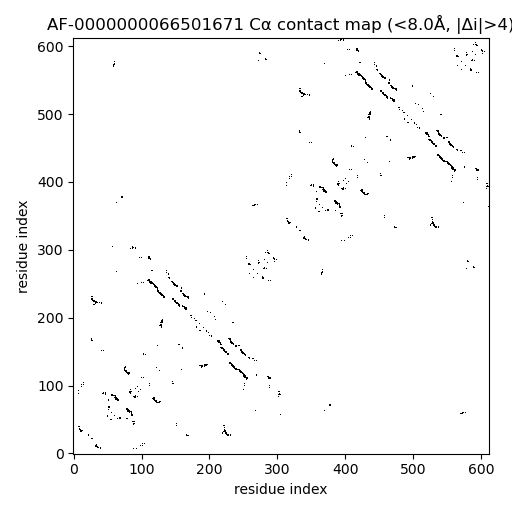 C CA . ILE B 1 56 ? 5.547 -7.176 12.836 1 91.12 56 ILE B CA 1
ATOM 2903 C C . ILE B 1 56 ? 6.449 -7.508 11.648 1 91.12 56 ILE B C 1
ATOM 2905 O O . ILE B 1 56 ? 6.324 -8.578 11.047 1 91.12 56 ILE B O 1
ATOM 2909 N N . PHE B 1 57 ? 7.328 -6.617 11.312 1 90.44 57 PHE B N 1
ATOM 2910 C CA . PHE B 1 57 ? 8.258 -6.77 10.195 1 90.44 57 PHE B CA 1
ATOM 2911 C C . PHE B 1 57 ? 9.703 -6.656 10.68 1 90.44 57 PHE B C 1
ATOM 2913 O O . PHE B 1 57 ? 9.977 -5.984 11.68 1 90.44 57 PHE B O 1
ATOM 2920 N N . ASP B 1 58 ? 10.594 -7.324 10.039 1 91.56 58 ASP B N 1
ATOM 2921 C CA . ASP B 1 58 ? 11.984 -7.18 10.461 1 91.56 58 ASP B CA 1
ATOM 2922 C C . ASP B 1 58 ? 12.711 -6.137 9.617 1 91.56 58 ASP B C 1
ATOM 2924 O O . ASP B 1 58 ? 13.914 -5.922 9.789 1 91.56 58 ASP B O 1
ATOM 2928 N N . LYS B 1 59 ? 11.93 -5.594 8.695 1 91.12 59 LYS B N 1
ATOM 2929 C CA . LYS B 1 59 ? 12.398 -4.434 7.949 1 91.12 59 LYS B CA 1
ATOM 2930 C C . LYS B 1 59 ? 11.523 -3.215 8.219 1 91.12 59 LYS B C 1
ATOM 2932 O O . LYS B 1 59 ? 10.469 -3.328 8.859 1 91.12 59 LYS B O 1
ATOM 2937 N N . SER B 1 60 ? 11.984 -2.07 7.719 1 86.94 60 SER B N 1
ATOM 2938 C CA . SER B 1 60 ? 11.297 -0.824 8.047 1 86.94 60 SER B CA 1
ATOM 2939 C C . SER B 1 60 ? 10.188 -0.521 7.051 1 86.94 60 SER B C 1
ATOM 2941 O O . SER B 1 60 ? 9.328 0.324 7.309 1 86.94 60 SER B O 1
ATOM 2943 N N . ILE B 1 61 ? 10.18 -1.249 5.922 1 89.81 61 ILE B N 1
ATOM 2944 C CA . ILE B 1 61 ? 9.188 -1.021 4.879 1 89.81 61 ILE B CA 1
ATOM 2945 C C . ILE B 1 61 ? 8.016 -1.983 5.059 1 89.81 61 ILE B C 1
ATOM 2947 O O . ILE B 1 61 ? 8.219 -3.174 5.312 1 89.81 61 ILE B O 1
ATOM 2951 N N . THR B 1 62 ? 6.84 -1.49 4.949 1 90.5 62 THR B N 1
ATOM 2952 C CA . THR B 1 62 ? 5.648 -2.328 5.07 1 90.5 62 THR B CA 1
ATOM 2953 C C . THR B 1 62 ? 5.301 -2.971 3.732 1 90.5 62 THR B C 1
ATOM 2955 O O . THR B 1 62 ? 5.781 -2.535 2.684 1 90.5 62 THR B O 1
ATOM 2958 N N . PRO B 1 63 ? 4.445 -4.012 3.803 1 93.69 63 PRO B N 1
ATOM 2959 C CA . PRO B 1 63 ? 3.938 -4.559 2.539 1 93.69 63 PRO B CA 1
ATOM 2960 C C . PRO B 1 63 ? 3.137 -3.535 1.736 1 93.69 63 PRO B C 1
ATOM 2962 O O . PRO B 1 63 ? 2.707 -2.514 2.281 1 93.69 63 PRO B O 1
ATOM 2965 N N . ASP B 1 64 ? 3.008 -3.799 0.489 1 93.56 64 ASP B N 1
ATOM 2966 C CA . ASP B 1 64 ? 2.287 -2.867 -0.374 1 93.56 64 ASP B CA 1
ATOM 2967 C C . ASP B 1 64 ? 0.801 -2.832 -0.022 1 93.56 64 ASP B C 1
ATOM 2969 O O . ASP B 1 64 ? 0.136 -1.813 -0.216 1 93.56 64 ASP B O 1
ATOM 2973 N N . ASP B 1 65 ? 0.295 -3.943 0.458 1 90.44 65 ASP B N 1
ATOM 2974 C CA . ASP B 1 65 ? -1.095 -4 0.901 1 90.44 65 ASP B CA 1
ATOM 2975 C C . ASP B 1 65 ? -1.291 -5.09 1.954 1 90.44 65 ASP B C 1
ATOM 2977 O O . ASP B 1 65 ? -0.573 -6.094 1.96 1 90.44 65 ASP B O 1
ATOM 2981 N N . VAL B 1 66 ? -2.17 -4.832 2.812 1 88.25 66 VAL B N 1
ATOM 2982 C CA . VAL B 1 66 ? -2.6 -5.742 3.873 1 88.25 66 VAL B CA 1
ATOM 2983 C C . VAL B 1 66 ? -4.125 -5.785 3.924 1 88.25 66 VAL B C 1
ATOM 2985 O O . VAL B 1 66 ? -4.77 -4.797 4.277 1 88.25 66 VAL B O 1
ATOM 2988 N N . THR B 1 67 ? -4.691 -6.945 3.709 1 84.69 67 THR B N 1
ATOM 2989 C CA . THR B 1 67 ? -6.141 -7 3.568 1 84.69 67 THR B CA 1
ATOM 2990 C C . THR B 1 67 ? -6.797 -7.387 4.891 1 84.69 67 THR B C 1
ATOM 2992 O O . THR B 1 67 ? -8.023 -7.359 5.012 1 84.69 67 THR B O 1
ATOM 2995 N N . TRP B 1 68 ? -5.992 -7.762 5.828 1 86 68 TRP B N 1
ATOM 2996 C CA . TRP B 1 68 ? -6.508 -8.18 7.129 1 86 68 TRP B CA 1
ATOM 2997 C C . TRP B 1 68 ? -5.621 -7.656 8.258 1 86 68 TRP B C 1
ATOM 2999 O O . TRP B 1 68 ? -4.391 -7.742 8.18 1 86 68 TRP B O 1
ATOM 3009 N N . ARG B 1 69 ? -6.242 -7.109 9.203 1 82.94 69 ARG B N 1
ATOM 3010 C CA . ARG B 1 69 ? -5.551 -6.621 10.398 1 82.94 69 ARG B CA 1
ATOM 3011 C C . ARG B 1 69 ? -6.199 -7.168 11.664 1 82.94 69 ARG B C 1
ATOM 3013 O O . ARG B 1 69 ? -7.43 -7.191 11.781 1 82.94 69 ARG B O 1
ATOM 3020 N N . PRO B 1 70 ? -5.293 -7.535 12.594 1 82.44 70 PRO B N 1
ATOM 3021 C CA . PRO B 1 70 ? -5.848 -8.055 13.844 1 82.44 70 PRO B CA 1
ATOM 3022 C C . PRO B 1 70 ? -6.77 -7.055 14.547 1 82.44 70 PRO B C 1
ATOM 3024 O O . PRO B 1 70 ? -6.492 -5.852 14.547 1 82.44 70 PRO B O 1
ATOM 3027 N N . ASN B 1 71 ? -7.871 -7.543 15.062 1 73.62 71 ASN B N 1
ATOM 3028 C CA . ASN B 1 71 ? -8.828 -6.793 15.875 1 73.62 71 ASN B CA 1
ATOM 3029 C C . ASN B 1 71 ? -9.648 -5.832 15.023 1 73.62 71 ASN B C 1
ATOM 3031 O O . ASN B 1 71 ? -10.586 -5.199 15.516 1 73.62 71 ASN B O 1
ATOM 3035 N N . PHE B 1 72 ? -9.312 -5.785 13.758 1 75.31 72 PHE B N 1
ATOM 3036 C CA . PHE B 1 72 ? -10.031 -4.832 12.922 1 75.31 72 PHE B CA 1
ATOM 3037 C C . PHE B 1 72 ? -10.797 -5.555 11.812 1 75.31 72 PHE B C 1
ATOM 3039 O O . PHE B 1 72 ? -11.742 -5.004 11.242 1 75.31 72 PHE B O 1
ATOM 3046 N N . SER B 1 73 ? -10.336 -6.727 11.492 1 80.94 73 SER B N 1
ATOM 3047 C CA . SER B 1 73 ? -10.93 -7.488 10.398 1 80.94 73 SER B CA 1
ATOM 3048 C C . SER B 1 73 ? -11.641 -8.734 10.906 1 80.94 73 SER B C 1
ATOM 3050 O O . SER B 1 73 ? -11.281 -9.281 11.953 1 80.94 73 SER B O 1
ATOM 3052 N N . PRO B 1 74 ? -12.672 -9.133 10.125 1 82.81 74 PRO B N 1
ATOM 3053 C CA . PRO B 1 74 ? -13.312 -10.398 10.5 1 82.81 74 PRO B CA 1
ATOM 3054 C C . PRO B 1 74 ? -12.344 -11.578 10.477 1 82.81 74 PRO B C 1
ATOM 3056 O O . PRO B 1 74 ? -11.453 -11.641 9.625 1 82.81 74 PRO B O 1
ATOM 3059 N N . ASN B 1 75 ? -12.633 -12.5 11.305 1 84.19 75 ASN B N 1
ATOM 3060 C CA . ASN B 1 75 ? -11.727 -13.633 11.469 1 84.19 75 ASN B CA 1
ATOM 3061 C C . ASN B 1 75 ? -11.852 -14.617 10.305 1 84.19 75 ASN B C 1
ATOM 3063 O O . ASN B 1 75 ? -10.945 -15.422 10.07 1 84.19 75 ASN B O 1
ATOM 3067 N N . ASP B 1 76 ? -12.945 -14.656 9.57 1 86.12 76 ASP B N 1
ATOM 3068 C CA . ASP B 1 76 ? -13.164 -15.641 8.516 1 86.12 76 ASP B CA 1
ATOM 3069 C C . ASP B 1 76 ? -12.773 -15.086 7.148 1 86.12 76 ASP B C 1
ATOM 3071 O O . ASP B 1 76 ? -13.055 -15.703 6.117 1 86.12 76 ASP B O 1
ATOM 3075 N N . LEU B 1 77 ? -12.148 -14.023 7.113 1 87.44 77 LEU B N 1
ATOM 3076 C CA . LEU B 1 77 ? -11.641 -13.484 5.855 1 87.44 77 LEU B CA 1
ATOM 3077 C C . LEU B 1 77 ? -10.328 -14.148 5.465 1 87.44 77 LEU B C 1
ATOM 3079 O O . LEU B 1 77 ? -9.461 -14.367 6.316 1 87.44 77 LEU B O 1
ATOM 3083 N N . THR B 1 78 ? -10.273 -14.492 4.211 1 90.94 78 THR B N 1
ATOM 3084 C CA . THR B 1 78 ? -8.969 -14.898 3.693 1 90.94 78 THR B CA 1
ATOM 3085 C C . THR B 1 78 ? -8.008 -13.711 3.689 1 90.94 78 THR B C 1
ATOM 3087 O O . THR B 1 78 ? -8.281 -12.68 3.082 1 90.94 78 THR B O 1
ATOM 3090 N N . ARG B 1 79 ? -6.91 -13.867 4.348 1 92.25 79 ARG B N 1
ATOM 3091 C CA . ARG B 1 79 ? -5.93 -12.805 4.543 1 92.25 79 ARG B CA 1
ATOM 3092 C C . ARG B 1 79 ? -4.934 -12.766 3.391 1 92.25 79 ARG B C 1
ATOM 3094 O O . ARG B 1 79 ? -4.559 -13.805 2.848 1 92.25 79 ARG B O 1
ATOM 3101 N N . GLU B 1 80 ? -4.52 -11.547 3.068 1 93.81 80 GLU B N 1
ATOM 3102 C CA . GLU B 1 80 ? -3.537 -11.383 2.002 1 93.81 80 GLU B CA 1
ATOM 3103 C C . GLU B 1 80 ? -2.516 -10.305 2.352 1 93.81 80 GLU B C 1
ATOM 3105 O O . GLU B 1 80 ? -2.877 -9.242 2.857 1 93.81 80 GLU B O 1
ATOM 3110 N N . LEU B 1 81 ? -1.311 -10.594 2.18 1 95.44 81 LEU B N 1
ATOM 3111 C CA . LEU B 1 81 ? -0.216 -9.633 2.139 1 95.44 81 LEU B CA 1
ATOM 3112 C C . LEU B 1 81 ? 0.34 -9.5 0.725 1 95.44 81 LEU B C 1
ATOM 3114 O O . LEU B 1 81 ? 0.564 -10.508 0.045 1 95.44 81 LEU B O 1
ATOM 3118 N N . VAL B 1 82 ? 0.592 -8.289 0.291 1 95.75 82 VAL B N 1
ATOM 3119 C CA . VAL B 1 82 ? 1.116 -8.055 -1.051 1 95.75 82 VAL B CA 1
ATOM 3120 C C . VAL B 1 82 ? 2.545 -7.527 -0.962 1 95.75 82 VAL B C 1
ATOM 3122 O O . VAL B 1 82 ? 2.801 -6.52 -0.3 1 95.75 82 VAL B O 1
ATOM 3125 N N . ASN B 1 83 ? 3.475 -8.258 -1.569 1 97 83 ASN B N 1
ATOM 3126 C CA . ASN B 1 83 ? 4.883 -7.902 -1.673 1 97 83 ASN B CA 1
ATOM 3127 C C . ASN B 1 83 ? 5.547 -7.824 -0.3 1 97 83 ASN B C 1
ATOM 3129 O O . ASN B 1 83 ? 6.211 -6.84 0.021 1 97 83 ASN B O 1
ATOM 3133 N N . SER B 1 84 ? 5.406 -8.875 0.437 1 95.88 84 SER B N 1
ATOM 3134 C CA . SER B 1 84 ? 5.969 -8.945 1.781 1 95.88 84 SER B CA 1
ATOM 3135 C C . SER B 1 84 ? 7.477 -9.156 1.738 1 95.88 84 SER B C 1
ATOM 3137 O O . SER B 1 84 ? 8.164 -9 2.752 1 95.88 84 SER B O 1
ATOM 3139 N N . TRP B 1 85 ? 8.008 -9.547 0.552 1 97.38 85 TRP B N 1
ATOM 3140 C CA . TRP B 1 85 ? 9.461 -9.672 0.408 1 97.38 85 TRP B CA 1
ATOM 3141 C C . TRP B 1 85 ? 10.148 -8.344 0.702 1 97.38 85 TRP B C 1
ATOM 3143 O O . TRP B 1 85 ? 11.328 -8.32 1.062 1 97.38 85 TRP B O 1
ATOM 3153 N N . LYS B 1 86 ? 9.422 -7.266 0.596 1 95.69 86 LYS B N 1
ATOM 3154 C CA . LYS B 1 86 ? 9.969 -5.938 0.869 1 95.69 86 LYS B CA 1
ATOM 3155 C C . LYS B 1 86 ? 10.07 -5.688 2.371 1 95.69 86 LYS B C 1
ATOM 3157 O O . LYS B 1 86 ? 10.797 -4.793 2.805 1 95.69 86 LYS B O 1
ATOM 3162 N N . SER B 1 87 ? 9.375 -6.465 3.184 1 95.5 87 SER B N 1
ATOM 3163 C CA . SER B 1 87 ? 9.156 -6.109 4.582 1 95.5 87 SER B CA 1
ATOM 3164 C C . SER B 1 87 ? 9.812 -7.121 5.52 1 95.5 87 SER B C 1
ATOM 3166 O O . SER B 1 87 ? 9.852 -6.914 6.734 1 95.5 87 SER B O 1
ATOM 3168 N N . ASP B 1 88 ? 10.266 -8.227 5 1 96.94 88 ASP B N 1
ATOM 3169 C CA . ASP B 1 88 ? 10.75 -9.32 5.84 1 96.94 88 ASP B CA 1
ATOM 3170 C C . ASP B 1 88 ? 11.883 -10.086 5.145 1 96.94 88 ASP B C 1
ATOM 3172 O O . ASP B 1 88 ? 11.727 -10.531 4.004 1 96.94 88 ASP B O 1
ATOM 3176 N N . SER B 1 89 ? 12.977 -10.273 5.82 1 97.44 89 SER B N 1
ATOM 3177 C CA . SER B 1 89 ? 14.172 -10.844 5.211 1 97.44 89 SER B CA 1
ATOM 3178 C C . SER B 1 89 ? 13.969 -12.32 4.879 1 97.44 89 SER B C 1
ATOM 3180 O O . SER B 1 89 ? 14.5 -12.812 3.885 1 97.44 89 SER B O 1
ATOM 3182 N N . ILE B 1 90 ? 13.195 -13.023 5.676 1 98.19 90 ILE B N 1
ATOM 3183 C CA . ILE B 1 90 ? 12.953 -14.445 5.438 1 98.19 90 ILE B CA 1
ATOM 3184 C C . ILE B 1 90 ? 12.031 -14.617 4.234 1 98.19 90 ILE B C 1
ATOM 3186 O O . ILE B 1 90 ? 12.273 -15.477 3.379 1 98.19 90 ILE B O 1
ATOM 3190 N N . LEU B 1 91 ? 11.039 -13.805 4.141 1 98.38 91 LEU B N 1
ATOM 3191 C CA . LEU B 1 91 ? 10.156 -13.844 2.982 1 98.38 91 LEU B CA 1
ATOM 3192 C C . LEU B 1 91 ? 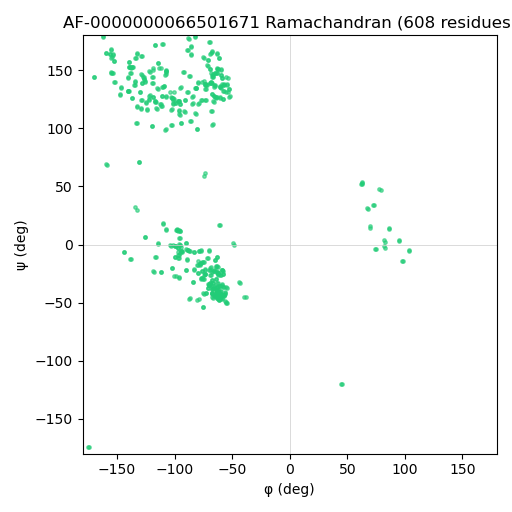10.891 -13.422 1.718 1 98.38 91 LEU B C 1
ATOM 3194 O O . LEU B 1 91 ? 10.641 -13.953 0.636 1 98.38 91 LEU B O 1
ATOM 3198 N N . ALA B 1 92 ? 11.828 -12.516 1.891 1 98.5 92 ALA B N 1
ATOM 3199 C CA . ALA B 1 92 ? 12.672 -12.133 0.761 1 98.5 92 ALA B CA 1
ATOM 3200 C C . ALA B 1 92 ? 13.523 -13.312 0.289 1 98.5 92 ALA B C 1
ATOM 3202 O O . ALA B 1 92 ? 13.672 -13.531 -0.915 1 98.5 92 ALA B O 1
ATOM 3203 N N . GLN B 1 93 ? 14.078 -14.016 1.223 1 98.38 93 GLN B N 1
ATOM 3204 C CA . GLN B 1 93 ? 14.891 -15.172 0.872 1 98.38 93 GLN B CA 1
ATOM 3205 C C . GLN B 1 93 ? 14.094 -16.172 0.042 1 98.38 93 GLN B C 1
ATOM 3207 O O . GLN B 1 93 ? 14.625 -16.781 -0.894 1 98.38 93 GLN B O 1
ATOM 3212 N N . LEU B 1 94 ? 12.844 -16.312 0.347 1 98.62 94 LEU B N 1
ATOM 3213 C CA . LEU B 1 94 ? 11.992 -17.234 -0.388 1 98.62 94 LEU B CA 1
ATOM 3214 C C . LEU B 1 94 ? 11.625 -16.672 -1.759 1 98.62 94 LEU B C 1
ATOM 3216 O O . LEU B 1 94 ? 11.891 -17.312 -2.783 1 98.62 94 LEU B O 1
ATOM 3220 N N . VAL B 1 95 ? 11.102 -15.5 -1.814 1 98.75 95 VAL B N 1
ATOM 3221 C CA . VAL B 1 95 ? 10.5 -14.914 -3.008 1 98.75 95 VAL B CA 1
ATOM 3222 C C . VAL B 1 95 ? 11.578 -14.609 -4.039 1 98.75 95 VAL B C 1
ATOM 3224 O O . VAL B 1 95 ? 11.367 -14.773 -5.242 1 98.75 95 VAL B O 1
ATOM 3227 N N . LEU B 1 96 ? 12.734 -14.227 -3.545 1 98.69 96 LEU B N 1
ATOM 3228 C CA . LEU B 1 96 ? 13.781 -13.766 -4.445 1 98.69 96 LEU B CA 1
ATOM 3229 C C . LEU B 1 96 ? 14.781 -14.883 -4.727 1 98.69 96 LEU B C 1
ATOM 3231 O O . LEU B 1 96 ? 15.844 -14.641 -5.305 1 98.69 96 LEU B O 1
ATOM 3235 N N . ASN B 1 97 ? 14.469 -16.078 -4.383 1 98.38 97 ASN B N 1
ATOM 3236 C CA . ASN B 1 97 ? 15.383 -17.203 -4.523 1 98.38 97 ASN B CA 1
ATOM 3237 C C . ASN B 1 97 ? 15.672 -17.5 -5.992 1 98.38 97 ASN B C 1
ATOM 3239 O O . ASN B 1 97 ? 14.758 -17.609 -6.805 1 98.38 97 ASN B O 1
ATOM 3243 N N . GLU B 1 98 ? 16.875 -17.75 -6.285 1 97.88 98 GLU B N 1
ATOM 3244 C CA . GLU B 1 98 ? 17.328 -17.938 -7.664 1 97.88 98 GLU B CA 1
ATOM 3245 C C . GLU B 1 98 ? 16.812 -19.266 -8.227 1 97.88 98 GLU B C 1
ATOM 3247 O O . GLU B 1 98 ? 16.516 -19.359 -9.422 1 97.88 98 GLU B O 1
ATOM 3252 N N . ASN B 1 99 ? 16.688 -20.312 -7.438 1 98 99 ASN B N 1
ATOM 3253 C CA . ASN B 1 99 ? 16.219 -21.609 -7.914 1 98 99 ASN B CA 1
ATOM 3254 C C . ASN B 1 99 ? 14.758 -21.562 -8.336 1 98 99 ASN B C 1
ATOM 3256 O O . ASN B 1 99 ? 14.367 -22.203 -9.312 1 98 99 ASN B O 1
ATOM 3260 N N . ILE B 1 100 ? 13.977 -20.828 -7.594 1 98.56 100 ILE B N 1
ATOM 3261 C CA . ILE B 1 100 ? 12.586 -20.641 -7.98 1 98.56 100 ILE B CA 1
ATOM 3262 C C . ILE B 1 100 ? 12.508 -19.812 -9.258 1 98.56 100 ILE B C 1
ATOM 3264 O O . ILE B 1 100 ? 11.727 -20.125 -10.164 1 98.56 100 ILE B O 1
ATOM 3268 N N . GLY B 1 101 ? 13.352 -18.75 -9.336 1 98.56 101 GLY B N 1
ATOM 3269 C CA . GLY B 1 101 ? 13.445 -17.969 -10.562 1 98.56 101 GLY B CA 1
ATOM 3270 C C . GLY B 1 101 ? 13.812 -18.812 -11.773 1 98.56 101 GLY B C 1
ATOM 3271 O O . GLY B 1 101 ? 13.242 -18.641 -12.852 1 98.56 101 GLY B O 1
ATOM 3272 N N . LYS B 1 102 ? 14.742 -19.672 -11.562 1 98.19 102 LYS B N 1
ATOM 3273 C CA . LYS B 1 102 ? 15.164 -20.547 -12.648 1 98.19 102 LYS B CA 1
ATOM 3274 C C . LYS B 1 102 ? 14.016 -21.422 -13.141 1 98.19 102 LYS B C 1
ATOM 3276 O O . LYS B 1 102 ? 13.812 -21.578 -14.352 1 98.19 102 LYS B O 1
ATOM 3281 N N . LEU B 1 103 ? 13.305 -21.984 -12.195 1 97.75 103 LEU B N 1
ATOM 3282 C CA . LEU B 1 103 ? 12.117 -22.781 -12.523 1 97.75 103 LEU B CA 1
ATOM 3283 C C . LEU B 1 103 ? 11.141 -21.969 -13.367 1 97.75 103 LEU B C 1
ATOM 3285 O O . LEU B 1 103 ? 10.703 -22.422 -14.43 1 97.75 103 LEU B O 1
ATOM 3289 N N . ALA B 1 104 ? 10.828 -20.766 -12.914 1 98.12 104 ALA B N 1
ATOM 3290 C CA . ALA B 1 104 ? 9.891 -19.891 -13.617 1 98.12 104 ALA B CA 1
ATOM 3291 C C . ALA B 1 104 ? 10.414 -19.531 -15.008 1 98.12 104 ALA B C 1
ATOM 3293 O O . ALA B 1 104 ? 9.664 -19.547 -15.984 1 98.12 104 ALA B O 1
ATOM 3294 N N . CYS B 1 105 ? 11.688 -19.234 -15.094 1 97.62 105 CYS B N 1
ATOM 3295 C CA . CYS B 1 105 ? 12.328 -18.859 -16.344 1 97.62 105 CYS B CA 1
ATOM 3296 C C . CYS B 1 105 ? 12.219 -19.969 -17.391 1 97.62 105 CYS B C 1
ATOM 3298 O O . CYS B 1 105 ? 11.875 -19.719 -18.547 1 97.62 105 CYS B O 1
ATOM 3300 N N . GLU B 1 106 ? 12.445 -21.125 -16.953 1 96.62 106 GLU B N 1
ATOM 3301 C CA . GLU B 1 106 ? 12.391 -22.297 -17.828 1 96.62 106 GLU B CA 1
ATOM 3302 C C . GLU B 1 106 ? 10.977 -22.5 -18.375 1 96.62 106 GLU B C 1
ATOM 3304 O O . GLU B 1 106 ? 10.805 -22.719 -19.578 1 96.62 106 GLU B O 1
ATOM 3309 N N . LEU B 1 107 ? 10.039 -22.375 -17.547 1 97.25 107 LEU B N 1
ATOM 3310 C CA . LEU B 1 107 ? 8.664 -22.641 -17.969 1 97.25 107 LEU B CA 1
ATOM 3311 C C . LEU B 1 107 ? 8.117 -21.484 -18.781 1 97.25 107 LEU B C 1
ATOM 3313 O O . LEU B 1 107 ? 7.273 -21.672 -19.656 1 97.25 107 LEU B O 1
ATOM 3317 N N . LEU B 1 108 ? 8.602 -20.297 -18.5 1 95.88 108 LEU B N 1
ATOM 3318 C CA . LEU B 1 108 ? 8.203 -19.125 -19.281 1 95.88 108 LEU B CA 1
ATOM 3319 C C . LEU B 1 108 ? 8.852 -19.141 -20.656 1 95.88 108 LEU B C 1
ATOM 3321 O O . LEU B 1 108 ? 8.352 -18.5 -21.578 1 95.88 108 LEU B O 1
ATOM 3325 N N . GLY B 1 109 ? 9.938 -19.781 -20.766 1 95.12 109 GLY B N 1
ATOM 3326 C CA . GLY B 1 109 ? 10.711 -19.75 -22 1 95.12 109 GLY B CA 1
ATOM 3327 C C . GLY B 1 109 ? 11.406 -18.422 -22.234 1 95.12 109 GLY B C 1
ATOM 3328 O O . GLY B 1 109 ? 11.453 -17.922 -23.359 1 95.12 109 GLY B O 1
ATOM 3329 N N . SER B 1 110 ? 11.844 -17.766 -21.188 1 97.25 110 SER B N 1
ATOM 3330 C CA . SER B 1 110 ? 12.531 -16.469 -21.266 1 97.25 110 SER B CA 1
ATOM 3331 C C . SER B 1 110 ? 14.008 -16.609 -20.891 1 97.25 110 SER B C 1
ATOM 3333 O O . SER B 1 110 ? 14.453 -17.688 -20.484 1 97.25 110 SER B O 1
ATOM 3335 N N . ASP B 1 111 ? 14.727 -15.547 -21.078 1 98.31 111 ASP B N 1
ATOM 3336 C CA . ASP B 1 111 ? 16.156 -15.539 -20.766 1 98.31 111 ASP B CA 1
ATOM 3337 C C . ASP B 1 111 ? 16.391 -15.094 -19.328 1 98.31 111 ASP B C 1
ATOM 3339 O O . ASP B 1 111 ? 17.453 -15.375 -18.75 1 98.31 111 ASP B O 1
ATOM 3343 N N . SER B 1 112 ? 15.453 -14.422 -18.812 1 98.75 112 SER B N 1
ATOM 3344 C CA . SER B 1 112 ? 15.484 -13.953 -17.438 1 98.75 112 SER B CA 1
ATOM 3345 C C . SER B 1 112 ? 14.07 -13.766 -16.891 1 98.75 112 SER B C 1
ATOM 3347 O O . SER B 1 112 ? 13.102 -13.781 -17.641 1 98.75 112 SER B O 1
ATOM 3349 N N . VAL B 1 113 ? 14.016 -13.68 -15.547 1 98.88 113 VAL B N 1
ATOM 3350 C CA . VAL B 1 113 ? 12.711 -13.445 -14.93 1 98.88 113 VAL B CA 1
ATOM 3351 C C . VAL B 1 113 ? 12.859 -12.445 -13.781 1 98.88 113 VAL B C 1
ATOM 3353 O O . VAL B 1 113 ? 13.938 -12.312 -13.195 1 98.88 113 VAL B O 1
ATOM 3356 N N . ARG B 1 114 ? 11.852 -11.766 -13.516 1 98.88 114 ARG B N 1
ATOM 3357 C CA . ARG B 1 114 ? 11.766 -10.82 -12.406 1 98.88 114 ARG B CA 1
ATOM 3358 C C . ARG B 1 114 ? 10.461 -11 -11.633 1 98.88 114 ARG B C 1
ATOM 3360 O O . ARG B 1 114 ? 9.516 -11.617 -12.133 1 98.88 114 ARG B O 1
ATOM 3367 N N . ILE B 1 115 ? 10.461 -10.508 -10.438 1 98.81 115 ILE B N 1
ATOM 3368 C CA . ILE B 1 115 ? 9.266 -10.523 -9.594 1 98.81 115 ILE B CA 1
ATOM 3369 C C . ILE B 1 115 ? 8.289 -9.445 -10.055 1 98.81 115 ILE B C 1
ATOM 3371 O O . ILE B 1 115 ? 8.672 -8.281 -10.203 1 98.81 115 ILE B O 1
ATOM 3375 N N . ALA B 1 116 ? 7.086 -9.852 -10.344 1 98 116 ALA B N 1
ATOM 3376 C CA . ALA B 1 116 ? 6.008 -8.883 -10.523 1 98 116 ALA B CA 1
ATOM 3377 C C . ALA B 1 116 ? 5.344 -8.547 -9.195 1 98 116 ALA B C 1
ATOM 3379 O O . ALA B 1 116 ? 5.184 -7.375 -8.852 1 98 116 ALA B O 1
ATOM 3380 N N . GLN B 1 117 ? 5.043 -9.578 -8.43 1 97.56 117 GLN B N 1
ATOM 3381 C CA . GLN B 1 117 ? 4.328 -9.445 -7.164 1 97.56 117 GLN B CA 1
ATOM 3382 C C . GLN B 1 117 ? 4.34 -10.758 -6.391 1 97.56 117 GLN B C 1
ATOM 3384 O O . GLN B 1 117 ? 4.301 -11.844 -6.984 1 97.56 117 GLN B O 1
ATOM 3389 N N . ASP B 1 118 ? 4.426 -10.68 -5.129 1 98.25 118 ASP B N 1
ATOM 3390 C CA . ASP B 1 118 ? 4.102 -11.844 -4.312 1 98.25 118 ASP B CA 1
ATOM 3391 C C . ASP B 1 118 ? 2.867 -11.586 -3.453 1 98.25 118 ASP B C 1
ATOM 3393 O O . ASP B 1 118 ? 2.541 -10.438 -3.152 1 98.25 118 ASP B O 1
ATOM 3397 N N . ASP B 1 119 ? 2.211 -12.648 -3.074 1 97.62 119 ASP B N 1
ATOM 3398 C CA . ASP B 1 119 ? 1.06 -12.641 -2.178 1 97.62 119 ASP B CA 1
ATOM 3399 C C . ASP B 1 119 ? 1.155 -13.773 -1.153 1 97.62 119 ASP B C 1
ATOM 3401 O O . ASP B 1 119 ? 1.348 -14.93 -1.518 1 97.62 119 ASP B O 1
ATOM 3405 N N . ILE B 1 120 ? 1.063 -13.43 0.036 1 98.06 120 ILE B N 1
ATOM 3406 C CA . ILE B 1 120 ? 0.846 -14.453 1.054 1 98.06 120 ILE B CA 1
ATOM 3407 C C . ILE B 1 120 ? -0.643 -14.555 1.377 1 98.06 120 ILE B C 1
ATOM 3409 O O . ILE B 1 120 ? -1.278 -13.555 1.716 1 98.06 120 ILE B O 1
ATOM 3413 N N . PHE B 1 121 ? -1.166 -15.727 1.229 1 96.62 121 PHE B N 1
ATOM 3414 C CA . PHE B 1 121 ? -2.562 -15.984 1.557 1 96.62 121 PHE B CA 1
ATOM 3415 C C . PHE B 1 121 ? -2.674 -16.875 2.785 1 96.62 121 PHE B C 1
ATOM 3417 O O . PHE B 1 121 ? -2.023 -17.922 2.859 1 96.62 121 PHE B O 1
ATOM 3424 N N . TRP B 1 122 ? -3.422 -16.453 3.707 1 95.38 122 TRP B N 1
ATOM 3425 C CA . TRP B 1 122 ? -3.787 -17.234 4.879 1 95.38 122 TRP B CA 1
ATOM 3426 C C . TRP B 1 122 ? -5.297 -17.422 4.961 1 95.38 122 TRP B C 1
ATOM 3428 O O . TRP B 1 122 ? -6.031 -16.469 5.227 1 95.38 122 TRP B O 1
ATOM 3438 N N . LYS B 1 123 ? -5.801 -18.641 4.562 1 95.19 123 LYS B N 1
ATOM 3439 C CA . LYS B 1 123 ? -7.219 -18.984 4.641 1 95.19 123 LYS B CA 1
ATOM 3440 C C . LYS B 1 123 ? -7.531 -19.734 5.941 1 95.19 123 LYS B C 1
ATOM 3442 O O . LYS B 1 123 ? -7.195 -20.906 6.086 1 95.19 123 LYS B O 1
ATOM 3447 N N . PRO B 1 124 ? -8.172 -18.938 6.871 1 92.94 124 PRO B N 1
ATOM 3448 C CA . PRO B 1 124 ? -8.531 -19.594 8.125 1 92.94 124 PRO B CA 1
ATOM 3449 C C . PRO B 1 124 ? -9.656 -20.625 7.961 1 92.94 124 PRO B C 1
ATOM 3451 O O . PRO B 1 124 ? -10.141 -20.828 6.848 1 92.94 124 PRO B O 1
ATOM 3454 N N . VAL B 1 125 ? -9.914 -21.312 9.062 1 91.25 125 VAL B N 1
ATOM 3455 C CA . VAL B 1 125 ? -11.102 -22.156 9.086 1 91.25 125 VAL B CA 1
ATOM 3456 C C . VAL B 1 125 ? -12.328 -21.344 8.68 1 91.25 125 VAL B C 1
ATOM 3458 O O . VAL B 1 125 ? -12.508 -20.219 9.133 1 91.25 125 VAL B O 1
ATOM 3461 N N . ASN B 1 126 ? -13.031 -21.906 7.688 1 88.75 126 ASN B N 1
ATOM 3462 C CA . ASN B 1 126 ? -14.219 -21.266 7.125 1 88.75 126 ASN B CA 1
ATOM 3463 C C . ASN B 1 126 ? -13.859 -20.016 6.336 1 88.75 126 ASN B C 1
ATOM 3465 O O . ASN B 1 126 ? -14.711 -19.141 6.125 1 88.75 126 ASN B O 1
ATOM 3469 N N . GLY B 1 127 ? -12.594 -19.922 6.023 1 90.06 127 GLY B N 1
ATOM 3470 C CA . GLY B 1 127 ? -12.164 -18.766 5.254 1 90.06 127 GLY B CA 1
ATOM 3471 C C . GLY B 1 127 ? -12.93 -18.594 3.955 1 90.06 127 GLY B C 1
ATOM 3472 O O . GLY B 1 127 ? -13.242 -19.578 3.277 1 90.06 127 GLY B O 1
ATOM 3473 N N . LYS B 1 128 ? -13.211 -17.438 3.533 1 88.38 128 LYS B N 1
ATOM 3474 C CA . LYS B 1 128 ? -14.016 -17.094 2.363 1 88.38 128 LYS B CA 1
ATOM 3475 C C . LYS B 1 128 ? -13.273 -17.422 1.071 1 88.38 128 LYS B C 1
ATOM 3477 O O . LYS B 1 128 ? -12.047 -17.531 1.062 1 88.38 128 LYS B O 1
ATOM 3482 N N . PRO B 1 129 ? -14.031 -17.578 -0.014 1 90.81 129 PRO B N 1
ATOM 3483 C CA . PRO B 1 129 ? -13.438 -17.969 -1.291 1 90.81 129 PRO B CA 1
ATOM 3484 C C . PRO B 1 129 ? -12.609 -16.859 -1.934 1 90.81 129 PRO B C 1
ATOM 3486 O O . PRO B 1 129 ? -12.773 -15.688 -1.6 1 90.81 129 PRO B O 1
ATOM 3489 N N . ILE B 1 130 ? -11.68 -17.266 -2.725 1 91.06 130 ILE B N 1
ATOM 3490 C CA . ILE B 1 130 ? -11.047 -16.422 -3.738 1 91.06 130 ILE B CA 1
ATOM 3491 C C . ILE B 1 130 ? -11.648 -16.734 -5.109 1 91.06 130 ILE B C 1
ATOM 3493 O O . ILE B 1 130 ? -11.672 -17.891 -5.539 1 91.06 130 ILE B O 1
ATOM 3497 N N . GLY B 1 131 ? -12.125 -15.781 -5.754 1 90.38 131 GLY B N 1
ATOM 3498 C CA . GLY B 1 131 ? -12.836 -15.945 -7.016 1 90.38 131 GLY B CA 1
ATOM 3499 C C . GLY B 1 131 ? -11.961 -16.516 -8.117 1 90.38 131 GLY B C 1
ATOM 3500 O O . GLY B 1 131 ? -10.758 -16.266 -8.156 1 90.38 131 GLY B O 1
ATOM 3501 N N . MET B 1 132 ? -12.664 -17.203 -9.016 1 92.88 132 MET B N 1
ATOM 3502 C CA . MET B 1 132 ? -11.992 -17.703 -10.211 1 92.88 132 MET B CA 1
ATOM 3503 C C . MET B 1 132 ? -11.5 -16.547 -11.078 1 92.88 132 MET B C 1
ATOM 3505 O O . MET B 1 132 ? -12.273 -15.672 -11.453 1 92.88 132 MET B O 1
ATOM 3509 N N . HIS B 1 133 ? -10.195 -16.609 -11.391 1 92.62 133 HIS B N 1
ATOM 3510 C CA . HIS B 1 133 ? -9.562 -15.508 -12.117 1 92.62 133 HIS B CA 1
ATOM 3511 C C 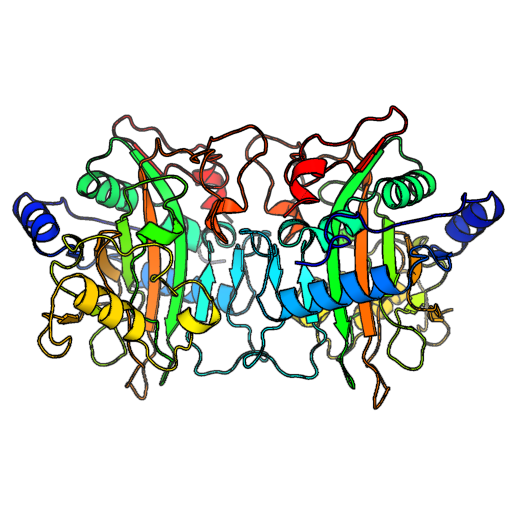. HIS B 1 133 ? -8.336 -15.984 -12.875 1 92.62 133 HIS B C 1
ATOM 3513 O O . HIS B 1 133 ? -7.922 -17.141 -12.742 1 92.62 133 HIS B O 1
ATOM 3519 N N . GLN B 1 134 ? -7.844 -15.164 -13.734 1 94.5 134 GLN B N 1
ATOM 3520 C CA . GLN B 1 134 ? -6.535 -15.289 -14.367 1 94.5 134 GLN B CA 1
ATOM 3521 C C . GLN B 1 134 ? -5.562 -14.25 -13.82 1 94.5 134 GLN B C 1
ATOM 3523 O O . GLN B 1 134 ? -5.969 -13.148 -13.445 1 94.5 134 GLN B O 1
ATOM 3528 N N . ASP B 1 135 ? -4.324 -14.594 -13.789 1 94.75 135 ASP B N 1
ATOM 3529 C CA . ASP B 1 135 ? -3.334 -13.688 -13.219 1 94.75 135 ASP B CA 1
ATOM 3530 C C . ASP B 1 135 ? -2.867 -12.664 -14.25 1 94.75 135 ASP B C 1
ATOM 3532 O O . ASP B 1 135 ? -2.557 -11.516 -13.898 1 94.75 135 ASP B O 1
ATOM 3536 N N . LEU B 1 136 ? -2.816 -12.984 -15.484 1 94.81 136 LEU B N 1
ATOM 3537 C CA . LEU B 1 136 ? -2.201 -12.172 -16.531 1 94.81 136 LEU B CA 1
ATOM 3538 C C . LEU B 1 136 ? -2.818 -10.773 -16.578 1 94.81 136 LEU B C 1
ATOM 3540 O O . LEU B 1 136 ? -2.102 -9.781 -16.672 1 94.81 136 LEU B O 1
ATOM 3544 N N . PRO B 1 137 ? -4.113 -10.633 -16.438 1 90.31 137 PRO B N 1
ATOM 3545 C CA . PRO B 1 137 ? -4.723 -9.305 -16.562 1 90.31 137 PRO B CA 1
ATOM 3546 C C . PRO B 1 137 ? -4.156 -8.305 -15.562 1 90.31 137 PRO B C 1
ATOM 3548 O O . PRO B 1 137 ? -4.125 -7.102 -15.836 1 90.31 137 PRO B O 1
ATOM 3551 N N . TYR B 1 138 ? -3.668 -8.727 -14.508 1 90.06 138 TYR B N 1
ATOM 3552 C CA . TYR B 1 138 ? -3.158 -7.832 -13.477 1 90.06 138 TYR B CA 1
ATOM 3553 C C . TYR B 1 138 ? -1.796 -7.27 -13.867 1 90.06 138 TYR B C 1
ATOM 3555 O O . TYR B 1 138 ? -1.33 -6.289 -13.273 1 90.06 138 TYR B O 1
ATOM 3563 N N . PHE B 1 139 ? -1.134 -7.891 -14.867 1 94.5 139 PHE B N 1
ATOM 3564 C CA . PHE B 1 139 ? 0.224 -7.496 -15.227 1 94.5 139 PHE B CA 1
ATOM 3565 C C . PHE B 1 139 ? 0.315 -7.156 -16.703 1 94.5 139 PHE B C 1
ATOM 3567 O O . PHE B 1 139 ? 1.405 -6.902 -17.219 1 94.5 139 PHE B O 1
ATOM 3574 N N . GLU B 1 140 ? -0.78 -7.121 -17.391 1 91.25 140 GLU B N 1
ATOM 3575 C CA . GLU B 1 140 ? -0.825 -6.988 -18.844 1 91.25 140 GLU B CA 1
ATOM 3576 C C . GLU B 1 140 ? -0.264 -5.645 -19.297 1 91.25 140 GLU B C 1
ATOM 3578 O O . GLU B 1 140 ? 0.156 -5.492 -20.438 1 91.25 140 GLU B O 1
ATOM 3583 N N . CYS B 1 141 ? -0.185 -4.734 -18.438 1 92.62 141 CYS B N 1
ATOM 3584 C CA . CYS B 1 141 ? 0.371 -3.43 -18.766 1 92.62 141 CYS B CA 1
ATOM 3585 C C . CYS B 1 141 ? 1.875 -3.52 -19 1 92.62 141 CYS B C 1
ATOM 3587 O O . CYS B 1 141 ? 2.488 -2.574 -19.5 1 92.62 141 CYS B O 1
ATOM 3589 N N . ALA B 1 142 ? 2.49 -4.703 -18.781 1 95 142 ALA B N 1
ATOM 3590 C CA . ALA B 1 142 ? 3.939 -4.785 -18.938 1 95 142 ALA B CA 1
ATOM 3591 C C . ALA B 1 142 ? 4.34 -6.074 -19.641 1 95 142 ALA B C 1
ATOM 3593 O O . ALA B 1 142 ? 5.496 -6.238 -20.047 1 95 142 ALA B O 1
ATOM 3594 N N . THR B 1 143 ? 3.416 -7.012 -19.766 1 94.69 143 THR B N 1
ATOM 3595 C CA . THR B 1 143 ? 3.818 -8.328 -20.266 1 94.69 143 THR B CA 1
ATOM 3596 C C . THR B 1 143 ? 2.619 -9.086 -20.812 1 94.69 143 THR B C 1
ATOM 3598 O O . THR B 1 143 ? 1.471 -8.727 -20.547 1 94.69 143 THR B O 1
ATOM 3601 N N . LYS B 1 144 ? 2.943 -10.125 -21.547 1 94.25 144 LYS B N 1
ATOM 3602 C CA . LYS B 1 144 ? 1.932 -11.078 -22 1 94.25 144 LYS B CA 1
ATOM 3603 C C . LYS B 1 144 ? 2.158 -12.453 -21.375 1 94.25 144 LYS B C 1
ATOM 3605 O O . LYS B 1 144 ? 1.417 -13.398 -21.656 1 94.25 144 LYS B O 1
ATOM 3610 N N . LYS B 1 145 ? 3.168 -12.531 -20.562 1 96.94 145 LYS B N 1
ATOM 3611 C CA . LYS B 1 145 ? 3.531 -13.812 -19.953 1 96.94 145 LYS B CA 1
ATOM 3612 C C . LYS B 1 145 ? 3.666 -13.688 -18.438 1 96.94 145 LYS B C 1
ATOM 3614 O O . LYS B 1 145 ? 4.398 -12.82 -17.953 1 96.94 145 LYS B O 1
ATOM 3619 N N . VAL B 1 146 ? 2.953 -14.484 -17.75 1 97.81 146 VAL B N 1
ATOM 3620 C CA . VAL B 1 146 ? 3.037 -14.57 -16.297 1 97.81 146 VAL B CA 1
ATOM 3621 C C . VAL B 1 146 ? 3.076 -16.047 -15.867 1 97.81 146 VAL B C 1
ATOM 3623 O O . VAL B 1 146 ? 2.391 -16.875 -16.453 1 97.81 146 VAL B O 1
ATOM 3626 N N . ILE B 1 147 ? 3.887 -16.328 -14.969 1 98.31 147 ILE B N 1
ATOM 3627 C CA . ILE B 1 147 ? 3.859 -17.625 -14.281 1 98.31 147 ILE B CA 1
ATOM 3628 C C . ILE B 1 147 ? 3.783 -17.406 -12.773 1 98.31 147 ILE B C 1
ATOM 3630 O O . ILE B 1 147 ? 4.406 -16.484 -12.242 1 98.31 147 ILE B O 1
ATOM 3634 N N . THR B 1 148 ? 2.998 -18.203 -12.125 1 98.88 148 THR B N 1
ATOM 3635 C CA . THR B 1 148 ? 2.859 -18.109 -10.68 1 98.88 148 THR B CA 1
ATOM 3636 C C . THR B 1 148 ? 3.355 -19.375 -10 1 98.88 148 THR B C 1
ATOM 3638 O O . THR B 1 148 ? 2.959 -20.484 -10.375 1 98.88 148 THR B O 1
ATOM 3641 N N . VAL B 1 149 ? 4.285 -19.25 -9.125 1 98.81 149 VAL B N 1
ATOM 3642 C CA . VAL B 1 149 ? 4.711 -20.344 -8.25 1 98.81 149 VAL B CA 1
ATOM 3643 C C . VAL B 1 149 ? 3.992 -20.219 -6.902 1 98.81 149 VAL B C 1
ATOM 3645 O O . VAL B 1 149 ? 4.195 -19.266 -6.164 1 98.81 149 VAL B O 1
ATOM 3648 N N . TRP B 1 150 ? 3.133 -21.156 -6.633 1 98.69 150 TRP B N 1
ATOM 3649 C CA . TRP B 1 150 ? 2.264 -21.219 -5.461 1 98.69 150 TRP B CA 1
ATOM 3650 C C . TRP B 1 150 ? 2.801 -22.219 -4.438 1 98.69 150 TRP B C 1
ATOM 3652 O O . TRP B 1 150 ? 2.654 -23.422 -4.609 1 98.69 150 TRP B O 1
ATOM 3662 N N . ILE B 1 151 ? 3.41 -21.734 -3.391 1 98.75 151 ILE B N 1
ATOM 3663 C CA . ILE B 1 151 ? 4.152 -22.562 -2.449 1 98.75 151 ILE B CA 1
ATOM 3664 C C . ILE B 1 151 ? 3.326 -22.766 -1.184 1 98.75 151 ILE B C 1
ATOM 3666 O O . ILE B 1 151 ? 2.957 -21.812 -0.508 1 98.75 151 ILE B O 1
ATOM 3670 N N . ALA B 1 152 ? 3.146 -24.031 -0.812 1 98.44 152 ALA B N 1
ATOM 3671 C CA . ALA B 1 152 ? 2.365 -24.391 0.37 1 98.44 152 ALA B CA 1
ATOM 3672 C C . ALA B 1 152 ? 3.221 -24.328 1.631 1 98.44 152 ALA B C 1
ATOM 3674 O O . ALA B 1 152 ? 4.281 -24.953 1.698 1 98.44 152 ALA B O 1
ATOM 3675 N N . LEU B 1 153 ? 2.75 -23.609 2.617 1 98.12 153 LEU B N 1
ATOM 3676 C CA . LEU B 1 153 ? 3.412 -23.578 3.916 1 98.12 153 LEU B CA 1
ATOM 3677 C C . LEU B 1 153 ? 2.713 -24.5 4.906 1 98.12 153 LEU B C 1
ATOM 3679 O O . LEU B 1 153 ? 3.201 -24.703 6.02 1 98.12 153 LEU B O 1
ATOM 3683 N N . THR B 1 154 ? 1.59 -24.969 4.539 1 97.25 154 THR B N 1
ATOM 3684 C CA . THR B 1 154 ? 0.824 -26.031 5.176 1 97.25 154 THR B CA 1
ATOM 3685 C C . THR B 1 154 ? 0.429 -27.109 4.156 1 97.25 154 THR B C 1
ATOM 3687 O O . THR B 1 154 ? 0.467 -26.859 2.949 1 97.25 154 THR B O 1
ATOM 3690 N N . ASP B 1 155 ? 0.065 -28.281 4.727 1 96.62 155 ASP B N 1
ATOM 3691 C CA . ASP B 1 155 ? -0.524 -29.25 3.803 1 96.62 155 ASP B CA 1
ATOM 3692 C C . ASP B 1 155 ? -1.782 -28.688 3.146 1 96.62 155 ASP B C 1
ATOM 3694 O O . ASP B 1 155 ? -2.6 -28.047 3.811 1 96.62 155 ASP B O 1
ATOM 3698 N N . VAL B 1 156 ? -1.874 -28.891 1.822 1 96 156 VAL B N 1
ATOM 3699 C CA . VAL B 1 156 ? -3.064 -28.359 1.155 1 96 156 VAL B CA 1
ATOM 3700 C C . VAL B 1 156 ? -3.744 -29.484 0.37 1 96 156 VAL B C 1
ATOM 3702 O O . VAL B 1 156 ? -3.072 -30.344 -0.202 1 96 156 VAL B O 1
ATOM 3705 N N . SER B 1 157 ? -4.977 -29.469 0.365 1 94.75 157 SER B N 1
ATOM 3706 C CA . SER B 1 157 ? -5.836 -30.391 -0.357 1 94.75 157 SER B CA 1
ATOM 3707 C C . SER B 1 157 ? -7.25 -29.844 -0.499 1 94.75 157 SER B C 1
ATOM 3709 O O . SER B 1 157 ? -7.547 -28.75 -0.024 1 94.75 157 SER B O 1
ATOM 3711 N N . LYS B 1 158 ? -8.055 -30.625 -1.152 1 92.31 158 LYS B N 1
ATOM 3712 C CA . LYS B 1 158 ? -9.453 -30.234 -1.302 1 92.31 158 LYS B CA 1
ATOM 3713 C C . LYS B 1 158 ? -10.125 -30.062 0.058 1 92.31 158 LYS B C 1
ATOM 3715 O O . LYS B 1 158 ? -11.039 -29.234 0.202 1 92.31 158 LYS B O 1
ATOM 3720 N N . GLU B 1 159 ? -9.594 -30.656 1.054 1 91.19 159 GLU B N 1
ATOM 3721 C CA . GLU B 1 159 ? -10.211 -30.703 2.375 1 91.19 159 GLU B CA 1
ATOM 3722 C C . GLU B 1 159 ? -9.984 -29.406 3.133 1 91.19 159 GLU B C 1
ATOM 3724 O O . GLU B 1 159 ? -10.633 -29.141 4.148 1 91.19 159 GLU B O 1
ATOM 3729 N N . ASN B 1 160 ? -9.078 -28.547 2.701 1 91.06 160 ASN B N 1
ATOM 3730 C CA . ASN B 1 160 ? -8.859 -27.297 3.428 1 91.06 160 ASN B CA 1
ATOM 3731 C C . ASN B 1 160 ? -8.781 -26.109 2.48 1 91.06 160 ASN B C 1
ATOM 3733 O O . ASN B 1 160 ? -8.008 -25.172 2.713 1 91.06 160 ASN B O 1
ATOM 3737 N N . GLY B 1 161 ? -9.523 -26.172 1.368 1 90 161 GLY B N 1
ATOM 3738 C CA . GLY B 1 161 ? -9.719 -25.016 0.526 1 90 161 GLY B CA 1
ATOM 3739 C C . GLY B 1 161 ? -8.523 -24.703 -0.36 1 90 161 GLY B C 1
ATOM 3740 O O . GLY B 1 161 ? -8.125 -23.547 -0.5 1 90 161 GLY B O 1
ATOM 3741 N N . THR B 1 162 ? -8 -25.703 -1.019 1 94.81 162 THR B N 1
ATOM 3742 C CA . THR B 1 162 ? -6.844 -25.594 -1.902 1 94.81 162 THR B CA 1
ATOM 3743 C C . THR B 1 162 ? -7.199 -24.797 -3.156 1 94.81 162 THR B C 1
ATOM 3745 O O . THR B 1 162 ? -8.375 -24.5 -3.402 1 94.81 162 THR B O 1
ATOM 3748 N N . VAL B 1 163 ? -6.176 -24.375 -3.83 1 97.19 163 VAL B N 1
ATOM 3749 C CA . VAL B 1 163 ? -6.383 -23.766 -5.137 1 97.19 163 VAL B CA 1
ATOM 3750 C C . VAL B 1 163 ? -6.879 -24.812 -6.133 1 97.19 163 VAL B C 1
ATOM 3752 O O . VAL B 1 163 ? -6.434 -25.953 -6.105 1 97.19 163 VAL B O 1
ATOM 3755 N N . GLU B 1 164 ? -7.832 -24.391 -6.941 1 96.88 164 GLU B N 1
ATOM 3756 C CA . GLU B 1 164 ? -8.406 -25.234 -7.98 1 96.88 164 GLU B CA 1
ATOM 3757 C C . GLU B 1 164 ? -8.109 -24.672 -9.375 1 96.88 164 GLU B C 1
ATOM 3759 O O . GLU B 1 164 ? -8.211 -23.469 -9.602 1 96.88 164 GLU B O 1
ATOM 3764 N N . PHE B 1 165 ? -7.699 -25.578 -10.25 1 98 165 PHE B N 1
ATOM 3765 C CA . PHE B 1 165 ? -7.344 -25.203 -11.617 1 98 165 PHE B CA 1
ATOM 3766 C C . PHE B 1 165 ? -8.352 -25.75 -12.609 1 98 165 PHE B C 1
ATOM 3768 O O . PHE B 1 165 ? -8.781 -26.906 -12.5 1 98 165 PHE B O 1
ATOM 3775 N N . VAL B 1 166 ? -8.734 -24.953 -13.523 1 97.5 166 VAL B N 1
ATOM 3776 C CA . VAL B 1 166 ? -9.453 -25.469 -14.688 1 97.5 166 VAL B CA 1
ATOM 3777 C C . VAL B 1 166 ? -8.453 -25.938 -15.742 1 97.5 166 VAL B C 1
ATOM 3779 O O . VAL B 1 166 ? -7.906 -25.109 -16.484 1 97.5 166 VAL B O 1
ATOM 3782 N N . GLU B 1 167 ? -8.328 -27.25 -15.883 1 97.44 167 GLU B N 1
ATOM 3783 C CA . GLU B 1 167 ? -7.266 -27.844 -16.703 1 97.44 167 GLU B CA 1
ATOM 3784 C C . GLU B 1 167 ? -7.379 -27.391 -18.156 1 97.44 167 GLU B C 1
ATOM 3786 O O . GLU B 1 167 ? -8.453 -27.453 -18.75 1 97.44 167 GLU B O 1
ATOM 3791 N N . GLY B 1 168 ? -6.227 -26.828 -18.656 1 97.56 168 GLY B N 1
ATOM 3792 C CA . GLY B 1 168 ? -6.133 -26.469 -20.062 1 97.56 168 GLY B CA 1
ATOM 3793 C C . GLY B 1 168 ? -6.758 -25.125 -20.391 1 97.56 168 GLY B C 1
ATOM 3794 O O . GLY B 1 168 ? -6.676 -24.656 -21.531 1 97.56 168 GLY B O 1
ATOM 3795 N N . SER B 1 169 ? -7.32 -24.469 -19.438 1 97.06 169 SER B N 1
ATOM 3796 C CA . SER B 1 169 ? -8.094 -23.266 -19.703 1 97.06 169 SER B CA 1
ATOM 3797 C C . SER B 1 169 ? -7.195 -22.109 -20.109 1 97.06 169 SER B C 1
ATOM 3799 O O . SER B 1 169 ? -7.676 -21.078 -20.594 1 97.06 169 SER B O 1
ATOM 3801 N N . HIS B 1 170 ? -5.879 -22.234 -19.953 1 97.31 170 HIS B N 1
ATOM 3802 C CA . HIS B 1 170 ? -4.961 -21.203 -20.406 1 97.31 170 HIS B CA 1
ATOM 3803 C C . HIS B 1 170 ? -4.988 -21.062 -21.922 1 97.31 170 HIS B C 1
ATOM 3805 O O . HIS B 1 170 ? -4.492 -20.078 -22.469 1 97.31 170 HIS B O 1
ATOM 3811 N N . LYS B 1 171 ? -5.586 -22.016 -22.609 1 96.69 171 LYS B N 1
ATOM 3812 C CA . LYS B 1 171 ? -5.656 -22.031 -24.062 1 96.69 171 LYS B CA 1
ATOM 3813 C C . LYS B 1 171 ? -6.961 -21.406 -24.562 1 96.69 171 LYS B C 1
ATOM 3815 O O . LYS B 1 171 ? -7.164 -21.25 -25.766 1 96.69 171 LYS B O 1
ATOM 3820 N N . TRP B 1 172 ? -7.891 -21.047 -23.578 1 95.19 172 TRP B N 1
ATOM 3821 C CA . TRP B 1 172 ? -9.148 -20.422 -23.953 1 95.19 172 TRP B CA 1
ATOM 3822 C C . TRP B 1 172 ? -8.914 -19.078 -24.609 1 95.19 172 TRP B C 1
ATOM 3824 O O . TRP B 1 172 ? -7.84 -18.484 -24.453 1 95.19 172 TRP B O 1
ATOM 3834 N N . LYS B 1 173 ? -9.969 -18.562 -25.266 1 92.56 173 LYS B N 1
ATOM 3835 C CA . LYS B 1 173 ? -9.945 -17.203 -25.812 1 92.56 173 LYS B CA 1
ATOM 3836 C C . LYS B 1 173 ? -9.961 -16.172 -24.688 1 92.56 173 LYS B C 1
ATOM 3838 O O . LYS B 1 173 ? -10.672 -16.344 -23.688 1 92.56 173 LYS B O 1
ATOM 3843 N N . ASP B 1 174 ? -9.156 -15.148 -24.891 1 87.31 174 ASP B N 1
ATOM 3844 C CA . ASP B 1 174 ? -9.078 -14.094 -23.891 1 87.31 174 ASP B CA 1
ATOM 3845 C C . ASP B 1 174 ? -10.414 -13.352 -23.781 1 87.31 174 ASP B C 1
ATOM 3847 O O . ASP B 1 174 ? -11.047 -13.047 -24.797 1 87.31 174 ASP B O 1
ATOM 3851 N N . LEU B 1 175 ? -10.75 -13.125 -22.5 1 81.56 175 LEU B N 1
ATOM 3852 C CA . LEU B 1 175 ? -11.961 -12.336 -22.281 1 81.56 175 LEU B CA 1
ATOM 3853 C C . LEU B 1 175 ? -11.703 -10.859 -22.578 1 81.56 175 LEU B C 1
ATOM 3855 O O . LEU B 1 175 ? -10.641 -10.328 -22.219 1 81.56 175 LEU B O 1
ATOM 3859 N N . PRO B 1 176 ? -12.656 -10.211 -23.188 1 75 176 PRO B N 1
ATOM 3860 C CA . PRO B 1 176 ? -12.531 -8.758 -23.328 1 75 176 PRO B CA 1
ATOM 3861 C C . PRO B 1 176 ? -12.57 -8.031 -21.984 1 75 176 PRO B C 1
ATOM 3863 O O . PRO B 1 176 ? -13.164 -8.523 -21.031 1 75 176 PRO B O 1
ATOM 3866 N N . ALA B 1 177 ? -11.914 -6.984 -21.859 1 64.69 177 ALA B N 1
ATOM 3867 C CA . ALA B 1 177 ? -11.727 -6.211 -20.641 1 64.69 177 ALA B CA 1
ATOM 3868 C C . ALA B 1 177 ? -13.07 -5.84 -20.016 1 64.69 177 ALA B C 1
ATOM 3870 O O . ALA B 1 177 ? -13.195 -5.777 -18.797 1 64.69 177 ALA B O 1
ATOM 3871 N N . ASP B 1 178 ? -13.953 -5.562 -20.75 1 60.94 178 ASP B N 1
ATOM 3872 C CA . ASP B 1 178 ? -15.25 -5.102 -20.266 1 60.94 178 ASP B CA 1
ATOM 3873 C C . ASP B 1 178 ? -16 -6.223 -19.562 1 60.94 178 ASP B C 1
ATOM 3875 O O . ASP B 1 178 ? -16.906 -5.965 -18.766 1 60.94 178 ASP B O 1
ATOM 3879 N N . ILE B 1 179 ? -15.711 -7.371 -19.797 1 57.38 179 ILE B N 1
ATOM 3880 C CA . ILE B 1 179 ? -16.391 -8.523 -19.219 1 57.38 179 ILE B CA 1
ATOM 3881 C C . ILE B 1 179 ? -15.617 -9.016 -17.984 1 57.38 179 ILE B C 1
ATOM 3883 O O . ILE B 1 179 ? -16.203 -9.578 -17.062 1 57.38 179 ILE B O 1
ATOM 3887 N N . ASN B 1 180 ? -14.43 -8.797 -18.031 1 56.56 180 ASN B N 1
ATOM 3888 C CA . ASN B 1 180 ? -13.578 -9.273 -16.953 1 56.56 180 ASN B CA 1
ATOM 3889 C C . ASN B 1 180 ? -13.75 -8.438 -15.695 1 56.56 180 ASN B C 1
ATOM 3891 O O . ASN B 1 180 ? -13.25 -7.316 -15.617 1 56.56 180 ASN B O 1
ATOM 3895 N N . ASP B 1 181 ? -14.961 -8.352 -15.148 1 52.47 181 ASP B N 1
ATOM 3896 C CA . ASP B 1 181 ? -15.383 -7.613 -13.961 1 52.47 181 ASP B CA 1
ATOM 3897 C C . ASP B 1 181 ? -14.453 -7.875 -12.781 1 52.47 181 ASP B C 1
ATOM 3899 O O . ASP B 1 181 ? -14.781 -7.562 -11.641 1 52.47 181 ASP B O 1
ATOM 3903 N N . SER B 1 182 ? -13.492 -8.664 -12.945 1 51.41 182 SER B N 1
ATOM 3904 C CA . SER B 1 182 ? -12.734 -9.156 -11.797 1 51.41 182 SER B CA 1
ATOM 3905 C C . SER B 1 182 ? -12.086 -8.008 -11.031 1 51.41 182 SER B C 1
ATOM 3907 O O . SER B 1 182 ? -11.305 -8.234 -10.102 1 51.41 182 SER B O 1
ATOM 3909 N N . ASN B 1 183 ? -12.641 -6.754 -11.352 1 51.5 183 ASN B N 1
ATOM 3910 C CA . ASN B 1 183 ? -11.672 -5.711 -11.031 1 51.5 183 ASN B CA 1
ATOM 3911 C C . ASN B 1 183 ? -11.922 -5.117 -9.648 1 51.5 183 ASN B C 1
ATOM 3913 O O . ASN B 1 183 ? -11.203 -4.215 -9.219 1 51.5 183 ASN B O 1
ATOM 3917 N N . SER B 1 184 ? -12.992 -5.652 -8.977 1 55.97 184 SER B N 1
ATOM 3918 C CA . SER B 1 184 ? -12.977 -4.957 -7.695 1 55.97 184 SER B CA 1
ATOM 3919 C C . SER B 1 184 ? -12.344 -5.816 -6.605 1 55.97 184 SER B C 1
ATOM 3921 O O . SER B 1 184 ? -12.547 -7.031 -6.57 1 55.97 184 SER B O 1
ATOM 3923 N N . ASN B 1 185 ? -11.461 -5.281 -5.891 1 60.25 185 ASN B N 1
ATOM 3924 C CA . ASN B 1 185 ? -10.836 -5.918 -4.734 1 60.25 185 ASN B CA 1
ATOM 3925 C C . ASN B 1 185 ? -11.859 -6.641 -3.869 1 60.25 185 ASN B C 1
ATOM 3927 O O . ASN B 1 185 ? -11.586 -7.715 -3.338 1 60.25 185 ASN B O 1
ATOM 3931 N N . GLU B 1 186 ? -13.023 -6.098 -3.822 1 59.22 186 GLU B N 1
ATOM 3932 C CA . GLU B 1 186 ? -14.062 -6.688 -2.982 1 59.22 186 GLU B CA 1
ATOM 3933 C C . GLU B 1 186 ? -14.555 -8.008 -3.561 1 59.22 186 GLU B C 1
ATOM 3935 O O . GLU B 1 186 ? -14.742 -8.984 -2.828 1 59.22 186 GLU B O 1
ATOM 3940 N N . GLU B 1 187 ? -14.617 -8.008 -4.793 1 61.94 187 GLU B N 1
ATOM 3941 C CA . GLU B 1 187 ? -15.156 -9.211 -5.418 1 61.94 187 GLU B CA 1
ATOM 3942 C C . GLU B 1 187 ? -14.094 -10.305 -5.496 1 61.94 187 GLU B C 1
ATOM 3944 O O . GLU B 1 187 ? -14.43 -11.492 -5.555 1 61.94 187 GLU B O 1
ATOM 3949 N N . PHE B 1 188 ? -12.938 -9.828 -5.34 1 68.19 188 PHE B N 1
ATOM 3950 C CA . PHE B 1 188 ? -11.852 -10.797 -5.344 1 68.19 188 PHE B CA 1
ATOM 3951 C C . PHE B 1 188 ? -11.805 -11.57 -4.035 1 68.19 188 PHE B C 1
ATOM 3953 O O . PHE B 1 188 ? -11.703 -12.797 -4.035 1 68.19 188 PHE B O 1
ATOM 3960 N N . HIS B 1 189 ? -11.992 -10.906 -2.877 1 72.12 189 HIS B N 1
ATOM 3961 C CA . HIS B 1 189 ? -11.781 -11.523 -1.571 1 72.12 189 HIS B CA 1
ATOM 3962 C C . HIS B 1 189 ? -13.094 -12.023 -0.977 1 72.12 189 HIS B C 1
ATOM 3964 O O . HIS B 1 189 ? -13.094 -12.781 -0.006 1 72.12 189 HIS B O 1
ATOM 3970 N N . ASN B 1 190 ? -14.227 -11.688 -1.499 1 68.12 190 ASN B N 1
ATOM 3971 C CA . ASN B 1 190 ? -15.516 -12.109 -0.979 1 68.12 190 ASN B CA 1
ATOM 3972 C C . ASN B 1 190 ? -16.609 -12.008 -2.041 1 68.12 190 ASN B C 1
ATOM 3974 O O . ASN B 1 190 ? -17.609 -11.312 -1.85 1 68.12 190 ASN B O 1
ATOM 3978 N N . PRO B 1 191 ? -16.391 -12.883 -2.936 1 72.56 191 PRO B N 1
ATOM 3979 C CA . PRO B 1 191 ? -17.422 -12.812 -3.977 1 72.56 191 PRO B CA 1
ATOM 3980 C C . PRO B 1 191 ? -18.719 -13.5 -3.57 1 72.56 191 PRO B C 1
ATOM 3982 O O . PRO B 1 191 ? -18.688 -14.508 -2.861 1 72.56 191 PRO B O 1
ATOM 3985 N N . LYS B 1 192 ? -19.812 -12.953 -3.857 1 74.94 192 LYS B N 1
ATOM 3986 C CA . LYS B 1 192 ? -21.094 -13.641 -3.689 1 74.94 192 LYS B CA 1
ATOM 3987 C C . LYS B 1 192 ? -21.141 -14.922 -4.52 1 74.94 192 LYS B C 1
ATOM 3989 O O . LYS B 1 192 ? -21.672 -15.938 -4.062 1 74.94 192 LYS B O 1
ATOM 3994 N N . ASN B 1 193 ? -20.516 -14.922 -5.676 1 81.88 193 ASN B N 1
ATOM 3995 C CA . ASN B 1 193 ? -20.328 -16.047 -6.59 1 81.88 193 ASN B CA 1
ATOM 3996 C C . ASN B 1 193 ? -18.875 -16.125 -7.062 1 81.88 193 ASN B C 1
ATOM 3998 O O . ASN B 1 193 ? -18.469 -15.422 -7.984 1 81.88 193 ASN B O 1
ATOM 4002 N N . TYR B 1 194 ? -18.188 -17.109 -6.477 1 81.06 194 TYR B N 1
ATOM 4003 C CA . TYR B 1 194 ? -16.75 -17.172 -6.754 1 81.06 194 TYR B CA 1
ATOM 4004 C C . TYR B 1 194 ? -16.484 -17.766 -8.133 1 81.06 194 TYR B C 1
ATOM 4006 O O . TYR B 1 194 ? -15.375 -17.688 -8.648 1 81.06 194 TYR B O 1
ATOM 4014 N N . LEU B 1 195 ? -17.562 -18.219 -8.805 1 84.69 195 LEU B N 1
ATOM 4015 C CA . LEU B 1 195 ? -17.422 -18.812 -10.125 1 84.69 195 LEU B CA 1
ATOM 4016 C C . LEU B 1 195 ? -17.766 -17.812 -11.219 1 84.69 195 LEU B C 1
ATOM 4018 O O . LEU B 1 195 ? -17.594 -18.109 -12.406 1 84.69 195 LEU B O 1
ATOM 4022 N N . ARG B 1 196 ? -18.141 -16.656 -10.844 1 82.12 196 ARG B N 1
ATOM 4023 C CA . ARG B 1 196 ? -18.688 -15.703 -11.805 1 82.12 196 ARG B CA 1
ATOM 4024 C C . ARG B 1 196 ? -17.719 -15.469 -12.961 1 82.12 196 ARG B C 1
ATOM 4026 O O . ARG B 1 196 ? -18.125 -15.539 -14.125 1 82.12 196 ARG B O 1
ATOM 4033 N N . GLY B 1 197 ? -16.484 -15.203 -12.656 1 84.25 197 GLY B N 1
ATOM 4034 C CA . GLY B 1 197 ? -15.492 -14.984 -13.703 1 84.25 197 GLY B CA 1
ATOM 4035 C C . GLY B 1 197 ? -15.344 -16.172 -14.633 1 84.25 197 GLY B C 1
ATOM 4036 O O . GLY B 1 197 ? -15.297 -16.016 -15.852 1 84.25 197 GLY B O 1
ATOM 4037 N N . LEU B 1 198 ? -15.312 -17.281 -14.078 1 87.62 198 LEU B N 1
ATOM 4038 C CA . LEU B 1 198 ? -15.18 -18.516 -14.836 1 87.62 198 LEU B CA 1
ATOM 4039 C C . LEU B 1 198 ? -16.406 -18.75 -15.719 1 87.62 198 LEU B C 1
ATOM 4041 O O . LEU B 1 198 ? -16.281 -19.141 -16.875 1 87.62 198 LEU B O 1
ATOM 4045 N N . GLN B 1 199 ? -17.531 -18.547 -15.18 1 87.75 199 GLN B N 1
ATOM 4046 C CA . GLN B 1 199 ? -18.766 -18.734 -15.922 1 87.75 199 GLN B CA 1
ATOM 4047 C C . GLN B 1 199 ? -18.844 -17.812 -17.125 1 87.75 199 GLN B C 1
ATOM 4049 O O . GLN B 1 199 ? -19.25 -18.219 -18.219 1 87.75 199 GLN B O 1
ATOM 4054 N N . ASN B 1 200 ? -18.453 -16.562 -16.922 1 86.69 200 ASN B N 1
ATOM 4055 C CA . ASN B 1 200 ? -18.391 -15.617 -18.016 1 86.69 200 ASN B CA 1
ATOM 4056 C C . ASN B 1 200 ? -17.422 -16.062 -19.109 1 86.69 200 ASN B C 1
ATOM 4058 O O . ASN B 1 200 ? -17.734 -15.984 -20.297 1 86.69 200 ASN B O 1
ATOM 4062 N N . ALA B 1 201 ? -16.328 -16.547 -18.719 1 89.19 201 ALA B N 1
ATOM 4063 C CA . ALA B 1 201 ? -15.305 -17.016 -19.656 1 89.19 201 ALA B CA 1
ATOM 4064 C C . ALA B 1 201 ? -15.781 -18.266 -20.406 1 89.19 201 ALA B C 1
ATOM 4066 O O . ALA B 1 201 ? -15.57 -18.375 -21.625 1 89.19 201 ALA B O 1
ATOM 4067 N N . ALA B 1 202 ? -16.391 -19.109 -19.688 1 90.25 202 ALA B N 1
ATOM 4068 C CA . ALA B 1 202 ? -16.922 -20.328 -20.312 1 90.25 202 ALA B CA 1
ATOM 4069 C C . ALA B 1 202 ? -17.953 -19.984 -21.375 1 90.25 202 ALA B C 1
ATOM 4071 O O . ALA B 1 202 ? -17.922 -20.516 -22.5 1 90.25 202 ALA B O 1
ATOM 4072 N N . LYS B 1 203 ? -18.797 -19.125 -21.047 1 88.38 203 LYS B N 1
ATOM 4073 C CA . LYS B 1 203 ? -19.812 -18.688 -21.984 1 88.38 203 LYS B CA 1
ATOM 4074 C C . LYS B 1 203 ? -19.188 -18.062 -23.234 1 88.38 203 LYS B C 1
ATOM 4076 O O . LYS B 1 203 ? -19.594 -18.375 -24.359 1 88.38 203 LYS B O 1
ATOM 4081 N N . PHE B 1 204 ? -18.25 -17.281 -23.016 1 89.88 204 PHE B N 1
ATOM 4082 C CA . PHE B 1 204 ? -17.562 -16.625 -24.125 1 89.88 204 PHE B CA 1
ATOM 4083 C C . PHE B 1 204 ? -16.859 -17.641 -25 1 89.88 204 PHE B C 1
ATOM 4085 O O . PHE B 1 204 ? -16.656 -17.406 -26.203 1 89.88 204 PHE B O 1
ATOM 4092 N N . ASN B 1 205 ? -16.438 -18.719 -24.484 1 92.75 205 ASN B N 1
ATOM 4093 C CA . ASN B 1 205 ? -15.703 -19.75 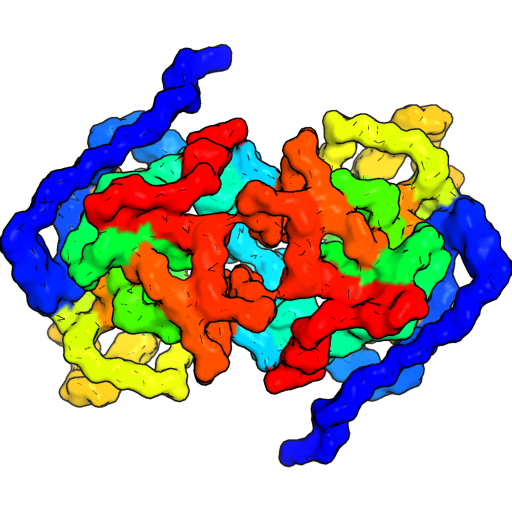-25.203 1 92.75 205 ASN B CA 1
ATOM 4094 C C . ASN B 1 205 ? -16.625 -20.875 -25.656 1 92.75 205 ASN B C 1
ATOM 4096 O O . ASN B 1 205 ? -16.172 -21.984 -25.938 1 92.75 205 ASN B O 1
ATOM 4100 N N . ASP B 1 206 ? -17.922 -20.656 -25.562 1 90.88 206 ASP B N 1
ATOM 4101 C CA . ASP B 1 206 ? -18.953 -21.562 -26.062 1 90.88 206 ASP B CA 1
ATOM 4102 C C . ASP B 1 206 ? -18.984 -22.859 -25.25 1 90.88 206 ASP B C 1
ATOM 4104 O O . ASP B 1 206 ? -19.188 -23.938 -25.812 1 90.88 206 ASP B O 1
ATOM 4108 N N . ILE B 1 207 ? -18.625 -22.672 -24.047 1 89.31 207 ILE B N 1
ATOM 4109 C CA . ILE B 1 207 ? -18.75 -23.797 -23.125 1 89.31 207 ILE B CA 1
ATOM 4110 C C . ILE B 1 207 ? -20.078 -23.688 -22.359 1 89.31 207 ILE B C 1
ATOM 4112 O O . ILE B 1 207 ? -20.328 -22.703 -21.656 1 89.31 207 ILE B O 1
ATOM 4116 N N . GLU B 1 208 ? -20.953 -24.594 -22.547 1 79.69 208 GLU B N 1
ATOM 4117 C CA . GLU B 1 208 ? -22.344 -24.516 -22.125 1 79.69 208 GLU B CA 1
ATOM 4118 C C . GLU B 1 208 ? -22.453 -24.547 -20.594 1 79.69 208 GLU B C 1
ATOM 4120 O O . GLU B 1 208 ? -23.266 -23.812 -20.016 1 79.69 208 GLU B O 1
ATOM 4125 N N . SER B 1 209 ? -21.719 -25.453 -19.969 1 82.25 209 SER B N 1
ATOM 4126 C CA . SER B 1 209 ? -21.828 -25.562 -18.516 1 82.25 209 SER B CA 1
ATOM 4127 C C . SER B 1 209 ? -20.453 -25.656 -17.875 1 82.25 209 SER B C 1
ATOM 4129 O O . SER B 1 209 ? -19.547 -26.312 -18.391 1 82.25 209 SER B O 1
ATOM 4131 N N . THR B 1 210 ? -20.328 -24.953 -16.719 1 83.31 210 THR B N 1
ATOM 4132 C CA . THR B 1 210 ? -19.094 -25.031 -15.945 1 83.31 210 THR B CA 1
ATOM 4133 C C . THR B 1 210 ? -19.078 -26.266 -15.047 1 83.31 210 THR B C 1
ATOM 4135 O O . THR B 1 210 ? -18.047 -26.609 -14.469 1 83.31 210 THR B O 1
ATOM 4138 N N . ASP B 1 211 ? -20.172 -26.969 -15 1 82.94 211 ASP B N 1
ATOM 4139 C CA . ASP B 1 211 ? -20.312 -28.094 -14.094 1 82.94 211 ASP B CA 1
ATOM 4140 C C . ASP B 1 211 ? -19.406 -29.25 -14.516 1 82.94 211 ASP B C 1
ATOM 4142 O O . ASP B 1 211 ? -18.984 -30.062 -13.68 1 82.94 211 ASP B O 1
ATOM 4146 N N . ASN B 1 212 ? -19.078 -29.344 -15.766 1 85.62 212 ASN B N 1
ATOM 4147 C CA . ASN B 1 212 ? -18.312 -30.484 -16.25 1 85.62 212 ASN B CA 1
ATOM 4148 C C . ASN B 1 212 ? -16.891 -30.109 -16.641 1 85.62 212 ASN B C 1
ATOM 4150 O O . ASN B 1 212 ? -16.219 -30.859 -17.344 1 85.62 212 ASN B O 1
ATOM 4154 N N . LEU B 1 213 ? -16.531 -28.984 -16.125 1 91.12 213 LEU B N 1
ATOM 4155 C CA . LEU B 1 213 ? -15.156 -28.578 -16.438 1 91.12 213 LEU B CA 1
ATOM 4156 C C . LEU B 1 213 ? -14.164 -29.422 -15.648 1 91.12 213 LEU B C 1
ATOM 4158 O O . LEU B 1 213 ? -14.422 -29.781 -14.5 1 91.12 213 LEU B O 1
ATOM 4162 N N . PRO B 1 214 ? -13.117 -29.812 -16.297 1 93.94 214 PRO B N 1
ATOM 4163 C CA . PRO B 1 214 ? -12.07 -30.547 -15.578 1 93.94 214 PRO B CA 1
ATOM 4164 C C . PRO B 1 214 ? -11.336 -29.672 -14.555 1 93.94 214 PRO B C 1
ATOM 4166 O O . PRO B 1 214 ? -10.477 -28.875 -14.922 1 93.94 214 PRO B O 1
ATOM 4169 N N . ILE B 1 215 ? -11.688 -29.875 -13.297 1 94.5 215 ILE B N 1
ATOM 4170 C CA . ILE B 1 215 ? -11.086 -29.109 -12.211 1 94.5 215 ILE B CA 1
ATOM 4171 C C . ILE B 1 215 ? -10.023 -29.953 -11.516 1 94.5 215 ILE B C 1
ATOM 4173 O O . ILE B 1 215 ? -10.266 -31.109 -11.172 1 94.5 215 ILE B O 1
ATOM 4177 N N . HIS B 1 216 ? -8.867 -29.453 -11.414 1 96.75 216 HIS B N 1
ATOM 4178 C CA . HIS B 1 216 ? -7.805 -30.078 -10.633 1 96.75 216 HIS B CA 1
ATOM 4179 C C . HIS B 1 216 ? -7.641 -29.391 -9.281 1 96.75 216 HIS B C 1
ATOM 4181 O O . HIS B 1 216 ? -7.402 -28.188 -9.211 1 96.75 216 HIS B O 1
ATOM 4187 N N . TYR B 1 217 ? -7.793 -30.172 -8.234 1 97 217 TYR B N 1
ATOM 4188 C CA . TYR B 1 217 ? -7.523 -29.672 -6.883 1 97 217 TYR B CA 1
ATOM 4189 C C . TYR B 1 217 ? -6.082 -29.953 -6.48 1 97 217 TYR B C 1
ATOM 4191 O O . TYR B 1 217 ? -5.68 -31.109 -6.348 1 97 217 TYR B O 1
ATOM 4199 N N . VAL B 1 218 ? -5.32 -29 -6.297 1 97.88 218 VAL B N 1
ATOM 4200 C CA . VAL B 1 218 ? -3.914 -29.172 -5.953 1 97.88 218 VAL B CA 1
ATOM 4201 C C . VAL B 1 218 ? -3.799 -29.859 -4.594 1 97.88 218 VAL B C 1
ATOM 4203 O O . VAL B 1 218 ? -4.43 -29.438 -3.621 1 97.88 218 VAL B O 1
ATOM 4206 N N . THR B 1 219 ? -3.086 -30.891 -4.539 1 97.5 219 THR B N 1
ATOM 4207 C CA . THR B 1 219 ? -2.752 -31.609 -3.305 1 97.5 219 THR B CA 1
ATOM 4208 C C . THR B 1 219 ? -1.238 -31.719 -3.146 1 97.5 219 THR B C 1
ATOM 4210 O O . THR B 1 219 ? -0.571 -32.344 -3.969 1 97.5 219 THR B O 1
ATOM 4213 N N . VAL B 1 220 ? -0.742 -31.109 -2.119 1 97.06 220 VAL B N 1
ATOM 4214 C CA . VAL B 1 220 ? 0.698 -31.156 -1.887 1 97.06 220 VAL B CA 1
ATOM 4215 C C . VAL B 1 220 ? 0.988 -30.938 -0.404 1 97.06 220 VAL B C 1
ATOM 4217 O O . VAL B 1 220 ? 0.226 -30.266 0.292 1 97.06 220 VAL B O 1
ATOM 4220 N N . LYS B 1 221 ? 2.039 -31.547 0.069 1 97.44 221 LYS B N 1
ATOM 4221 C CA . LYS B 1 221 ? 2.488 -31.328 1.439 1 97.44 221 LYS B CA 1
ATOM 4222 C C . LYS B 1 221 ? 3.174 -29.969 1.579 1 97.44 221 LYS B C 1
ATOM 4224 O O . LYS B 1 221 ? 3.641 -29.406 0.591 1 97.44 221 LYS B O 1
ATOM 4229 N N . ALA B 1 222 ? 3.25 -29.516 2.875 1 97.94 222 ALA B N 1
ATOM 4230 C CA . ALA B 1 222 ? 3.988 -28.297 3.152 1 97.94 222 ALA B CA 1
ATOM 4231 C C . ALA B 1 222 ? 5.398 -28.359 2.57 1 97.94 222 ALA B C 1
ATOM 4233 O O . ALA B 1 222 ? 6.066 -29.391 2.662 1 97.94 222 ALA B O 1
ATOM 4234 N N . GLY B 1 223 ? 5.766 -27.266 1.91 1 98.25 223 GLY B N 1
ATOM 4235 C CA . GLY B 1 223 ? 7.07 -27.219 1.273 1 98.25 223 GLY B CA 1
ATOM 4236 C C . GLY B 1 223 ? 7.027 -27.547 -0.207 1 98.25 223 GLY B C 1
ATOM 4237 O O . GLY B 1 223 ? 8.008 -27.344 -0.926 1 98.25 223 GLY B O 1
ATOM 4238 N N . GLY B 1 224 ? 5.914 -28.109 -0.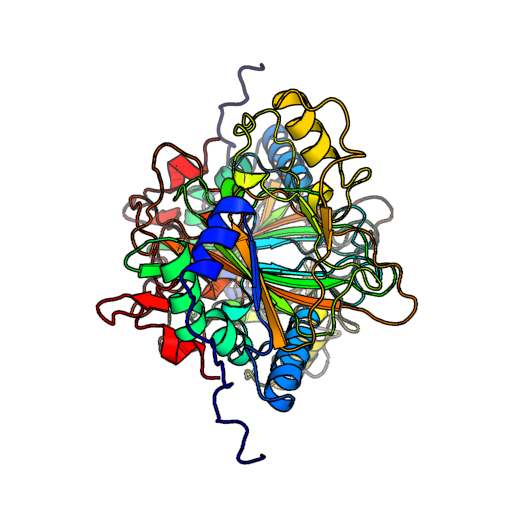676 1 98.31 224 GLY B N 1
ATOM 4239 C CA . GLY B 1 224 ? 5.676 -28.297 -2.098 1 98.31 224 GLY B CA 1
ATOM 4240 C C . GLY B 1 224 ? 5.031 -27.094 -2.756 1 98.31 224 GLY B C 1
ATOM 4241 O O . GLY B 1 224 ? 4.758 -26.078 -2.096 1 98.31 224 GLY B O 1
ATOM 4242 N N . CYS B 1 225 ? 4.836 -27.188 -4.133 1 98.5 225 CYS B N 1
ATOM 4243 C CA . CYS B 1 225 ? 4.25 -26.031 -4.812 1 98.5 225 CYS B CA 1
ATOM 4244 C C . CYS B 1 225 ? 3.496 -26.469 -6.062 1 98.5 225 CYS B C 1
ATOM 4246 O O . CYS B 1 225 ? 3.643 -27.594 -6.523 1 98.5 225 CYS B O 1
ATOM 4248 N N . SER B 1 226 ? 2.635 -25.688 -6.48 1 98.56 226 SER B N 1
ATOM 4249 C CA . SER B 1 226 ? 2.117 -25.734 -7.844 1 98.56 226 SER B CA 1
ATOM 4250 C C . SER B 1 226 ? 2.637 -24.547 -8.672 1 98.56 226 SER B C 1
ATOM 4252 O O . SER B 1 226 ? 3.008 -23.516 -8.117 1 98.56 226 SER B O 1
ATOM 4254 N N . ILE B 1 227 ? 2.777 -24.75 -9.953 1 98.75 227 ILE B N 1
ATOM 4255 C CA . ILE B 1 227 ? 3.145 -23.719 -10.914 1 98.75 227 ILE B CA 1
ATOM 4256 C C . ILE B 1 227 ? 2.066 -23.594 -11.992 1 98.75 227 ILE B C 1
ATOM 4258 O O . ILE B 1 227 ? 1.649 -24.609 -12.57 1 98.75 227 ILE B O 1
ATOM 4262 N N . HIS B 1 228 ? 1.586 -22.391 -12.211 1 98.88 228 HIS B N 1
ATOM 4263 C CA . HIS B 1 228 ? 0.521 -22.328 -13.211 1 98.88 228 HIS B CA 1
ATOM 4264 C C . HIS B 1 228 ? 0.711 -21.141 -14.148 1 98.88 228 HIS B C 1
ATOM 4266 O O . HIS B 1 228 ? 1.326 -20.141 -13.766 1 98.88 228 HIS B O 1
ATOM 4272 N N . HIS B 1 229 ? 0.219 -21.281 -15.328 1 98.56 229 HIS B N 1
ATOM 4273 C CA . HIS B 1 229 ? 0.223 -20.281 -16.406 1 98.56 229 HIS B CA 1
ATOM 4274 C C . HIS B 1 229 ? -0.66 -19.094 -16.047 1 98.56 229 HIS B C 1
ATOM 4276 O O . HIS B 1 229 ? -1.74 -19.266 -15.484 1 98.56 229 HIS B O 1
ATOM 4282 N N . GLY B 1 230 ? -0.262 -17.969 -16.453 1 97.75 230 GLY B N 1
ATOM 4283 C CA . GLY B 1 230 ? -0.956 -16.734 -16.109 1 97.75 230 GLY B CA 1
ATOM 4284 C C . GLY B 1 230 ? -2.371 -16.672 -16.656 1 97.75 230 GLY B C 1
ATOM 4285 O O . GLY B 1 230 ? -3.209 -15.938 -16.141 1 97.75 230 GLY B O 1
ATOM 4286 N N . LYS B 1 231 ? -2.674 -17.5 -17.641 1 97.06 231 LYS B N 1
ATOM 4287 C CA . LYS B 1 231 ? -3.998 -17.5 -18.25 1 97.06 231 LYS B CA 1
ATOM 4288 C C . LYS B 1 231 ? -4.844 -18.656 -17.719 1 97.06 231 LYS B C 1
ATOM 4290 O O . LYS B 1 231 ? -5.996 -18.828 -18.125 1 97.06 231 LYS B O 1
ATOM 4295 N N . LEU B 1 232 ? -4.293 -19.422 -16.859 1 97.94 232 LEU B N 1
ATOM 4296 C CA . LEU B 1 232 ? -5.059 -20.531 -16.312 1 97.94 232 LEU B CA 1
ATOM 4297 C C . LEU B 1 232 ? -6.125 -20.047 -15.344 1 97.94 232 LEU B C 1
ATOM 4299 O O . LEU B 1 232 ? -5.816 -19.328 -14.398 1 97.94 232 LEU B O 1
ATOM 4303 N N . TRP B 1 233 ? -7.359 -20.375 -15.555 1 96.12 233 TRP B N 1
ATOM 4304 C CA . TRP B 1 233 ? -8.422 -20.047 -14.609 1 96.12 233 TRP B CA 1
ATOM 4305 C C . TRP B 1 233 ? -8.258 -20.828 -13.312 1 96.12 233 TRP B C 1
ATOM 4307 O O . TRP B 1 233 ? -8.102 -22.062 -13.336 1 96.12 233 TRP B O 1
ATOM 4317 N N . HIS B 1 234 ? -8.305 -20.125 -12.266 1 97 234 HIS B N 1
ATOM 4318 C CA . HIS B 1 234 ? -8.102 -20.734 -10.961 1 97 234 HIS B CA 1
ATOM 4319 C C . HIS B 1 234 ? -8.766 -19.922 -9.852 1 97 234 HIS B C 1
ATOM 4321 O O . HIS B 1 234 ? -9.109 -18.766 -10.055 1 97 234 HIS B O 1
ATOM 4327 N N . GLY B 1 235 ? -9 -20.469 -8.758 1 94.56 235 GLY B N 1
ATOM 4328 C CA . GLY B 1 235 ? -9.594 -19.922 -7.555 1 94.56 235 GLY B CA 1
ATOM 4329 C C . GLY B 1 235 ? -9.586 -20.891 -6.387 1 94.56 235 GLY B C 1
ATOM 4330 O O . GLY B 1 235 ? -8.852 -21.875 -6.402 1 94.56 235 GLY B O 1
ATOM 4331 N N . SER B 1 236 ? -10.164 -20.562 -5.352 1 93.69 236 SER B N 1
ATOM 4332 C CA . SER B 1 236 ? -10.305 -21.453 -4.203 1 93.69 236 SER B CA 1
ATOM 4333 C C . SER B 1 236 ? -11.625 -21.219 -3.48 1 93.69 236 SER B C 1
ATOM 4335 O O . SER B 1 236 ? -12.023 -20.062 -3.26 1 93.69 236 SER B O 1
ATOM 4337 N N . ASN B 1 237 ? -12.281 -22.234 -3.154 1 90.19 237 ASN B N 1
ATOM 4338 C CA . ASN B 1 237 ? -13.547 -22.156 -2.432 1 90.19 237 ASN B CA 1
ATOM 4339 C C . ASN B 1 237 ? -13.328 -22 -0.929 1 90.19 237 ASN B C 1
ATOM 4341 O O . ASN B 1 237 ? -12.188 -21.906 -0.471 1 90.19 237 ASN B O 1
ATOM 4345 N N . THR B 1 238 ? -14.398 -21.906 -0.235 1 89.12 238 THR B N 1
ATOM 4346 C CA . THR B 1 238 ? -14.359 -21.828 1.221 1 89.12 238 THR B CA 1
ATOM 4347 C C . THR B 1 238 ? -13.586 -23 1.81 1 89.12 238 THR B C 1
ATOM 4349 O O . THR B 1 238 ? -13.688 -24.125 1.321 1 89.12 238 THR B O 1
ATOM 4352 N N . ASN B 1 239 ? -12.82 -22.688 2.74 1 85.25 239 ASN B N 1
ATOM 4353 C CA . ASN B 1 239 ? -12.18 -23.766 3.488 1 85.25 239 ASN B CA 1
ATOM 4354 C C . ASN B 1 239 ? -13.195 -24.562 4.309 1 85.25 239 ASN B C 1
ATOM 4356 O O . ASN B 1 239 ? -13.727 -24.062 5.301 1 85.25 239 ASN B O 1
ATOM 4360 N N . PRO B 1 240 ? -13.344 -25.75 3.977 1 83.44 240 PRO B N 1
ATOM 4361 C CA . PRO B 1 240 ? -14.383 -26.5 4.672 1 83.44 240 PRO B CA 1
ATOM 4362 C C . PRO B 1 240 ? -13.875 -27.141 5.965 1 83.44 240 PRO B C 1
ATOM 4364 O O . PRO B 1 240 ? -14.672 -27.672 6.746 1 83.44 240 PRO B O 1
ATOM 4367 N N . SER B 1 241 ? -12.609 -27.016 6.176 1 83.19 241 SER B N 1
ATOM 4368 C CA . SER B 1 241 ? -12.047 -27.672 7.348 1 83.19 241 SER B CA 1
ATOM 4369 C C . SER B 1 241 ? -12.516 -27 8.641 1 83.19 241 SER B C 1
ATOM 4371 O O . SER B 1 241 ? -12.695 -25.781 8.68 1 83.19 241 SER B O 1
ATOM 4373 N N . SER B 1 242 ? -12.555 -27.844 9.602 1 81.12 242 SER B N 1
ATOM 4374 C CA . SER B 1 242 ? -12.953 -27.312 10.898 1 81.12 242 SER B CA 1
ATOM 4375 C C . SER B 1 242 ? -11.742 -26.984 11.766 1 81.12 242 SER B C 1
ATOM 4377 O O . SER B 1 242 ? -11.875 -26.359 12.82 1 81.12 242 SER B O 1
ATOM 4379 N N . PHE B 1 243 ? -10.617 -27.359 11.242 1 77.06 243 PHE B N 1
ATOM 4380 C CA . PHE B 1 243 ? -9.547 -27.188 12.227 1 77.06 243 PHE B CA 1
ATOM 4381 C C . PHE B 1 243 ? -8.258 -26.734 11.547 1 77.06 243 PHE B C 1
ATOM 4383 O O . PHE B 1 243 ? -7.293 -26.375 12.227 1 77.06 243 PHE B O 1
ATOM 4390 N N . LYS B 1 244 ? -8.266 -26.703 10.312 1 83.5 244 LYS B N 1
ATOM 4391 C CA . LYS B 1 244 ? -6.996 -26.422 9.656 1 83.5 244 LYS B CA 1
ATOM 4392 C C . LYS B 1 244 ? -7.117 -25.219 8.711 1 83.5 244 LYS B C 1
ATOM 4394 O O . LYS B 1 244 ? -7.938 -25.234 7.789 1 83.5 244 LYS B O 1
ATOM 4399 N N . GLY B 1 245 ? -6.309 -24.281 8.984 1 90.56 245 GLY B N 1
ATOM 4400 C CA . GLY B 1 245 ? -6.145 -23.234 7.988 1 90.56 245 GLY B CA 1
ATOM 4401 C C . GLY B 1 245 ? -5.051 -23.547 6.98 1 90.56 245 GLY B C 1
ATOM 4402 O O . GLY B 1 245 ? -4.359 -24.562 7.102 1 90.56 245 GLY B O 1
ATOM 4403 N N . ARG B 1 246 ? -5.02 -22.828 5.992 1 93.94 246 ARG B N 1
ATOM 4404 C CA . ARG B 1 246 ? -3.924 -23.016 5.051 1 93.94 246 ARG B CA 1
ATOM 4405 C C . ARG B 1 246 ? -3.221 -21.688 4.77 1 93.94 246 ARG B C 1
ATOM 4407 O O . ARG B 1 246 ? -3.855 -20.625 4.762 1 93.94 246 ARG B O 1
ATOM 4414 N N . MET B 1 247 ? -1.936 -21.766 4.609 1 96.69 247 MET B N 1
ATOM 4415 C CA . MET B 1 247 ? -1.087 -20.609 4.293 1 96.69 247 MET B CA 1
ATOM 4416 C C . MET B 1 247 ? -0.188 -20.922 3.098 1 96.69 247 MET B C 1
ATOM 4418 O O . MET B 1 247 ? 0.41 -22 3.023 1 96.69 247 MET B O 1
ATOM 4422 N N . VAL B 1 248 ? -0.17 -19.984 2.131 1 98.12 248 VAL B N 1
ATOM 4423 C CA . VAL B 1 248 ? 0.621 -20.172 0.919 1 98.12 248 VAL B CA 1
ATOM 4424 C C . VAL B 1 248 ? 1.296 -18.859 0.529 1 98.12 248 VAL B C 1
ATOM 4426 O O . VAL B 1 248 ? 0.872 -17.797 0.958 1 98.12 248 VAL B O 1
ATOM 4429 N N . VAL B 1 249 ? 2.354 -18.938 -0.211 1 98.62 249 VAL B N 1
ATOM 4430 C CA . VAL B 1 249 ? 2.996 -17.812 -0.869 1 98.62 249 VAL B CA 1
ATOM 4431 C C . VAL B 1 249 ? 2.91 -17.969 -2.385 1 98.62 249 VAL B C 1
ATOM 4433 O O . VAL B 1 249 ? 3.414 -18.953 -2.938 1 98.62 249 VAL B O 1
ATOM 4436 N N . ALA B 1 250 ? 2.244 -17.094 -3.012 1 98.75 250 ALA B N 1
ATOM 4437 C CA . ALA B 1 250 ? 2.184 -17.062 -4.473 1 98.75 250 ALA B CA 1
ATOM 4438 C C . ALA B 1 250 ? 3.156 -16.031 -5.035 1 98.75 250 ALA B C 1
ATOM 4440 O O . ALA B 1 250 ? 3.09 -14.844 -4.691 1 98.75 250 ALA B O 1
ATOM 4441 N N . ILE B 1 251 ? 4.047 -16.453 -5.844 1 98.88 251 ILE B N 1
ATOM 4442 C CA . ILE B 1 251 ? 5.031 -15.57 -6.461 1 98.88 251 ILE B CA 1
ATOM 4443 C C . ILE B 1 251 ? 4.75 -15.445 -7.957 1 98.88 251 ILE B C 1
ATOM 4445 O O . ILE B 1 251 ? 4.805 -16.438 -8.688 1 98.88 251 ILE B O 1
ATOM 4449 N N . HIS B 1 252 ? 4.477 -14.281 -8.43 1 98.75 252 HIS B N 1
ATOM 4450 C CA . HIS B 1 252 ? 4.234 -14.023 -9.844 1 98.75 252 HIS B CA 1
ATOM 4451 C C . HIS B 1 252 ? 5.508 -13.555 -10.547 1 98.75 252 HIS B C 1
ATOM 4453 O O . HIS B 1 252 ? 6.062 -12.508 -10.188 1 98.75 252 HIS B O 1
ATOM 4459 N N . PHE B 1 253 ? 5.898 -14.297 -11.531 1 98.88 253 PHE B N 1
ATOM 4460 C CA . PHE B 1 253 ? 7.078 -13.969 -12.328 1 98.88 253 PHE B CA 1
ATOM 4461 C C . PHE B 1 253 ? 6.676 -13.492 -13.719 1 98.88 253 PHE B C 1
ATOM 4463 O O . PHE B 1 253 ? 5.695 -13.977 -14.281 1 98.88 253 PHE B O 1
ATOM 4470 N N . ILE B 1 254 ? 7.438 -12.594 -14.211 1 98.81 254 ILE B N 1
ATOM 4471 C CA . ILE B 1 254 ? 7.332 -12.148 -15.594 1 98.81 254 ILE B CA 1
ATOM 4472 C C . ILE B 1 254 ? 8.719 -12.109 -16.234 1 98.81 254 ILE B C 1
ATOM 4474 O O . ILE B 1 254 ? 9.734 -12.18 -15.531 1 98.81 254 ILE B O 1
ATOM 4478 N N . PRO B 1 255 ? 8.781 -12.039 -17.516 1 98.81 255 PRO B N 1
ATOM 4479 C CA . PRO B 1 255 ? 10.102 -11.984 -18.156 1 98.81 255 PRO B CA 1
ATOM 4480 C C . PRO B 1 255 ? 10.93 -10.789 -17.688 1 98.81 255 PRO B C 1
ATOM 4482 O O . PRO B 1 255 ? 10.391 -9.703 -17.453 1 98.81 255 PRO B O 1
ATOM 4485 N N . GLY B 1 256 ? 12.195 -11.008 -17.562 1 98.69 256 GLY B N 1
ATOM 4486 C CA . GLY B 1 256 ? 13.102 -9.992 -17.062 1 98.69 256 GLY B CA 1
ATOM 4487 C C . GLY B 1 256 ? 13.164 -8.758 -17.938 1 98.69 256 GLY B C 1
ATOM 4488 O O . GLY B 1 256 ? 13.492 -7.668 -17.453 1 98.69 256 GLY B O 1
ATOM 4489 N N . ASP B 1 257 ? 12.852 -8.906 -19.172 1 98 257 ASP B N 1
ATOM 4490 C CA . ASP B 1 257 ? 12.969 -7.793 -20.109 1 98 257 ASP B CA 1
ATOM 4491 C C . ASP B 1 257 ? 11.625 -7.098 -20.312 1 98 257 ASP B C 1
ATOM 4493 O O . ASP B 1 257 ? 11.461 -6.293 -21.234 1 98 257 ASP B O 1
ATOM 4497 N N . SER B 1 258 ? 10.641 -7.41 -19.453 1 98.12 258 SER B N 1
ATOM 4498 C CA . SER B 1 258 ? 9.344 -6.746 -19.531 1 98.12 258 SER B CA 1
ATOM 4499 C C . SER B 1 258 ? 9.484 -5.246 -19.266 1 98.12 258 SER B C 1
ATOM 4501 O O . SER B 1 258 ? 10.359 -4.816 -18.516 1 98.12 258 SER B O 1
ATOM 4503 N N . GLU B 1 259 ? 8.617 -4.457 -19.922 1 97.81 259 GLU B N 1
ATOM 4504 C CA . GLU B 1 259 ? 8.523 -3.012 -19.75 1 97.81 259 GLU B CA 1
ATOM 4505 C C . GLU B 1 259 ? 7.062 -2.557 -19.734 1 97.81 259 GLU B C 1
ATOM 4507 O O . GLU B 1 259 ? 6.195 -3.203 -20.328 1 97.81 259 GLU B O 1
ATOM 4512 N N . PHE B 1 260 ? 6.855 -1.479 -19.062 1 96.88 260 PHE B N 1
ATOM 4513 C CA . PHE B 1 260 ? 5.516 -0.91 -19.125 1 96.88 260 PHE B CA 1
ATOM 4514 C C . PHE B 1 260 ? 5.148 -0.539 -20.547 1 96.88 260 PHE B C 1
ATOM 4516 O O . PHE B 1 260 ? 5.977 -0.006 -21.297 1 96.88 260 PHE B O 1
ATOM 4523 N N . ASN B 1 261 ? 3.965 -0.875 -20.906 1 95 261 ASN B N 1
ATOM 4524 C CA . ASN B 1 261 ? 3.393 -0.418 -22.172 1 95 261 ASN B CA 1
ATOM 4525 C C . ASN B 1 261 ? 2.82 0.991 -22.047 1 95 261 ASN B C 1
ATOM 4527 O O . ASN B 1 261 ? 1.839 1.208 -21.344 1 95 261 ASN B O 1
ATOM 4531 N N . PRO B 1 262 ? 3.371 1.976 -22.688 1 91.44 262 PRO B N 1
ATOM 4532 C CA . PRO B 1 262 ? 2.936 3.363 -22.516 1 91.44 262 PRO B CA 1
ATOM 4533 C C . PRO B 1 262 ? 1.493 3.586 -22.969 1 91.44 262 PRO B C 1
ATOM 4535 O O . PRO B 1 262 ? 0.889 4.609 -22.625 1 91.44 262 PRO B O 1
ATOM 4538 N N . ASN B 1 263 ? 0.906 2.605 -23.641 1 91.38 263 ASN B N 1
ATOM 4539 C CA . ASN B 1 263 ? -0.451 2.748 -24.156 1 91.38 263 ASN B CA 1
ATOM 4540 C C . ASN B 1 263 ? -1.479 2.121 -23.219 1 91.38 263 ASN B C 1
ATOM 4542 O O . ASN B 1 263 ? -2.682 2.176 -23.484 1 91.38 263 ASN B O 1
ATOM 4546 N N . LEU B 1 264 ? -0.987 1.542 -22.219 1 89.44 264 LEU B N 1
ATOM 4547 C CA . LEU B 1 264 ? -1.881 0.91 -21.25 1 89.44 264 LEU B CA 1
ATOM 4548 C C . LEU B 1 264 ? -1.729 1.542 -19.875 1 89.44 264 LEU B C 1
ATOM 4550 O O . LEU B 1 264 ? -0.62 1.896 -19.469 1 89.44 264 LEU B O 1
ATOM 4554 N N . LYS B 1 265 ? -2.814 1.657 -19.141 1 85.88 265 LYS B N 1
ATOM 4555 C CA . LYS B 1 265 ? -2.764 2.146 -17.766 1 85.88 265 LYS B CA 1
ATOM 4556 C C . LYS B 1 265 ? -2.158 1.103 -16.828 1 85.88 265 LYS B C 1
ATOM 4558 O O . LYS B 1 265 ? -2.459 -0.088 -16.953 1 85.88 265 LYS B O 1
ATOM 4563 N N . PRO B 1 266 ? -1.264 1.626 -16.031 1 83.62 266 PRO B N 1
ATOM 4564 C CA . PRO B 1 266 ? -0.743 0.664 -15.062 1 83.62 266 PRO B CA 1
ATOM 4565 C C . PRO B 1 266 ? -1.819 0.146 -14.117 1 83.62 266 PRO B C 1
ATOM 4567 O O . PRO B 1 266 ? -2.77 0.867 -13.797 1 83.62 266 PRO B O 1
ATOM 4570 N N . HIS B 1 267 ? -1.687 -1.022 -13.633 1 78.62 267 HIS B N 1
ATOM 4571 C CA . HIS B 1 267 ? -2.744 -1.668 -12.867 1 78.62 267 HIS B CA 1
ATOM 4572 C C . HIS B 1 267 ? -2.389 -1.734 -11.383 1 78.62 267 HIS B C 1
ATOM 4574 O O . HIS B 1 267 ? -1.327 -2.244 -11.016 1 78.62 267 HIS B O 1
ATOM 4580 N N . PHE B 1 268 ? -3.275 -1.263 -10.555 1 79.19 268 PHE B N 1
ATOM 4581 C CA . PHE B 1 268 ? -3.375 -1.499 -9.117 1 79.19 268 PHE B CA 1
ATOM 4582 C C . PHE B 1 268 ? -2.01 -1.374 -8.453 1 79.19 268 PHE B C 1
ATOM 4584 O O . PHE B 1 268 ? -1.368 -0.325 -8.531 1 79.19 268 PHE B O 1
ATOM 4591 N N . HIS B 1 269 ? -1.537 -2.498 -7.793 1 83.5 269 HIS B N 1
ATOM 4592 C CA . HIS B 1 269 ? -0.303 -2.551 -7.02 1 83.5 269 HIS B CA 1
ATOM 4593 C C . HIS B 1 269 ? 0.919 -2.598 -7.93 1 83.5 269 HIS B C 1
ATOM 4595 O O . HIS B 1 269 ? 1.936 -1.96 -7.641 1 83.5 269 HIS B O 1
ATOM 4601 N N . PHE B 1 270 ? 0.723 -3.197 -9.133 1 90.88 270 PHE B N 1
ATOM 4602 C CA . PHE B 1 270 ? 1.842 -3.43 -10.039 1 90.88 270 PHE B CA 1
ATOM 4603 C C . PHE B 1 270 ? 2.348 -2.117 -10.625 1 90.88 270 PHE B C 1
ATOM 4605 O O . PHE B 1 270 ? 3.557 -1.912 -10.75 1 90.88 270 PHE B O 1
ATOM 4612 N N . GLY B 1 271 ? 1.465 -1.199 -10.859 1 91.88 271 GLY B N 1
ATOM 4613 C CA . GLY B 1 271 ? 1.816 0.039 -11.539 1 91.88 271 GLY B CA 1
ATOM 4614 C C . GLY B 1 271 ? 2.279 1.127 -10.586 1 91.88 271 GLY B C 1
ATOM 4615 O O . GLY B 1 271 ? 2.699 2.201 -11.023 1 91.88 271 GLY B O 1
ATOM 4616 N N . ARG B 1 272 ? 2.23 0.891 -9.344 1 92.81 272 ARG B N 1
ATOM 4617 C CA . ARG B 1 272 ? 2.465 1.902 -8.32 1 92.81 272 ARG B CA 1
ATOM 4618 C C . ARG B 1 272 ? 3.881 2.461 -8.414 1 92.81 272 ARG B C 1
ATOM 4620 O O . ARG B 1 272 ? 4.137 3.592 -8 1 92.81 272 ARG B O 1
ATOM 4627 N N . TYR B 1 273 ? 4.793 1.671 -9.008 1 96 273 TYR B N 1
ATOM 4628 C CA . TYR B 1 273 ? 6.203 2.041 -8.969 1 96 273 TYR B CA 1
ATOM 4629 C C . TYR B 1 273 ? 6.68 2.516 -10.336 1 96 273 TYR B C 1
ATOM 4631 O O . TYR B 1 273 ? 7.887 2.576 -10.594 1 96 273 TYR B O 1
ATOM 4639 N N . LYS B 1 274 ? 5.73 2.77 -11.227 1 95.56 274 LYS B N 1
ATOM 4640 C CA . LYS B 1 274 ? 6.113 3.322 -12.523 1 95.56 274 LYS B CA 1
ATOM 4641 C C . LYS B 1 274 ? 6.695 4.727 -12.367 1 95.56 274 LYS B C 1
ATOM 4643 O O . LYS B 1 274 ? 6.105 5.578 -11.703 1 95.56 274 LYS B O 1
ATOM 4648 N N . ILE B 1 275 ? 7.844 4.918 -12.914 1 96.19 275 ILE B N 1
ATOM 4649 C CA . ILE B 1 275 ? 8.5 6.219 -12.898 1 96.19 275 ILE B CA 1
ATOM 4650 C C . ILE B 1 275 ? 8.062 7.031 -14.117 1 96.19 275 ILE B C 1
ATOM 4652 O O . ILE B 1 275 ? 8.039 6.516 -15.242 1 96.19 275 ILE B O 1
ATOM 4656 N N . TYR B 1 276 ? 7.691 8.234 -13.867 1 94.56 276 TYR B N 1
ATOM 4657 C CA . TYR B 1 276 ? 7.23 9.133 -14.922 1 94.56 276 TYR B CA 1
ATOM 4658 C C . TYR B 1 276 ? 8.289 9.289 -16 1 94.56 276 TYR B C 1
ATOM 4660 O O . TYR B 1 276 ? 9.469 9.492 -15.695 1 94.56 276 TYR B O 1
ATOM 4668 N N . GLY B 1 277 ? 7.863 9.148 -17.234 1 94.69 277 GLY B N 1
ATOM 4669 C CA . GLY B 1 277 ? 8.758 9.328 -18.375 1 94.69 277 GLY B CA 1
ATOM 4670 C C . GLY B 1 277 ? 9.594 8.102 -18.672 1 94.69 277 GLY B C 1
ATOM 4671 O O . GLY B 1 277 ? 10.484 8.148 -19.516 1 94.69 277 GLY B O 1
ATOM 4672 N N . SER B 1 278 ? 9.383 7.02 -17.969 1 96.44 278 SER B N 1
ATOM 4673 C CA . SER B 1 278 ? 10.125 5.781 -18.172 1 96.44 278 SER B CA 1
ATOM 4674 C C . SER B 1 278 ? 9.188 4.59 -18.328 1 96.44 278 SER B C 1
ATOM 4676 O O . SER B 1 278 ? 8.141 4.535 -17.688 1 96.44 278 SER B O 1
ATOM 4678 N N . ASN B 1 279 ? 9.547 3.641 -19.109 1 97 279 ASN B N 1
ATOM 4679 C CA . ASN B 1 279 ? 8.812 2.383 -19.234 1 97 279 ASN B CA 1
ATOM 4680 C C . ASN B 1 279 ? 9.531 1.249 -18.5 1 97 279 ASN B C 1
ATOM 4682 O O . ASN B 1 279 ? 9.039 0.119 -18.469 1 97 279 ASN B O 1
ATOM 4686 N N . LYS B 1 280 ? 10.617 1.572 -17.922 1 97.31 280 LYS B N 1
ATOM 4687 C CA . LYS B 1 280 ? 11.438 0.558 -17.281 1 97.31 280 LYS B CA 1
ATOM 4688 C C . LYS B 1 280 ? 10.789 0.079 -15.977 1 97.31 280 LYS B C 1
ATOM 4690 O O . LYS B 1 280 ? 10.25 0.882 -15.219 1 97.31 280 LYS B O 1
ATOM 4695 N N . LEU B 1 281 ? 10.836 -1.192 -15.805 1 98.12 281 LEU B N 1
ATOM 4696 C CA . LEU B 1 281 ? 10.562 -1.732 -14.477 1 98.12 281 LEU B CA 1
ATOM 4697 C C . LEU B 1 281 ? 11.789 -1.626 -13.578 1 98.12 281 LEU B C 1
ATOM 4699 O O . LEU B 1 281 ? 12.711 -2.439 -13.68 1 98.12 281 LEU B O 1
ATOM 4703 N N . GLU B 1 282 ? 11.781 -0.6 -12.734 1 98.06 282 GLU B N 1
ATOM 4704 C CA . GLU B 1 282 ? 12.914 -0.333 -11.859 1 98.06 282 GLU B CA 1
ATOM 4705 C C . GLU B 1 282 ? 13.211 -1.531 -10.961 1 98.06 282 GLU B C 1
ATOM 4707 O O . GLU B 1 282 ? 12.344 -1.982 -10.211 1 98.06 282 GLU B O 1
ATOM 4712 N N . GLU B 1 283 ? 14.422 -2.047 -10.953 1 98.12 283 GLU B N 1
ATOM 4713 C CA . GLU B 1 283 ? 14.797 -3.32 -10.344 1 98.12 283 GLU B CA 1
ATOM 4714 C C . GLU B 1 283 ? 14.641 -3.271 -8.828 1 98.12 283 GLU B C 1
ATOM 4716 O O . GLU B 1 283 ? 14.523 -4.312 -8.172 1 98.12 283 GLU B O 1
ATOM 4721 N N . SER B 1 284 ? 14.648 -2.086 -8.219 1 97.06 284 SER B N 1
ATOM 4722 C CA . SER B 1 284 ? 14.414 -1.971 -6.781 1 97.06 284 SER B CA 1
ATOM 4723 C C . SER B 1 284 ? 13.023 -2.459 -6.406 1 97.06 284 SER B C 1
ATOM 4725 O O . SER B 1 284 ? 12.797 -2.914 -5.281 1 97.06 284 SER B O 1
ATOM 4727 N N . PHE B 1 285 ? 12.141 -2.361 -7.418 1 97.38 285 PHE B N 1
ATOM 4728 C CA . PHE B 1 285 ? 10.742 -2.666 -7.145 1 97.38 285 PHE B CA 1
ATOM 4729 C C . PHE B 1 285 ? 10.312 -3.949 -7.852 1 97.38 285 PHE B C 1
ATOM 4731 O O . PHE B 1 285 ? 9.32 -4.57 -7.48 1 97.38 285 PHE B O 1
ATOM 4738 N N . TYR B 1 286 ? 11.07 -4.27 -8.938 1 98.31 286 TYR B N 1
ATOM 4739 C CA . TYR B 1 286 ? 10.844 -5.473 -9.734 1 98.31 286 TYR B CA 1
ATOM 4740 C C . TYR B 1 286 ? 12.148 -6.23 -9.961 1 98.31 286 TYR B C 1
ATOM 4742 O O . TYR B 1 286 ? 12.641 -6.309 -11.086 1 98.31 286 TYR B O 1
ATOM 4750 N N . PRO B 1 287 ? 12.68 -6.84 -8.969 1 98.81 287 PRO B N 1
ATOM 4751 C CA . PRO B 1 287 ? 14.016 -7.414 -9.086 1 98.81 287 PRO B CA 1
ATOM 4752 C C . PRO B 1 287 ? 14.07 -8.617 -10.031 1 98.81 287 PRO B C 1
ATOM 4754 O O . PRO B 1 287 ? 13.133 -9.422 -10.062 1 98.81 287 PRO B O 1
ATOM 4757 N N . ILE B 1 288 ? 15.094 -8.664 -10.781 1 98.94 288 ILE B N 1
ATOM 4758 C CA . ILE B 1 288 ? 15.438 -9.852 -11.562 1 98.94 288 ILE B CA 1
ATOM 4759 C C . ILE B 1 288 ? 16.109 -10.883 -10.672 1 98.94 288 ILE B C 1
ATOM 4761 O O . ILE B 1 288 ? 17.172 -10.617 -10.094 1 98.94 288 ILE B O 1
ATOM 4765 N N . THR B 1 289 ? 15.516 -12.023 -10.625 1 98.81 289 THR B N 1
ATOM 4766 C CA . THR B 1 289 ? 15.992 -13.008 -9.656 1 98.81 289 THR B CA 1
ATOM 4767 C C . THR B 1 289 ? 16.844 -14.078 -10.336 1 98.81 289 THR B C 1
ATOM 4769 O O . THR B 1 289 ? 17.578 -14.812 -9.68 1 98.81 289 THR B O 1
ATOM 4772 N N . PHE B 1 290 ? 16.703 -14.227 -11.656 1 98.81 290 PHE B N 1
ATOM 4773 C CA . PHE B 1 290 ? 17.469 -15.211 -12.422 1 98.81 290 PHE B CA 1
ATOM 4774 C C . PHE B 1 290 ? 17.641 -14.758 -13.867 1 98.81 290 PHE B C 1
ATOM 4776 O O . PHE B 1 290 ? 16.703 -14.219 -14.469 1 98.81 290 PHE B O 1
ATOM 4783 N N . SER B 1 291 ? 18.766 -14.977 -14.359 1 98.81 291 SER B N 1
ATOM 4784 C CA . SER B 1 291 ? 19.094 -14.828 -15.773 1 98.81 291 SER B CA 1
ATOM 4785 C C . SER B 1 291 ? 20.016 -15.945 -16.25 1 98.81 291 SER B C 1
ATOM 4787 O O . SER B 1 291 ? 20.922 -16.359 -15.523 1 98.81 291 SER B O 1
ATOM 4789 N N . LYS B 1 292 ? 19.828 -16.359 -17.438 1 98.25 292 LYS B N 1
ATOM 4790 C CA . LYS B 1 292 ? 20.688 -17.391 -18.016 1 98.25 292 LYS B CA 1
ATOM 4791 C C . LYS B 1 292 ? 22.141 -16.938 -18.062 1 98.25 292 LYS B C 1
ATOM 4793 O O . LYS B 1 292 ? 23.047 -17.75 -17.969 1 98.25 292 LYS B O 1
ATOM 4798 N N . ASN B 1 293 ? 22.328 -15.641 -18.125 1 98.25 293 ASN B N 1
ATOM 4799 C CA . ASN B 1 293 ? 23.688 -15.117 -18.203 1 98.25 293 ASN B CA 1
ATOM 4800 C C . ASN B 1 293 ? 24.266 -14.867 -16.812 1 98.25 293 ASN B C 1
ATOM 4802 O O . ASN B 1 293 ? 25.359 -14.297 -16.672 1 98.25 293 ASN B O 1
ATOM 4806 N N . GLY B 1 294 ? 23.484 -15.055 -15.758 1 98 294 GLY B N 1
ATOM 4807 C CA . GLY B 1 294 ? 23.984 -14.977 -14.398 1 98 294 GLY B CA 1
ATOM 4808 C C . GLY B 1 294 ? 23.609 -13.688 -13.695 1 98 294 GLY B C 1
ATOM 4809 O O . GLY B 1 294 ? 23.844 -13.539 -12.492 1 98 294 GLY B O 1
ATOM 4810 N N . TYR B 1 295 ? 23 -12.789 -14.398 1 98.31 295 TYR B N 1
ATOM 4811 C CA . TYR B 1 295 ? 22.656 -11.492 -13.82 1 98.31 295 TYR B CA 1
ATOM 4812 C C . TYR B 1 295 ? 21.5 -11.633 -12.82 1 98.31 295 TYR B C 1
ATOM 4814 O O . TYR B 1 295 ? 20.547 -12.359 -13.078 1 98.31 295 TYR B O 1
ATOM 4822 N N . LYS B 1 296 ? 21.656 -10.945 -11.719 1 98.31 296 LYS B N 1
ATOM 4823 C CA . LYS B 1 296 ? 20.609 -10.711 -10.711 1 98.31 296 LYS B CA 1
ATOM 4824 C C . LYS B 1 296 ? 20.656 -9.266 -10.219 1 98.31 296 LYS B C 1
ATOM 4826 O O . LYS B 1 296 ? 21.719 -8.656 -10.141 1 98.31 296 LYS B O 1
ATOM 4831 N N . SER B 1 297 ? 19.531 -8.789 -9.914 1 98.62 297 SER B N 1
ATOM 4832 C CA . SER B 1 297 ? 19.5 -7.414 -9.43 1 98.62 297 SER B CA 1
ATOM 4833 C C . SER B 1 297 ? 20.391 -7.234 -8.211 1 98.62 297 SER B C 1
ATOM 4835 O O . SER B 1 297 ? 20.328 -8.023 -7.262 1 98.62 297 SER B O 1
ATOM 4837 N N . PRO B 1 298 ? 21.141 -6.191 -8.117 1 97.75 298 PRO B N 1
ATOM 4838 C CA . PRO B 1 298 ? 22.109 -5.98 -7.047 1 97.75 298 PRO B CA 1
ATOM 4839 C C . PRO B 1 298 ? 21.469 -5.758 -5.684 1 97.75 298 PRO B C 1
ATOM 4841 O O . PRO B 1 298 ? 22.125 -5.902 -4.648 1 97.75 298 PRO B O 1
ATOM 4844 N N . ILE B 1 299 ? 20.25 -5.398 -5.605 1 96.69 299 ILE B N 1
ATOM 4845 C CA . ILE B 1 299 ? 19.578 -5.078 -4.352 1 96.69 299 ILE B CA 1
ATOM 4846 C C . ILE B 1 299 ? 19.297 -6.363 -3.574 1 96.69 299 ILE B C 1
ATOM 4848 O O . ILE B 1 299 ? 19.078 -6.328 -2.359 1 96.69 299 ILE B O 1
ATOM 4852 N N . ILE B 1 300 ? 19.25 -7.508 -4.191 1 97.69 300 ILE B N 1
ATOM 4853 C CA . ILE B 1 300 ? 18.688 -8.742 -3.666 1 97.69 300 ILE B CA 1
ATOM 4854 C C . ILE B 1 300 ? 19.422 -9.148 -2.393 1 97.69 300 ILE B C 1
ATOM 4856 O O . ILE B 1 300 ? 18.797 -9.43 -1.368 1 97.69 300 ILE B O 1
ATOM 4860 N N . PRO B 1 301 ? 20.766 -9.078 -2.324 1 95.69 301 PRO B N 1
ATOM 4861 C CA . PRO B 1 301 ? 21.438 -9.484 -1.087 1 95.69 301 PRO B CA 1
ATOM 4862 C C . PRO B 1 301 ? 21.047 -8.625 0.11 1 95.69 301 PRO B C 1
ATOM 4864 O O . PRO B 1 301 ? 20.906 -9.133 1.226 1 95.69 301 PRO B O 1
ATOM 4867 N N . SER B 1 302 ? 20.781 -7.367 -0.082 1 92.19 302 SER B N 1
ATOM 4868 C CA . SER B 1 302 ? 20.438 -6.473 1.018 1 92.19 302 SER B CA 1
ATOM 4869 C C . SER B 1 302 ? 19.016 -6.754 1.533 1 92.19 302 SER B C 1
ATOM 4871 O O . SER B 1 302 ? 18.734 -6.531 2.709 1 92.19 302 SER B O 1
ATOM 4873 N N . LEU B 1 303 ? 18.156 -7.305 0.699 1 94.31 303 LEU B N 1
ATOM 4874 C CA . LEU B 1 303 ? 16.781 -7.602 1.073 1 94.31 303 LEU B CA 1
ATOM 4875 C C . LEU B 1 303 ? 16.703 -8.891 1.88 1 94.31 303 LEU B C 1
ATOM 4877 O O . LEU B 1 303 ? 15.773 -9.078 2.678 1 94.31 303 LEU B O 1
ATOM 4881 N N . MET B 1 304 ? 17.688 -9.75 1.693 1 94.69 304 MET B N 1
ATOM 4882 C CA . MET B 1 304 ? 17.641 -11.094 2.279 1 94.69 304 MET B CA 1
ATOM 4883 C C . MET B 1 304 ? 18.281 -11.102 3.666 1 94.69 304 MET B C 1
ATOM 4885 O O . MET B 1 304 ? 18.328 -12.141 4.328 1 94.69 304 MET B O 1
ATOM 4889 N N . LYS B 1 305 ? 18.734 -9.93 4.109 1 90.56 305 LYS B N 1
ATOM 4890 C CA . LYS B 1 305 ? 19.312 -9.789 5.438 1 90.56 305 LYS B CA 1
ATOM 4891 C C . LYS B 1 305 ? 18.516 -8.82 6.297 1 90.56 305 LYS B C 1
ATOM 4893 O O . LYS B 1 305 ? 17.859 -7.914 5.773 1 90.56 305 LYS B O 1
ATOM 4898 N N . LYS B 1 306 ? 18.562 -9.023 7.598 1 84.69 306 LYS B N 1
ATOM 4899 C CA . LYS B 1 306 ? 17.828 -8.164 8.531 1 84.69 306 LYS B CA 1
ATOM 4900 C C . LYS B 1 306 ? 18.469 -6.781 8.609 1 84.69 306 LYS B C 1
ATOM 4902 O O . LYS B 1 306 ? 19.688 -6.648 8.523 1 84.69 306 LYS B O 1
#

Sequence (612 aa):
MNENENELIKISVRDITKQDKESFEKNGFLVLDNIIPNQSDIEKIKNHSENCFNGIFDKSITPDDVTWRPNFSPNDLTRELVNSWKSDSILAQLVLNENIGKLACELLGSDSVRIAQDDIFWKPVNGKPIGMHQDLPYFECATKKVITVWIALTDVSKENGTVEFVEGSHKWKDLPADINDSNSNEEFHNPKNYLRGLQNAAKFNDIESTDNLPIHYVTVKAGGCSIHHGKLWHGSNTNPSSFKGRMVVAIHFIPGDSEFNPNLKPHFHFGRYKIYGSNKLEESFYPITFSKNGYKSPIIPSLMKKMNENENELIKISVRDITKQDKESFEKNGFLVLDNIIPNQSDIEKIKNHSENCFNGIFDKSITPDDVTWRPNFSPNDLTRELVNSWKSDSILAQLVLNENIGKLACELLGSDSVRIAQDDIFWKPVNGKPIGMHQDLPYFECATKKVITVWIALTDVSKENGTVEFVEGSHKWKDLPADINDSNSNEEFHNPKNYLRGLQNAAKFNDIESTDNLPIHYVTVKAGGCSIHHGKLWHGSNTNPSSFKGRMVVAIHFIPGDSEFNPNLKPHFHFGRYKIYGSNKLEESFYPITFSKNGYKSPIIPSLMKK

pLDDT: mean 91.21, std 11.48, range [27.64, 98.94]

Solvent-accessible surface area (backbone atoms only — not comparable to full-atom values): 31361 Å² total; per-residue (Å²): 131,75,84,74,74,79,61,75,74,64,71,49,67,79,84,82,46,72,67,53,52,52,42,26,72,57,38,24,38,50,75,47,74,48,30,35,73,46,67,67,48,40,51,49,47,46,52,52,50,52,33,45,51,68,74,46,54,69,39,52,26,59,44,62,39,65,76,44,42,82,96,43,35,63,77,40,48,48,29,41,35,30,36,44,39,65,10,24,22,64,48,16,46,61,73,53,26,44,60,61,28,45,54,51,18,62,76,68,72,47,64,23,17,16,45,64,46,36,35,38,39,39,33,30,48,54,3,42,28,35,28,29,42,53,58,34,77,61,45,46,32,33,43,92,56,34,38,33,43,37,34,27,58,27,62,38,24,73,65,35,29,25,54,34,34,37,59,32,40,43,73,52,77,81,73,57,72,88,69,58,66,77,73,41,73,61,47,38,52,54,33,94,55,40,51,50,55,47,51,53,47,31,51,74,63,72,38,91,60,75,85,77,54,58,68,45,63,48,67,42,52,50,22,8,32,38,36,36,40,16,50,24,36,29,27,23,53,53,15,73,23,86,80,42,52,29,36,34,40,37,38,32,33,28,50,48,83,45,35,49,38,92,89,41,71,45,38,38,81,65,33,65,70,58,42,76,99,52,42,61,60,51,49,73,75,29,34,31,34,23,28,80,88,68,55,52,41,81,59,54,70,66,41,46,43,115,133,76,85,75,76,77,61,75,75,63,71,48,70,78,84,82,45,72,67,52,52,52,43,26,72,57,38,23,39,51,75,47,75,50,30,35,72,45,68,68,49,41,52,49,47,48,51,53,50,52,34,45,52,67,72,46,55,68,40,54,26,58,44,60,42,64,73,44,43,79,95,44,35,64,78,40,48,45,29,39,35,30,36,44,40,64,10,24,23,66,46,16,46,61,74,53,26,43,60,60,28,45,54,50,17,62,75,68,69,47,64,22,15,17,45,63,46,36,36,37,38,38,32,30,47,54,3,41,28,36,28,30,42,51,57,34,77,60,47,48,32,33,42,93,54,35,38,34,44,38,34,27,58,27,63,38,23,75,64,35,29,25,53,34,34,38,60,34,41,44,73,53,76,83,73,55,72,86,69,57,64,74,73,42,72,60,47,37,53,55,35,96,56,41,52,49,54,46,49,54,48,32,50,74,63,72,38,90,61,76,85,76,53,59,67,44,62,48,66,43,52,50,23,7,33,37,36,36,38,17,50,24,38,29,28,21,52,51,15,72,23,88,79,43,52,29,36,35,41,36,38,32,34,27,50,48,84,44,34,48,39,92,90,42,73,46,38,38,79,66,32,64,71,59,43,73,96,52,42,61,60,52,48,73,77,28,35,30,33,23,30,80,87,68,56,53,40,82,59,53,70,65,41,46,43,116

Foldseek 3Di:
DDPCVPDAFQFADDDQDPVNLVQCQQFFKDWWAFRRVDLVLLVVLVVQVVCLLAVHFPAPDHFLDWPDYPPPDDPQFKTKTKACLQGHLNVLSVQLALNVFVVLCVNQVFQFKWFLMKMKIKGDAQHAKFAWDFQCVQVVQWANWKKKKKAWSAWDWLQFWAKKWQTRQLVADDDDPVLQVVADPCCRGHNPDSCSNVVSSCVVRVNDDPPPGDMDGDGYGHNIIMMGIRSITMMTHTTNDDHDMIIIMMTMMDHPPIWGRPVDDNHDSSCPPDDPPGRDDDCVRIWISYGNVRDTDPCSVVSNGD/DDPCVPDAFQFADDDQDPVNLVQCQQFFKDWWAFRRVDLVLLVVVVVQVVCLLAVHFPAPDHFLDWPDYPPPDDPQFKTKTKACLQGHLNVLSVQLALNVFVVQCVNQVFQFKWFLMKMKIKGDAQHAKFAWDFQCVQVVQWANWKKKKKAWSAWDWLQFWAKKWQTRQLVADDDDPVQQVVADPCCRGHNPDSCSNVVSSCVVRVNDDPPPGDMDGDGYGHNMIMMGIRSIIMMTHTTNDDHDMIIIMMTMMDHPPIWGRPVDDNHDSSCPPDDPPGRDDDCVRIWISYGNVRDTDPCSVVSNGD

Organism: Dictyostelium discoideum (NCBI:txid44689)

InterPro domains:
  IPR008775 Phytanoyl-CoA dioxygenase-like [PF05721] (24-246)
  IPR047128 Phytanoyl-CoA dioxygenase [PTHR21308] (10-257)

Radius of gyration: 25.15 Å; Cα contacts (8 Å, |Δi|>4): 1449; chains: 2; bounding box: 48×73×62 Å

Secondary structure (DSSP, 8-state):
--GGGGSPPP---PPPPHHHHHHHHHHSEEEES-SS--HHHHHHHHHHHHHHHTT--SSSSPPSEES--TTTS-TTSPEEEE-GGGT-HHHHHHHT-HHHHHHHHHHHT-SEEEEEEEEEEEE-TTPPPEEEE-SGGGTTTT-S--EEEEEESS-B-GGGT--EEETTGGGSPPPPTTT--TT-HHHHHS-S-TTHHHHHHHHHTT---STTS-EEE--B-TT-EEEEETT--EEE-----SS--EEEEEEEEEETT-B--TTS---TTGGGGPPTT--B--TTTS-EEEETT----TTHHHHT--/--GGGGPPPP---PPPPHHHHHHHHHHSEEEES-SS--HHHHHHHHHHHHHHHTT--SSSSPPSEES--TTTS-TTSPEEEE-GGGT-HHHHHHHT-HHHHHHHHHHHT-SEEEEEEEEEEEE-TTPPPEEEE-SGGGTTTT-S--EEEEEESS-B-GGGT--EEETTGGGSPPPPTTT--TT-HHHHHS-S-TTHHHHHHHHHTT---STTS-EEE--B-TT-EEEEETT--EEE-----SS--EEEEEEEEEETT-B--TTS---TTGGGGPPTT--B--TTTS-EEEETT----TTHHHHT--

Nearest PDB structures (foldseek):
  8fnf-assembly1_14  TM=7.580E-01  e=9.372E-15  Trypanosoma brucei
  5ybm-assembly1_B  TM=7.103E-01  e=4.096E-11  Penicillium brasilianum
  5ybm-assembly1_A  TM=7.259E-01  e=5.187E-11  Penicillium brasilianum
  5ybo-assembly1_A  TM=6.808E-01  e=3.861E-11  Penicillium brasilianum
  7eys-assembly2_A  TM=7.094E-01  e=7.838E-10  Aspergillus sp.